Protein AF-A0A8C4RPH5-F1 (afdb_monomer_lite)

InterPro domains:
  IPR021827 Nucleoporin Nup186/Nup192/Nup205 [PF11894] (5-594)
  IPR021827 Nucleoporin Nup186/Nup192/Nup205 [PTHR31344] (10-594)

pLDDT: mean 87.14, std 14.86, range [33.31, 98.56]

Organism: Erpetoichthys calabaricus (NCBI:txid27687)

Sequence (596 aa):
MANHFTDDLMKQGLTQKILSLLSDISVAVEFEKLQKARGLGNEKHRKEVSDLIKECRLTLAECLFSWTCQSSLSMDDILSLFGYLENVTTEGDGSLDSVNLALVMALLYNFDVSFLEQGSDDMEDLIDTMPLLTNKQYVAEIHNRLQDANPWKLPGLQAVVRLTWAVTLRALSQHPQGAALVEFTEGDEAMADIAITQNAFLFILEAIVGSEGFGQEEFYTRRIHSLLTDFLALMPLKVKQLRNRADEDARLVYMSLQMGSEPPATLQRHLEQLMILIGEFYGKDHFNLELALEYWCPSEPIHHNSSITGSFLGVAHQRPPHKQVVLSKFVRQMGDLLPSTLYIPYLKMLKGLANGPQCAQYCSSLLKVNGTPHMENIQSVGSSPVSWEHFFHSLMLYHENLRRDLPSADTSQYRHLSLRGITQRELDGLIAFLQLTSTIVKWSENARLTLCEHPQWTPIIVMLGLLQCSIPPILKSELLNCLAAFGKSPEIASSLWQSLEYTQILQTVQVPGQRQATGIEVELNEIESRCEEYPLTRAFCHLISTLVESSFPTNLGAGLRPPGFEPYLQFLRDSVFLPFPNRAYRRAAEKVTLAF

Structure (mmCIF, N/CA/C/O backbone):
data_AF-A0A8C4RPH5-F1
#
_entry.id   AF-A0A8C4RPH5-F1
#
loop_
_atom_site.group_PDB
_atom_site.id
_atom_site.type_symbol
_atom_site.label_atom_id
_atom_site.label_alt_id
_atom_site.label_comp_id
_atom_site.label_asym_id
_atom_site.label_entity_id
_atom_site.label_seq_id
_atom_site.pdbx_PDB_ins_code
_atom_site.Cartn_x
_atom_site.Cartn_y
_atom_site.Cartn_z
_atom_site.occupancy
_atom_site.B_iso_or_equiv
_atom_site.auth_seq_id
_atom_site.auth_comp_id
_atom_site.auth_asym_id
_atom_site.auth_atom_id
_atom_site.pdbx_PDB_model_num
ATOM 1 N N . MET A 1 1 ? -38.408 6.273 6.928 1.00 34.78 1 MET A N 1
ATOM 2 C CA . MET A 1 1 ? -39.299 5.119 7.214 1.00 34.78 1 MET A CA 1
ATOM 3 C C . MET A 1 1 ? -38.515 3.823 7.473 1.00 34.78 1 MET A C 1
ATOM 5 O O . MET A 1 1 ? -39.045 2.980 8.177 1.00 34.78 1 MET A O 1
ATOM 9 N N . ALA A 1 2 ? -37.268 3.674 6.990 1.00 47.06 2 ALA A N 1
ATOM 10 C CA . ALA A 1 2 ? -36.403 2.526 7.308 1.00 47.06 2 ALA A CA 1
ATOM 11 C C . ALA A 1 2 ? -35.744 2.585 8.711 1.00 47.06 2 ALA A C 1
ATOM 13 O O . ALA A 1 2 ? -35.570 1.539 9.325 1.00 47.06 2 ALA A O 1
ATOM 14 N N . ASN A 1 3 ? -35.467 3.781 9.253 1.00 62.91 3 ASN A N 1
ATOM 15 C CA . ASN A 1 3 ? -34.671 3.923 10.486 1.00 62.91 3 ASN A CA 1
ATOM 16 C C . ASN A 1 3 ? -35.374 3.431 11.764 1.00 62.91 3 ASN A C 1
ATOM 18 O O . ASN A 1 3 ? -34.733 2.835 12.612 1.00 62.91 3 ASN A O 1
ATOM 22 N N . HIS A 1 4 ? -36.700 3.568 11.899 1.00 79.19 4 HIS A N 1
ATOM 23 C CA . HIS A 1 4 ? -37.377 3.176 13.150 1.00 79.19 4 HIS A CA 1
ATOM 24 C C . HIS A 1 4 ? -37.217 1.681 13.470 1.00 79.19 4 HIS A C 1
ATOM 26 O O . HIS A 1 4 ? -37.051 1.304 14.625 1.00 79.19 4 HIS A O 1
ATOM 32 N N . PHE A 1 5 ? -37.262 0.816 12.451 1.00 84.88 5 PHE A N 1
ATOM 33 C CA . PHE A 1 5 ? -37.097 -0.622 12.654 1.00 84.88 5 PHE A CA 1
ATOM 34 C C . PHE A 1 5 ? -35.668 -0.971 13.083 1.00 84.88 5 PHE A C 1
ATOM 36 O O . PHE A 1 5 ? -35.478 -1.766 14.000 1.00 84.88 5 PHE A O 1
ATOM 43 N N . THR A 1 6 ? -34.662 -0.365 12.449 1.00 85.31 6 THR A N 1
ATOM 44 C CA . THR A 1 6 ? -33.254 -0.583 12.803 1.00 85.31 6 THR A CA 1
ATOM 45 C C . THR A 1 6 ? -32.922 0.002 14.177 1.00 85.31 6 THR A C 1
ATOM 47 O O . THR A 1 6 ? -32.250 -0.659 14.965 1.00 85.31 6 THR A O 1
ATOM 50 N N . ASP A 1 7 ? -33.476 1.169 14.517 1.00 85.12 7 ASP A N 1
ATOM 51 C CA . ASP A 1 7 ? -33.336 1.792 15.837 1.00 85.12 7 ASP A CA 1
ATOM 52 C C . ASP A 1 7 ? -33.940 0.910 16.936 1.00 85.12 7 ASP A C 1
ATOM 54 O O . ASP A 1 7 ? -33.351 0.749 18.005 1.00 85.12 7 ASP A O 1
ATOM 58 N N . ASP A 1 8 ? -35.108 0.310 16.684 1.00 88.88 8 ASP A N 1
ATOM 59 C CA . ASP A 1 8 ? -35.749 -0.615 17.620 1.00 88.88 8 ASP A CA 1
ATOM 60 C C . ASP A 1 8 ? -34.926 -1.889 17.820 1.00 88.88 8 ASP A C 1
ATOM 62 O O . ASP A 1 8 ? -34.818 -2.371 18.949 1.00 88.88 8 ASP A O 1
ATOM 66 N N . LEU A 1 9 ? -34.317 -2.427 16.757 1.00 89.06 9 LEU A N 1
ATOM 67 C CA . LEU A 1 9 ? -33.418 -3.577 16.871 1.00 89.06 9 LEU A CA 1
ATOM 68 C C . LEU A 1 9 ? -32.199 -3.247 17.737 1.00 89.06 9 LEU A C 1
ATOM 70 O O . LEU A 1 9 ? -31.857 -4.027 18.627 1.00 89.06 9 LEU A O 1
ATOM 74 N N . MET A 1 10 ? -31.578 -2.086 17.527 1.00 90.06 10 MET A N 1
ATOM 75 C CA . MET A 1 10 ? -30.443 -1.647 18.342 1.00 90.06 10 MET A CA 1
ATOM 76 C C . MET A 1 10 ? -30.842 -1.456 19.806 1.00 90.06 10 MET A C 1
ATOM 78 O O . MET A 1 10 ? -30.182 -1.996 20.691 1.00 90.06 10 MET A O 1
ATOM 82 N N . LYS A 1 11 ? -31.989 -0.816 20.076 1.00 88.06 11 LYS A N 1
ATOM 83 C CA . LYS A 1 11 ? -32.547 -0.677 21.437 1.00 88.06 11 LYS A CA 1
ATOM 84 C C . LYS A 1 11 ? -32.858 -2.019 22.107 1.00 88.06 11 LYS A C 1
ATOM 86 O O . LYS A 1 11 ? -32.849 -2.101 23.331 1.00 88.06 11 LYS A O 1
ATOM 91 N N . GLN A 1 12 ? -33.138 -3.066 21.331 1.00 90.88 12 GLN A N 1
ATOM 92 C CA . GLN A 1 12 ? -33.358 -4.429 21.828 1.00 90.88 12 GLN A CA 1
ATOM 93 C C . GLN A 1 12 ? -32.054 -5.211 22.081 1.00 90.88 12 GLN A C 1
ATOM 95 O O . GLN A 1 12 ? -32.112 -6.407 22.374 1.00 90.88 12 GLN A O 1
ATOM 100 N N . GLY A 1 13 ? -30.887 -4.565 21.991 1.00 92.38 13 GLY A N 1
ATOM 101 C CA . GLY A 1 13 ? -29.590 -5.177 22.285 1.00 92.38 13 GLY A CA 1
ATOM 102 C C . GLY A 1 13 ? -29.017 -5.987 21.122 1.00 92.38 13 GLY A C 1
ATOM 103 O O . GLY A 1 13 ? -28.427 -7.055 21.325 1.00 92.38 13 GLY A O 1
ATOM 104 N N . LEU A 1 14 ? -29.216 -5.515 19.883 1.00 93.56 14 LEU A N 1
ATOM 105 C CA . LEU A 1 14 ? -28.672 -6.168 18.688 1.00 93.56 14 LEU A CA 1
ATOM 106 C C . LEU A 1 14 ? -27.146 -6.321 18.771 1.00 93.56 14 LEU A C 1
ATOM 108 O O . LEU A 1 14 ? -26.636 -7.386 18.425 1.00 93.56 14 LEU A O 1
ATOM 112 N N . THR A 1 15 ? -26.431 -5.319 19.289 1.00 94.56 15 THR A N 1
ATOM 113 C CA . THR A 1 15 ? -24.969 -5.358 19.437 1.00 94.56 15 THR A CA 1
ATOM 114 C C . THR A 1 15 ? -24.506 -6.523 20.294 1.00 94.56 15 THR A C 1
ATOM 116 O O . THR A 1 15 ? -23.712 -7.346 19.844 1.00 94.56 15 THR A O 1
ATOM 119 N N . GLN A 1 16 ? -25.036 -6.648 21.512 1.00 94.69 16 GLN A N 1
ATOM 120 C CA . GLN A 1 16 ? -24.651 -7.711 22.440 1.00 94.69 16 GLN A CA 1
ATOM 121 C C . GLN A 1 16 ? -24.991 -9.083 21.851 1.00 94.69 16 GLN A C 1
ATOM 123 O O . GLN A 1 16 ? -24.208 -10.026 21.973 1.00 94.69 16 GLN A O 1
ATOM 128 N N . LYS A 1 17 ? -26.132 -9.193 21.157 1.00 95.62 17 LYS A N 1
ATOM 129 C CA . LYS A 1 17 ? -26.531 -10.426 20.475 1.00 95.62 17 LYS A CA 1
ATOM 130 C C . LYS A 1 17 ? -25.569 -10.795 19.346 1.00 95.62 17 LYS A C 1
ATOM 132 O O . LYS A 1 17 ? -25.178 -11.956 19.264 1.00 95.62 17 LYS A O 1
ATOM 137 N N . ILE A 1 18 ? -25.171 -9.838 18.506 1.00 96.69 18 ILE A N 1
ATOM 138 C CA . ILE A 1 18 ? -24.187 -10.055 17.438 1.00 96.69 18 ILE A CA 1
ATOM 139 C C . ILE A 1 18 ? -22.858 -10.520 18.038 1.00 96.69 18 ILE A C 1
ATOM 141 O O . ILE A 1 18 ? -22.362 -11.576 17.655 1.00 96.69 18 ILE A O 1
ATOM 145 N N . LEU A 1 19 ? -22.313 -9.799 19.020 1.00 96.19 19 LEU A N 1
ATOM 146 C CA . LEU A 1 19 ? -21.016 -10.126 19.625 1.00 96.19 19 LEU A CA 1
ATOM 147 C C . LEU A 1 19 ? -21.021 -11.491 20.339 1.00 96.19 19 LEU A C 1
ATOM 149 O O . LEU A 1 19 ? -20.047 -12.243 20.244 1.00 96.19 19 LEU A O 1
ATOM 153 N N . SER A 1 20 ? -22.132 -11.854 20.992 1.00 95.25 20 SER A N 1
ATOM 154 C CA . SER A 1 20 ? -22.325 -13.198 21.558 1.00 95.25 20 SER A CA 1
ATOM 155 C C . SER A 1 20 ? -22.314 -14.262 20.461 1.00 95.25 20 SER A C 1
ATOM 157 O O . SER A 1 20 ? -21.558 -15.225 20.549 1.00 95.25 20 SER A O 1
ATOM 159 N N . LEU A 1 21 ? -23.093 -14.073 19.389 1.00 95.31 21 LEU A N 1
ATOM 160 C CA . LEU A 1 21 ? -23.151 -15.024 18.275 1.00 95.31 21 LEU A CA 1
ATOM 161 C C . LEU A 1 21 ? -21.795 -15.185 17.580 1.00 95.31 21 LEU A C 1
ATOM 163 O O . LEU A 1 21 ? -21.429 -16.300 17.226 1.00 95.31 21 LEU A O 1
ATOM 167 N N . LEU A 1 22 ? -21.027 -14.107 17.413 1.00 95.00 22 LEU A N 1
ATOM 168 C CA . LEU A 1 22 ? -19.691 -14.161 16.810 1.00 95.00 22 LEU A CA 1
ATOM 169 C C . LEU A 1 22 ? -18.676 -14.937 17.658 1.00 95.00 22 LEU A C 1
ATOM 171 O O . LEU A 1 22 ? -17.762 -15.546 17.093 1.00 95.00 22 LEU A O 1
ATOM 175 N N . SER A 1 23 ? -18.860 -14.924 18.982 1.00 91.75 23 SER A N 1
ATOM 176 C CA . SER A 1 23 ? -18.051 -15.680 19.943 1.00 91.75 23 SER A CA 1
ATOM 177 C C . SER A 1 23 ? -18.446 -17.161 19.988 1.00 91.75 23 SER A C 1
ATOM 179 O O . SER A 1 23 ? -17.581 -18.029 20.088 1.00 91.75 23 SER A O 1
ATOM 181 N N . ASP A 1 24 ? -19.745 -17.455 19.880 1.00 90.81 24 ASP A N 1
ATOM 182 C CA . ASP A 1 24 ? -20.288 -18.813 19.989 1.00 90.81 24 ASP A CA 1
ATOM 183 C C . ASP A 1 24 ? -20.190 -19.606 18.674 1.00 90.81 24 ASP A C 1
ATOM 185 O O . ASP A 1 24 ? -19.970 -20.823 18.678 1.00 90.81 24 ASP A O 1
ATOM 189 N N . ILE A 1 25 ? -20.367 -18.931 17.533 1.00 90.94 25 ILE A N 1
ATOM 190 C CA . ILE A 1 25 ? -20.370 -19.550 16.207 1.00 90.94 25 ILE A CA 1
ATOM 191 C C . ILE A 1 25 ? -18.937 -19.625 15.687 1.00 90.94 25 ILE A C 1
ATOM 193 O O . ILE A 1 25 ? -18.311 -18.621 15.356 1.00 90.94 25 ILE A O 1
ATOM 197 N N . SER A 1 26 ? -18.434 -20.845 15.519 1.00 90.75 26 SER A N 1
ATOM 198 C CA . SER A 1 26 ? -17.190 -21.107 14.799 1.00 90.75 26 SER A CA 1
ATOM 199 C C . SER A 1 26 ? -17.334 -22.338 13.917 1.00 90.75 26 SER A C 1
ATOM 201 O O . SER A 1 26 ? -18.113 -23.245 14.216 1.00 90.75 26 SER A O 1
ATOM 203 N N . VAL A 1 27 ? -16.543 -22.400 12.841 1.00 90.25 27 VAL A N 1
ATOM 204 C CA . VAL A 1 27 ? -16.530 -23.562 11.938 1.00 90.25 27 VAL A CA 1
ATOM 205 C C . VAL A 1 27 ? -16.257 -24.847 12.722 1.00 90.25 27 VAL A C 1
ATOM 207 O O . VAL A 1 27 ? -16.925 -25.848 12.493 1.00 90.25 27 VAL A O 1
ATOM 210 N N . ALA A 1 28 ? -15.336 -24.811 13.691 1.00 91.19 28 ALA A N 1
ATOM 211 C CA . ALA A 1 28 ? -14.996 -25.965 14.517 1.00 91.19 28 ALA A CA 1
ATOM 212 C C . ALA A 1 28 ? -16.184 -26.454 15.366 1.00 91.19 28 ALA A C 1
ATOM 214 O O . ALA A 1 28 ? -16.520 -27.638 15.324 1.00 91.19 28 ALA A O 1
ATOM 215 N N . VAL A 1 29 ? -16.846 -25.546 16.092 1.00 91.75 29 VAL A N 1
ATOM 216 C CA . VAL A 1 29 ? -17.983 -25.880 16.967 1.00 91.75 29 VAL A CA 1
ATOM 217 C C . VAL A 1 29 ? -19.174 -26.387 16.154 1.00 91.75 29 VAL A C 1
ATOM 219 O O . VAL A 1 29 ? -19.784 -27.399 16.505 1.00 91.75 29 VAL A O 1
ATOM 222 N N . GLU A 1 30 ? -19.496 -25.726 15.043 1.00 92.50 30 GLU A N 1
ATOM 223 C CA . GLU A 1 30 ? -20.616 -26.130 14.191 1.00 92.50 30 GLU A CA 1
ATOM 224 C C . GLU A 1 30 ? -20.332 -27.441 13.453 1.00 92.50 30 GLU A C 1
ATOM 226 O O . GLU A 1 30 ? -21.210 -28.302 13.356 1.00 92.50 30 GLU A O 1
ATOM 231 N N . PHE A 1 31 ? -19.091 -27.671 13.016 1.00 93.31 31 PHE A N 1
ATOM 232 C CA . PHE A 1 31 ? -18.701 -28.961 12.452 1.00 93.31 31 PHE A CA 1
ATOM 233 C C . PHE A 1 31 ? -18.809 -30.077 13.486 1.00 93.31 31 PHE A C 1
ATOM 235 O O . PHE A 1 31 ? -19.295 -31.151 13.145 1.00 93.31 31 PHE A O 1
ATOM 242 N N . GLU A 1 32 ? -18.426 -29.846 14.744 1.00 93.00 32 GLU A N 1
ATOM 243 C CA . GLU A 1 32 ? -18.571 -30.848 15.802 1.00 93.00 32 GLU A CA 1
ATOM 244 C C . GLU A 1 32 ? -20.050 -31.203 16.042 1.00 93.00 32 GLU A C 1
ATOM 246 O O . GLU A 1 32 ? -20.406 -32.384 16.125 1.00 93.00 32 GLU A O 1
ATOM 251 N N . LYS A 1 33 ? -20.937 -30.199 16.095 1.00 92.00 33 LYS A N 1
ATOM 252 C CA . LYS A 1 33 ? -22.392 -30.402 16.224 1.00 92.00 33 LYS A CA 1
ATOM 253 C C . LYS A 1 33 ? -22.957 -31.189 15.037 1.00 92.00 33 LYS A C 1
ATOM 255 O O . LYS A 1 33 ? -23.649 -32.192 15.234 1.00 92.00 33 LYS A O 1
ATOM 260 N N . LEU A 1 34 ? -22.626 -30.785 13.810 1.00 92.00 34 LEU A N 1
ATOM 261 C CA . LEU A 1 34 ? -23.081 -31.453 12.587 1.00 92.00 34 LEU A CA 1
ATOM 262 C C . LEU A 1 34 ? -22.501 -32.864 12.457 1.00 92.00 34 LEU A C 1
ATOM 264 O O . LEU A 1 34 ? -23.191 -33.774 11.997 1.00 92.00 34 LEU A O 1
ATOM 268 N N . GLN A 1 35 ? -21.266 -33.087 12.905 1.00 91.88 35 GLN A N 1
ATOM 269 C CA . GLN A 1 35 ? -20.649 -34.408 12.934 1.00 91.88 35 GLN A CA 1
ATOM 270 C C . GLN A 1 35 ? -21.384 -35.339 13.903 1.00 91.88 35 GLN A C 1
ATOM 272 O O . GLN A 1 35 ? -21.706 -36.468 13.525 1.00 91.88 35 GLN A O 1
ATOM 277 N N . LYS A 1 36 ? -21.720 -34.867 15.115 1.00 93.19 36 LYS A N 1
ATOM 278 C CA . LYS A 1 36 ? -22.535 -35.624 16.087 1.00 93.19 36 LYS A CA 1
ATOM 279 C C . LYS A 1 36 ? -23.916 -35.975 15.524 1.00 93.19 36 LYS A C 1
ATOM 281 O O . LYS A 1 36 ? -24.391 -37.090 15.726 1.00 93.19 36 LYS A O 1
ATOM 286 N N . ALA A 1 37 ? -24.525 -35.063 14.768 1.00 92.94 37 ALA A N 1
ATOM 287 C CA . ALA A 1 37 ? -25.823 -35.260 14.124 1.00 92.94 37 ALA A CA 1
ATOM 288 C C . ALA A 1 37 ? -25.768 -36.041 12.793 1.00 92.94 37 ALA A C 1
ATOM 290 O O . ALA A 1 37 ? -26.809 -36.258 12.178 1.00 92.94 37 ALA A O 1
ATOM 291 N N . ARG A 1 38 ? -24.581 -36.470 12.331 1.00 88.69 38 ARG A N 1
ATOM 292 C CA . ARG A 1 38 ? -24.364 -37.088 11.004 1.00 88.69 38 ARG A CA 1
ATOM 293 C C . ARG A 1 38 ? -24.847 -36.215 9.828 1.00 88.69 38 ARG A C 1
ATOM 295 O O . ARG A 1 38 ? -25.241 -36.739 8.792 1.00 88.69 38 ARG A O 1
ATOM 302 N N . GLY A 1 39 ? -24.795 -34.892 9.985 1.00 87.19 39 GLY A N 1
ATOM 303 C CA . GLY A 1 39 ? -25.206 -33.893 8.991 1.00 87.19 39 GLY A CA 1
ATOM 304 C C . GLY A 1 39 ? -24.091 -33.400 8.057 1.00 87.19 39 GLY A C 1
ATOM 305 O O . GLY A 1 39 ? -24.348 -32.570 7.188 1.00 87.19 39 GLY A O 1
ATOM 306 N N . LEU A 1 40 ? -22.851 -33.882 8.219 1.00 88.12 40 LEU A N 1
ATOM 307 C CA . LEU A 1 40 ? -21.734 -33.543 7.327 1.00 88.12 40 LEU A CA 1
ATOM 308 C C . LEU A 1 40 ? -21.615 -34.553 6.179 1.00 88.12 40 LEU A C 1
ATOM 310 O O . LEU A 1 40 ? -21.352 -35.733 6.408 1.00 88.12 40 LEU A O 1
ATOM 314 N N . GLY A 1 41 ? -21.759 -34.064 4.949 1.00 89.81 41 GLY A N 1
ATOM 315 C CA . GLY A 1 41 ? -21.540 -34.817 3.716 1.00 89.81 41 GLY A CA 1
ATOM 316 C C . GLY A 1 41 ? -20.068 -34.942 3.292 1.00 89.81 41 GLY A C 1
ATOM 317 O O . GLY A 1 41 ? -19.143 -34.998 4.113 1.00 89.81 41 GLY A O 1
ATOM 318 N N . ASN A 1 42 ? -19.869 -35.010 1.972 1.00 91.69 42 ASN A N 1
ATOM 319 C CA . ASN A 1 42 ? -18.559 -35.096 1.322 1.00 91.69 42 ASN A CA 1
ATOM 320 C C . ASN A 1 42 ? -17.740 -33.795 1.468 1.00 91.69 42 ASN A C 1
ATOM 322 O O . ASN A 1 42 ? -18.197 -32.813 2.047 1.00 91.69 42 ASN A O 1
ATOM 326 N N . GLU A 1 43 ? -16.516 -33.782 0.940 1.00 91.56 43 GLU A N 1
ATOM 327 C CA . GLU A 1 43 ? -15.610 -32.626 1.017 1.00 91.56 43 GLU A CA 1
ATOM 328 C C . GLU A 1 43 ? -16.216 -31.344 0.427 1.00 91.56 43 GLU A C 1
ATOM 330 O O . GLU A 1 43 ? -16.101 -30.279 1.029 1.00 91.56 43 GLU A O 1
ATOM 335 N N . LYS A 1 44 ? -16.953 -31.461 -0.685 1.00 94.31 44 LYS A N 1
ATOM 336 C CA . LYS A 1 44 ? -17.684 -30.338 -1.284 1.00 94.31 44 LYS A CA 1
ATOM 337 C C . LYS A 1 44 ? -18.724 -29.759 -0.318 1.00 94.31 44 LYS A C 1
ATOM 339 O O . LYS A 1 44 ? -18.698 -28.563 -0.062 1.00 94.31 44 LYS A O 1
ATOM 344 N N . HIS A 1 45 ? -19.575 -30.605 0.265 1.00 93.06 45 HIS A N 1
ATOM 345 C CA . HIS A 1 45 ? -20.576 -30.179 1.252 1.00 93.06 45 HIS A CA 1
ATOM 346 C C . HIS A 1 45 ? -19.927 -29.544 2.484 1.00 93.06 45 HIS A C 1
ATOM 348 O O . HIS A 1 45 ? -20.408 -28.543 3.000 1.00 93.06 45 HIS A O 1
ATOM 354 N N . ARG A 1 46 ? -18.805 -30.096 2.961 1.00 92.69 46 ARG A N 1
ATOM 355 C CA . ARG A 1 46 ? -18.052 -29.508 4.080 1.00 92.69 46 ARG A CA 1
ATOM 356 C C . ARG A 1 46 ? -17.547 -28.111 3.736 1.00 92.69 46 ARG A C 1
ATOM 358 O O . ARG A 1 46 ? -17.668 -27.224 4.572 1.00 92.69 46 ARG A O 1
ATOM 365 N N . LYS A 1 47 ? -17.024 -27.907 2.526 1.00 94.00 47 LYS A N 1
ATOM 366 C CA . LYS A 1 47 ? -16.609 -26.581 2.065 1.00 94.00 47 LYS A CA 1
ATOM 367 C C . LYS A 1 47 ? -17.795 -25.613 2.022 1.00 94.00 47 LYS A C 1
ATOM 369 O O . LYS A 1 47 ? -17.719 -24.574 2.656 1.00 94.00 47 LYS A O 1
ATOM 374 N N . GLU A 1 48 ? -18.906 -26.000 1.395 1.00 93.75 48 GLU A N 1
ATOM 375 C CA . GLU A 1 48 ? -20.120 -25.168 1.305 1.00 93.75 48 GLU A CA 1
ATOM 376 C C . GLU A 1 48 ? -20.662 -24.769 2.687 1.00 93.75 48 GLU A C 1
ATOM 378 O O . GLU A 1 48 ? -20.990 -23.610 2.917 1.00 93.75 48 GLU A O 1
ATOM 383 N N . VAL A 1 49 ? -20.700 -25.705 3.643 1.00 93.75 49 VAL A N 1
ATOM 384 C CA . VAL A 1 49 ? -21.109 -25.406 5.024 1.00 93.75 49 VAL A CA 1
ATOM 385 C C . VAL A 1 49 ? -20.095 -24.497 5.724 1.00 93.75 49 VAL A C 1
ATOM 387 O O . VAL A 1 49 ? -20.494 -23.602 6.464 1.00 93.75 49 VAL A O 1
ATOM 390 N N . SER A 1 50 ? -18.790 -24.703 5.511 1.00 94.19 50 SER A N 1
ATOM 391 C CA . SER A 1 50 ? -17.758 -23.828 6.079 1.00 94.19 50 SER A CA 1
ATOM 392 C C . SER A 1 50 ? -17.878 -22.403 5.552 1.00 94.19 50 SER A C 1
ATOM 394 O O . SER A 1 50 ? -17.801 -21.472 6.351 1.00 94.19 50 SER A O 1
ATOM 396 N N . ASP A 1 51 ? -18.071 -22.253 4.244 1.00 94.50 51 ASP A N 1
ATOM 397 C CA . ASP A 1 51 ? -18.201 -20.967 3.568 1.00 94.50 51 ASP A CA 1
ATOM 398 C C . ASP A 1 51 ? -19.467 -20.247 4.054 1.00 94.50 51 ASP A C 1
ATOM 400 O O . ASP A 1 51 ? -19.375 -19.098 4.470 1.00 94.50 51 ASP A O 1
ATOM 404 N N . LEU A 1 52 ? -20.603 -20.952 4.171 1.00 95.00 52 LEU A N 1
ATOM 405 C CA . LEU A 1 52 ? -21.841 -20.392 4.728 1.00 95.00 52 LEU A CA 1
ATOM 406 C C . LEU A 1 52 ? -21.672 -19.908 6.178 1.00 95.00 52 LEU A C 1
ATOM 408 O O . LEU A 1 52 ? -22.157 -18.840 6.538 1.00 95.00 52 LEU A O 1
ATOM 412 N N . ILE A 1 53 ? -20.977 -20.673 7.030 1.00 94.25 53 ILE A N 1
ATOM 413 C CA . ILE A 1 53 ? -20.710 -20.254 8.417 1.00 94.25 53 ILE A CA 1
ATOM 414 C C . ILE A 1 53 ? -19.836 -18.995 8.436 1.00 94.25 53 ILE A C 1
ATOM 416 O O . ILE A 1 53 ? -20.096 -18.087 9.226 1.00 94.25 53 ILE A O 1
ATOM 420 N N . LYS A 1 54 ? -18.797 -18.935 7.594 1.00 93.56 54 LYS A N 1
ATOM 421 C CA . LYS A 1 54 ? -17.923 -17.759 7.485 1.00 93.56 54 LYS A CA 1
ATOM 422 C C . LYS A 1 54 ? -18.696 -16.536 6.993 1.00 93.56 54 LYS A C 1
ATOM 424 O O . LYS A 1 54 ? -18.578 -15.484 7.609 1.00 93.56 54 LYS A O 1
ATOM 429 N N . GLU A 1 55 ? -19.524 -16.700 5.965 1.00 94.75 55 GLU A N 1
ATOM 430 C CA . GLU A 1 55 ? -20.389 -15.654 5.413 1.00 94.75 55 GLU A CA 1
ATOM 431 C C . GLU A 1 55 ? -21.368 -15.131 6.470 1.00 94.75 55 GLU A C 1
ATOM 433 O O . GLU A 1 55 ? -21.397 -13.935 6.730 1.00 94.75 55 GLU A O 1
ATOM 438 N N . CYS A 1 56 ? -22.082 -16.009 7.186 1.00 95.25 56 CYS A N 1
ATOM 439 C CA . CYS A 1 56 ? -22.980 -15.585 8.263 1.00 95.25 56 CYS A CA 1
ATOM 440 C C . CYS A 1 56 ? -22.258 -14.775 9.350 1.00 95.25 56 CYS A C 1
ATOM 442 O O . CYS A 1 56 ? -22.799 -13.783 9.837 1.00 95.25 56 CYS A O 1
ATOM 444 N N . ARG A 1 57 ? -21.047 -15.184 9.749 1.00 96.38 57 ARG A N 1
ATOM 445 C CA . ARG A 1 57 ? -20.252 -14.431 10.733 1.00 96.38 57 ARG A CA 1
ATOM 446 C C . ARG A 1 57 ? -19.830 -13.071 10.184 1.00 96.38 57 ARG A C 1
ATOM 448 O O . ARG A 1 57 ? -19.909 -12.085 10.910 1.00 96.38 57 ARG A O 1
ATOM 455 N N . LEU A 1 58 ? -19.420 -13.008 8.922 1.00 95.62 58 LEU A N 1
ATOM 456 C CA . LEU A 1 58 ? -19.054 -11.753 8.277 1.00 95.62 58 LEU A CA 1
ATOM 457 C C . LEU A 1 58 ? -20.256 -10.800 8.202 1.00 95.62 58 LEU A C 1
ATOM 459 O O . LEU A 1 58 ? -20.167 -9.694 8.721 1.00 95.62 58 LEU A O 1
ATOM 463 N N . THR A 1 59 ? -21.412 -11.259 7.716 1.00 96.12 59 THR A N 1
ATOM 464 C CA . THR A 1 59 ? -22.632 -10.439 7.626 1.00 96.12 59 THR A CA 1
ATOM 465 C C . THR A 1 59 ? -23.087 -9.911 8.989 1.00 96.12 59 THR A C 1
ATOM 467 O O . THR A 1 59 ? -23.556 -8.778 9.098 1.00 96.12 59 THR A O 1
ATOM 470 N N . LEU A 1 60 ? -22.935 -10.700 10.060 1.00 96.81 60 LEU A N 1
ATOM 471 C CA . LEU A 1 60 ? -23.222 -10.239 11.421 1.00 96.81 60 LEU A CA 1
ATOM 472 C C . LEU A 1 60 ? -22.309 -9.071 11.832 1.00 96.81 60 LEU A C 1
ATOM 474 O O . LEU A 1 60 ? -22.795 -8.093 12.396 1.00 96.81 60 LEU A O 1
ATOM 478 N N . ALA A 1 61 ? -21.009 -9.147 11.540 1.00 96.88 61 ALA A N 1
ATOM 479 C CA . ALA A 1 61 ? -20.079 -8.053 11.812 1.00 96.88 61 ALA A CA 1
ATOM 480 C C . ALA A 1 61 ? -20.339 -6.829 10.914 1.00 96.88 61 ALA A C 1
ATOM 482 O O . ALA A 1 61 ? -20.327 -5.695 11.396 1.00 96.88 61 ALA A O 1
ATOM 483 N N . GLU A 1 62 ? -20.661 -7.049 9.639 1.00 96.00 62 GLU A N 1
ATOM 484 C CA . GLU A 1 62 ? -21.020 -6.002 8.676 1.00 96.00 62 GLU A CA 1
ATOM 485 C C . GLU A 1 62 ? -22.280 -5.231 9.080 1.00 96.00 62 GLU A C 1
ATOM 487 O O . GLU A 1 62 ? -22.378 -4.040 8.792 1.00 96.00 62 GLU A O 1
ATOM 492 N N . CYS A 1 63 ? -23.227 -5.857 9.790 1.00 95.31 63 CYS A N 1
ATOM 493 C CA . CYS A 1 63 ? -24.386 -5.155 10.348 1.00 95.31 63 CYS A CA 1
ATOM 494 C C . CYS A 1 63 ? -23.959 -4.060 11.337 1.00 95.31 63 CYS A C 1
ATOM 496 O O . CYS A 1 63 ? -24.470 -2.941 11.274 1.00 95.31 63 CYS A O 1
ATOM 498 N N . LEU A 1 64 ? -23.010 -4.365 12.233 1.00 95.69 64 LEU A N 1
ATOM 499 C CA . LEU A 1 64 ? -22.479 -3.383 13.186 1.00 95.69 64 LEU A CA 1
ATOM 500 C C . LEU A 1 64 ? -21.657 -2.308 12.489 1.00 95.69 64 LEU A C 1
ATOM 502 O O . LEU A 1 64 ? -21.825 -1.128 12.781 1.00 95.69 64 LEU A O 1
ATOM 506 N N . PHE A 1 65 ? -20.821 -2.708 11.536 1.00 96.69 65 PHE A N 1
ATOM 507 C CA . PHE A 1 65 ? -20.079 -1.774 10.700 1.00 96.69 65 PHE A CA 1
ATOM 508 C C . PHE A 1 65 ? -21.011 -0.792 9.968 1.00 96.69 65 PHE A C 1
ATOM 510 O O . PHE A 1 65 ? -20.879 0.423 10.118 1.00 96.69 65 PHE A O 1
ATOM 517 N N . SER A 1 66 ? -22.023 -1.309 9.271 1.00 94.62 66 SER A N 1
ATOM 518 C CA . SER A 1 66 ? -23.000 -0.509 8.523 1.00 94.62 66 SER A CA 1
ATOM 519 C C . SER A 1 66 ? -23.776 0.457 9.418 1.00 94.62 66 SER A C 1
ATOM 521 O O . SER A 1 66 ? -24.102 1.563 8.984 1.00 94.62 66 SER A O 1
ATOM 523 N N . TRP A 1 67 ? -24.061 0.055 10.664 1.00 93.75 67 TRP A N 1
ATOM 524 C CA . TRP A 1 67 ? -24.658 0.930 11.670 1.00 93.75 67 TRP A CA 1
ATOM 525 C C . TRP A 1 67 ? -23.714 2.077 12.041 1.00 93.75 67 TRP A C 1
ATOM 527 O O . TRP A 1 67 ? -24.104 3.239 11.966 1.00 93.75 67 TRP A O 1
ATOM 537 N N . THR A 1 68 ? -22.458 1.770 12.379 1.00 93.44 68 THR A N 1
ATOM 538 C CA . THR A 1 68 ? -21.470 2.778 12.808 1.00 93.44 68 THR A CA 1
ATOM 539 C C . THR A 1 68 ? -21.106 3.801 11.740 1.00 93.44 68 THR A C 1
ATOM 541 O O . THR A 1 68 ? -20.718 4.913 12.080 1.00 93.44 68 THR A O 1
ATOM 544 N N . CYS A 1 69 ? -21.271 3.472 10.457 1.00 90.38 69 CYS A N 1
ATOM 545 C CA . CYS A 1 69 ? -21.120 4.443 9.373 1.00 90.38 69 CYS A CA 1
ATOM 546 C C . CYS A 1 69 ? -22.234 5.504 9.345 1.00 90.38 69 CYS A C 1
ATOM 548 O O . CYS A 1 69 ? -22.073 6.528 8.690 1.00 90.38 69 CYS A O 1
ATOM 550 N N . GLN A 1 70 ? -23.368 5.252 10.004 1.00 86.69 70 GLN A N 1
ATOM 551 C CA . GLN A 1 70 ? -24.555 6.115 9.981 1.00 86.69 70 GLN A CA 1
ATOM 552 C C . GLN A 1 70 ? -24.883 6.713 11.351 1.00 86.69 70 GLN A C 1
ATOM 554 O O . GLN A 1 70 ? -25.560 7.735 11.433 1.00 86.69 70 GLN A O 1
ATOM 559 N N . SER A 1 71 ? -24.494 6.054 12.442 1.00 88.06 71 SER A N 1
ATOM 560 C CA . SER A 1 71 ? -24.870 6.436 13.803 1.00 88.06 71 SER A CA 1
ATOM 561 C C . SER A 1 71 ? -23.869 5.911 14.823 1.00 88.06 71 SER A C 1
ATOM 563 O O . SER A 1 71 ? -23.323 4.820 14.679 1.00 88.06 71 SER A O 1
ATOM 565 N N . SER A 1 72 ? -23.657 6.659 15.904 1.00 89.94 72 SER A N 1
ATOM 566 C CA . SER A 1 72 ? -22.797 6.206 16.998 1.00 89.94 72 SER A CA 1
ATOM 567 C C . SER A 1 72 ? -23.446 5.081 17.811 1.00 89.94 72 SER A C 1
ATOM 569 O O . SER A 1 72 ? -24.667 5.008 17.968 1.00 89.94 72 SER A O 1
ATOM 571 N N . LEU A 1 73 ? -22.613 4.210 18.372 1.00 93.38 73 LEU A N 1
ATOM 572 C CA . LEU A 1 73 ? -23.018 3.200 19.342 1.00 93.38 73 LEU A CA 1
ATOM 573 C C . LEU A 1 73 ? -23.309 3.838 20.702 1.00 93.38 73 LEU A C 1
ATOM 575 O O . LEU A 1 73 ? -22.656 4.806 21.108 1.00 93.38 73 LEU A O 1
ATOM 579 N N . SER A 1 74 ? -24.251 3.247 21.441 1.00 92.81 74 SER A N 1
ATOM 580 C CA . SER A 1 74 ? -24.492 3.614 22.837 1.00 92.81 74 SER A CA 1
ATOM 581 C C . SER A 1 74 ? -23.281 3.280 23.725 1.00 92.81 74 SER A C 1
ATOM 583 O O . SER A 1 74 ? -22.363 2.565 23.316 1.00 92.81 74 SER A O 1
ATOM 585 N N . MET A 1 75 ? -23.264 3.797 24.958 1.00 92.75 75 MET A N 1
ATOM 586 C CA . MET A 1 75 ? -22.176 3.537 25.912 1.00 92.75 75 MET A CA 1
ATOM 587 C C . MET A 1 75 ? -22.016 2.034 26.206 1.00 92.75 75 MET A C 1
ATOM 589 O O . MET A 1 75 ? -20.902 1.520 26.195 1.00 92.75 75 MET A O 1
ATOM 593 N N . ASP A 1 76 ? -23.119 1.310 26.401 1.00 93.56 76 ASP A N 1
ATOM 594 C CA . ASP A 1 76 ? -23.079 -0.129 26.691 1.00 93.56 76 ASP A CA 1
ATOM 595 C C . ASP A 1 76 ? -22.625 -0.945 25.469 1.00 93.56 76 ASP A C 1
ATOM 597 O O . ASP A 1 76 ? -21.899 -1.936 25.598 1.00 93.56 76 ASP A O 1
ATOM 601 N N . ASP A 1 77 ? -23.020 -0.513 24.270 1.00 95.31 77 ASP A N 1
ATOM 602 C CA . ASP A 1 77 ? -22.659 -1.159 23.007 1.00 95.31 77 ASP A CA 1
ATOM 603 C C . ASP A 1 77 ? -21.166 -1.018 22.703 1.00 95.31 77 ASP A C 1
ATOM 605 O O . ASP A 1 77 ? -20.510 -2.012 22.380 1.00 95.31 77 ASP A O 1
ATOM 609 N N . ILE A 1 78 ? -20.602 0.188 22.848 1.00 95.00 78 ILE A N 1
ATOM 610 C CA . ILE A 1 78 ? -19.174 0.403 22.593 1.00 95.00 78 ILE A CA 1
ATOM 611 C C . ILE A 1 78 ? -18.304 -0.321 23.626 1.00 95.00 78 ILE A C 1
ATOM 613 O O . ILE A 1 78 ? -17.289 -0.918 23.268 1.00 95.00 78 ILE A O 1
ATOM 617 N N . LEU A 1 79 ? -18.721 -0.353 24.896 1.00 94.56 79 LEU A N 1
ATOM 618 C CA . LEU A 1 79 ? -18.033 -1.122 25.936 1.00 94.56 79 LEU A CA 1
ATOM 619 C C . LEU A 1 79 ? -18.079 -2.629 25.665 1.00 94.56 79 LEU A C 1
ATOM 621 O O . LEU A 1 79 ? -17.084 -3.327 25.878 1.00 94.56 79 LEU A O 1
ATOM 625 N N . SER A 1 80 ? -19.202 -3.129 25.145 1.00 95.94 80 SER A N 1
ATOM 626 C CA . SER A 1 80 ? -19.325 -4.527 24.718 1.00 95.94 80 SER A CA 1
ATOM 627 C C . SER A 1 80 ? -18.391 -4.834 23.543 1.00 95.94 80 SER A C 1
ATOM 629 O O . SER A 1 80 ? -17.710 -5.862 23.550 1.00 95.94 80 SER A O 1
ATOM 631 N N . LEU A 1 81 ? -18.305 -3.926 22.564 1.00 96.62 81 LEU A N 1
ATOM 632 C CA . LEU A 1 81 ? -17.390 -4.048 21.429 1.00 96.62 81 LEU A CA 1
ATOM 633 C C . LEU A 1 81 ? -15.922 -4.047 21.883 1.00 96.62 81 LEU A C 1
ATOM 635 O O . LEU A 1 81 ? -15.147 -4.885 21.422 1.00 96.62 81 LEU A O 1
ATOM 639 N N . PHE A 1 82 ? -15.550 -3.189 22.839 1.00 95.56 82 PHE A N 1
ATOM 640 C CA . PHE A 1 82 ? -14.225 -3.221 23.464 1.00 95.56 82 PHE A CA 1
ATOM 641 C C . PHE A 1 82 ? -13.926 -4.569 24.123 1.00 95.56 82 PHE A C 1
ATOM 643 O O . PHE A 1 82 ? -12.879 -5.157 23.861 1.00 95.56 82 PHE A O 1
ATOM 650 N N . GLY A 1 83 ? -14.858 -5.092 24.927 1.00 94.94 83 GLY A N 1
ATOM 651 C CA . GLY A 1 83 ? -14.694 -6.392 25.582 1.00 94.94 83 GLY A CA 1
ATOM 652 C C . GLY A 1 83 ? -14.505 -7.550 24.595 1.00 94.94 83 GLY A C 1
ATOM 653 O O . GLY A 1 83 ? -13.749 -8.485 24.873 1.00 94.94 83 GLY A O 1
ATOM 654 N N . TYR A 1 84 ? -15.139 -7.482 23.421 1.00 96.44 84 TYR A N 1
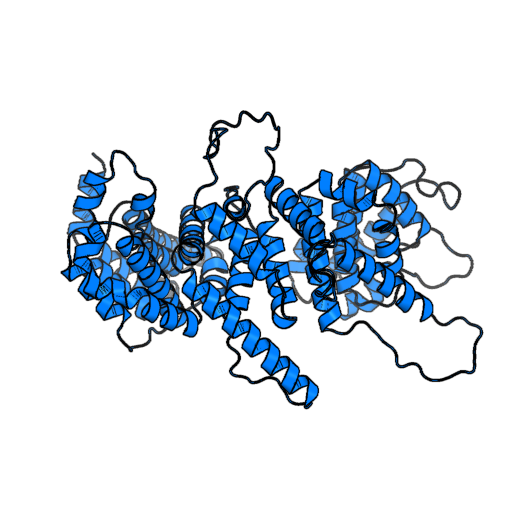ATOM 655 C CA . TYR A 1 84 ? -14.912 -8.445 22.345 1.00 96.44 84 TYR A CA 1
ATOM 656 C C . TYR A 1 84 ? -13.516 -8.274 21.717 1.00 96.44 84 TYR A C 1
ATOM 658 O O . TYR A 1 84 ? -12.740 -9.231 21.679 1.00 96.44 84 TYR A O 1
ATOM 666 N N . LEU A 1 85 ? -13.163 -7.058 21.276 1.00 95.81 85 LEU A N 1
ATOM 667 C CA . LEU A 1 85 ? -11.901 -6.771 20.576 1.00 95.81 85 LEU A CA 1
ATOM 668 C C . LEU A 1 85 ? -10.652 -7.010 21.440 1.00 95.81 85 LEU A C 1
ATOM 670 O O . LEU A 1 85 ? -9.607 -7.399 20.922 1.00 95.81 85 LEU A O 1
ATOM 674 N N . GLU A 1 86 ? -10.771 -6.879 22.761 1.00 95.19 86 GLU A N 1
ATOM 675 C CA . GLU A 1 86 ? -9.723 -7.229 23.729 1.00 95.19 86 GLU A CA 1
ATOM 676 C C . GLU A 1 86 ? -9.240 -8.677 23.627 1.00 95.19 86 GLU A C 1
ATOM 678 O O . GLU A 1 86 ? -8.092 -8.986 23.966 1.00 95.19 86 GLU A O 1
ATOM 683 N N . ASN A 1 87 ? -10.114 -9.566 23.155 1.00 94.50 87 ASN A N 1
ATOM 684 C CA . ASN A 1 87 ? -9.915 -11.007 23.163 1.00 94.50 87 ASN A CA 1
ATOM 685 C C . ASN A 1 87 ? -9.600 -11.610 21.790 1.00 94.50 87 ASN A C 1
ATOM 687 O O . ASN A 1 87 ? -9.397 -12.829 21.720 1.00 94.50 87 ASN A O 1
ATOM 691 N N . VAL A 1 88 ? -9.540 -10.777 20.750 1.00 93.69 88 VAL A N 1
ATOM 692 C CA . VAL A 1 88 ? -9.276 -11.156 19.356 1.00 93.69 88 VAL A CA 1
ATOM 693 C C . VAL A 1 88 ? -7.821 -11.597 19.153 1.00 93.69 88 VAL A C 1
ATOM 695 O O . VAL A 1 88 ? -6.929 -11.236 19.919 1.00 93.69 88 VAL A O 1
ATOM 698 N N . THR A 1 89 ? -7.586 -12.407 18.120 1.00 92.94 89 THR A N 1
ATOM 699 C CA . THR A 1 89 ? -6.269 -12.878 17.664 1.00 92.94 89 THR A CA 1
ATOM 700 C C . THR A 1 89 ? -6.154 -12.730 16.147 1.00 92.94 89 THR A C 1
ATOM 702 O O . THR A 1 89 ? -7.173 -12.691 15.465 1.00 92.94 89 THR A O 1
ATOM 705 N N . THR A 1 90 ? -4.932 -12.674 15.619 1.00 92.12 90 THR A N 1
ATOM 706 C CA . THR A 1 90 ? -4.668 -12.649 14.170 1.00 92.12 90 THR A CA 1
ATOM 707 C C . THR A 1 90 ? -4.727 -14.048 13.557 1.00 92.12 90 THR A C 1
ATOM 709 O O . THR A 1 90 ? -4.641 -15.057 14.266 1.00 92.12 90 THR A O 1
ATOM 712 N N . GLU A 1 91 ? -4.821 -14.111 12.232 1.00 90.88 91 GLU A N 1
ATOM 713 C CA . GLU A 1 91 ? -4.585 -15.325 11.457 1.00 90.88 91 GLU A CA 1
ATOM 714 C C . GLU A 1 91 ? -3.095 -15.726 11.479 1.00 90.88 91 GLU A C 1
ATOM 716 O O . GLU A 1 91 ? -2.238 -15.045 12.055 1.00 90.88 91 GLU A O 1
ATOM 721 N N . GLY A 1 92 ? -2.773 -16.883 10.887 1.00 85.69 92 GLY A N 1
ATOM 722 C CA . GLY A 1 92 ? -1.418 -17.451 10.911 1.00 85.69 92 GLY A CA 1
ATOM 723 C C . GLY A 1 92 ? -0.363 -16.619 10.174 1.00 85.69 92 GLY A C 1
ATOM 724 O O . GLY A 1 92 ? 0.828 -16.809 10.408 1.00 85.69 92 GLY A O 1
ATOM 725 N N . ASP A 1 93 ? -0.791 -15.705 9.307 1.00 87.06 93 ASP A N 1
ATOM 726 C CA . ASP A 1 93 ? 0.050 -14.757 8.576 1.00 87.06 93 ASP A CA 1
ATOM 727 C C . ASP A 1 93 ? 0.190 -13.393 9.280 1.00 87.06 93 ASP A C 1
ATOM 729 O O . ASP A 1 93 ? 0.927 -12.536 8.800 1.00 87.06 93 ASP A O 1
ATOM 733 N N . GLY A 1 94 ? -0.473 -13.201 10.428 1.00 89.69 94 GLY A N 1
ATOM 734 C CA . GLY A 1 94 ? -0.490 -11.940 11.173 1.00 89.69 94 GLY A CA 1
ATOM 735 C C . GLY A 1 94 ? -1.608 -10.972 10.769 1.00 89.69 94 GLY A C 1
ATOM 736 O O . GLY A 1 94 ? -1.739 -9.925 11.405 1.00 89.69 94 GLY A O 1
ATOM 737 N N . SER A 1 95 ? -2.437 -11.315 9.776 1.00 94.81 95 SER A N 1
ATOM 738 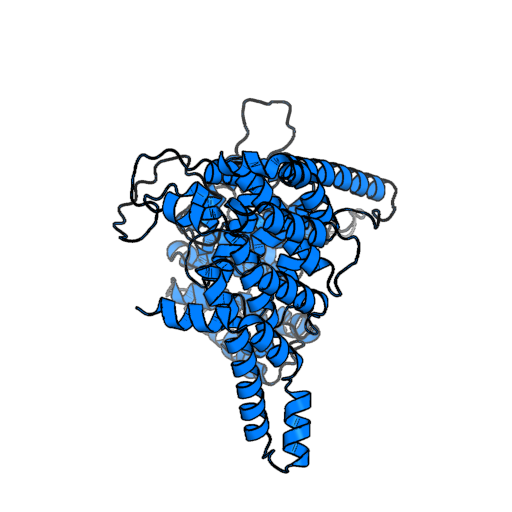C CA . SER A 1 95 ? -3.573 -10.495 9.345 1.00 94.81 95 SER A CA 1
ATOM 739 C C . SER A 1 95 ? -4.792 -10.621 10.272 1.00 94.81 95 SER A C 1
ATOM 741 O O . SER A 1 95 ? -4.898 -11.560 11.068 1.00 94.81 95 SER A O 1
ATOM 743 N N . LEU A 1 96 ? -5.718 -9.659 10.222 1.00 95.75 96 LEU A N 1
ATOM 744 C CA . LEU A 1 96 ? -7.056 -9.831 10.793 1.00 95.75 96 LEU A CA 1
ATOM 745 C C . LEU A 1 96 ? -7.934 -10.615 9.816 1.00 95.75 96 LEU A C 1
ATOM 747 O O . LEU A 1 96 ? -7.961 -10.315 8.621 1.00 95.75 96 LEU A O 1
ATOM 751 N N . ASP A 1 97 ? -8.721 -11.554 10.333 1.00 94.19 97 ASP A N 1
ATOM 752 C CA . ASP A 1 97 ? -9.807 -12.163 9.572 1.00 94.19 97 ASP A CA 1
ATOM 753 C C . ASP A 1 97 ? -10.903 -11.127 9.275 1.00 94.19 97 ASP A C 1
ATOM 755 O O . ASP A 1 97 ? -11.087 -10.148 10.006 1.00 94.19 97 ASP A O 1
ATOM 759 N N . SER A 1 98 ? -11.677 -11.360 8.214 1.00 94.94 98 SER A N 1
ATOM 760 C CA . SER A 1 98 ? -12.677 -10.405 7.715 1.00 94.94 98 SER A CA 1
ATOM 761 C C . SER A 1 98 ? -13.710 -9.984 8.770 1.00 94.94 98 SER A C 1
ATOM 763 O O . SER A 1 98 ? -14.160 -8.841 8.764 1.00 94.94 98 SER A O 1
ATOM 765 N N . VAL A 1 99 ? -14.059 -10.873 9.709 1.00 95.88 99 VAL A N 1
ATOM 766 C CA . VAL A 1 99 ? -15.012 -10.578 10.794 1.00 95.88 99 VAL A CA 1
ATOM 767 C C . VAL A 1 99 ? -14.431 -9.541 11.752 1.00 95.88 99 VAL A C 1
ATOM 769 O O . VAL A 1 99 ? -15.072 -8.532 12.046 1.00 95.88 99 VAL A O 1
ATOM 772 N N . ASN A 1 100 ? -13.210 -9.771 12.241 1.00 96.00 100 ASN A N 1
ATOM 773 C CA . ASN A 1 100 ? -12.574 -8.846 13.170 1.00 96.00 100 ASN A CA 1
ATOM 774 C C . ASN A 1 100 ? -12.168 -7.549 12.468 1.00 96.00 100 ASN A C 1
ATOM 776 O O . ASN A 1 100 ? -12.291 -6.489 13.073 1.00 96.00 100 ASN A O 1
ATOM 780 N N . LEU A 1 101 ? -11.781 -7.604 11.189 1.00 97.44 101 LEU A N 1
ATOM 781 C CA . LEU A 1 101 ? -11.586 -6.409 10.372 1.00 97.44 101 LEU A CA 1
ATOM 782 C C . LEU A 1 101 ? -12.854 -5.539 10.361 1.00 97.44 101 LEU A C 1
ATOM 784 O O . LEU A 1 101 ? -12.775 -4.372 10.734 1.00 97.44 101 LEU A O 1
ATOM 788 N N . ALA A 1 102 ? -14.023 -6.102 10.036 1.00 97.69 102 ALA A N 1
ATOM 789 C CA . ALA A 1 102 ? -15.285 -5.359 10.010 1.00 97.69 102 ALA A CA 1
ATOM 790 C C . ALA A 1 102 ? -15.629 -4.712 11.364 1.00 97.69 102 ALA A C 1
ATOM 792 O O . ALA A 1 102 ? -16.024 -3.548 11.414 1.00 97.69 102 ALA A O 1
ATOM 793 N N . LEU A 1 103 ? -15.420 -5.425 12.476 1.00 97.81 103 LEU A N 1
ATOM 794 C CA . LEU A 1 103 ? -15.661 -4.894 13.825 1.00 97.81 103 LEU A CA 1
ATOM 795 C C . LEU A 1 103 ? -14.677 -3.790 14.228 1.00 97.81 103 LEU A C 1
ATOM 797 O O . LEU A 1 103 ? -15.069 -2.821 14.880 1.00 97.81 103 LEU A O 1
ATOM 801 N N . VAL A 1 104 ? -13.404 -3.911 13.843 1.00 97.75 104 VAL A N 1
ATOM 802 C CA . VAL A 1 104 ? -12.413 -2.850 14.060 1.00 97.75 104 VAL A CA 1
ATOM 803 C C . VAL A 1 104 ? -12.797 -1.622 13.251 1.00 97.75 104 VAL A C 1
ATOM 805 O O . VAL A 1 104 ? -12.832 -0.527 13.805 1.00 97.75 104 VAL A O 1
ATOM 808 N N . MET A 1 105 ? -13.167 -1.794 11.982 1.00 97.94 105 MET A N 1
ATOM 809 C CA . MET A 1 105 ? -13.647 -0.699 11.143 1.00 97.94 105 MET A CA 1
ATOM 810 C C . MET A 1 105 ? -14.904 -0.049 11.726 1.00 97.94 105 MET A C 1
ATOM 812 O O . MET A 1 105 ? -14.989 1.177 11.724 1.00 97.94 105 MET A O 1
ATOM 816 N N . ALA A 1 106 ? -15.816 -0.832 12.309 1.00 97.62 106 ALA A N 1
ATOM 817 C CA . ALA A 1 106 ? -16.982 -0.303 13.010 1.00 97.62 106 ALA A CA 1
ATOM 818 C C . ALA A 1 106 ? -16.580 0.622 14.172 1.00 97.62 106 ALA A C 1
ATOM 820 O O . ALA A 1 106 ? -17.066 1.747 14.295 1.00 97.62 106 ALA A O 1
ATOM 821 N N . LEU A 1 107 ? -15.616 0.189 14.992 1.00 97.75 107 LEU A N 1
ATOM 822 C CA . LEU A 1 107 ? -15.078 1.012 16.076 1.00 97.75 107 LEU A CA 1
ATOM 823 C C . LEU A 1 107 ? -14.381 2.277 15.551 1.00 97.75 107 LEU A C 1
ATOM 825 O O . LEU A 1 107 ? -14.569 3.355 16.113 1.00 97.75 107 LEU A O 1
ATOM 829 N N . LEU A 1 108 ? -13.597 2.175 14.471 1.00 97.56 108 LEU A N 1
ATOM 830 C CA . LEU A 1 108 ? -12.910 3.335 13.896 1.00 97.56 108 LEU A CA 1
ATOM 831 C C . LEU A 1 108 ? -13.901 4.363 13.342 1.00 97.56 108 LEU A C 1
ATOM 833 O O . LEU A 1 108 ? -13.650 5.562 13.477 1.00 97.56 108 LEU A O 1
ATOM 837 N N . TYR A 1 109 ? -14.995 3.919 12.716 1.00 96.06 109 TYR A N 1
ATOM 838 C CA . TYR A 1 109 ? -16.073 4.791 12.239 1.00 96.06 109 TYR A CA 1
ATOM 839 C C . TYR A 1 109 ? -16.883 5.405 13.376 1.00 96.06 109 TYR A C 1
ATOM 841 O O . TYR A 1 109 ? -17.263 6.565 13.288 1.00 96.06 109 TYR A O 1
ATOM 849 N N . ASN A 1 110 ? -17.055 4.694 14.492 1.00 95.12 110 ASN A N 1
ATOM 850 C CA . ASN A 1 110 ? -17.674 5.270 15.683 1.00 95.12 110 ASN A CA 1
ATOM 851 C C . ASN A 1 110 ? -16.886 6.474 16.247 1.00 95.12 110 ASN A C 1
ATOM 853 O O . ASN A 1 110 ? -17.459 7.307 16.944 1.00 95.12 110 ASN A O 1
ATOM 857 N N . PHE A 1 111 ? -15.585 6.574 15.952 1.00 95.19 111 PHE A N 1
ATOM 858 C CA . PHE A 1 111 ? -14.734 7.723 16.292 1.00 95.19 111 PHE A CA 1
ATOM 859 C C . PHE A 1 111 ? -14.587 8.746 15.161 1.00 95.19 111 PHE A C 1
ATOM 861 O O . PHE A 1 111 ? -13.799 9.679 15.281 1.00 95.19 111 PHE A O 1
ATOM 868 N N . ASP A 1 112 ? -15.280 8.575 14.038 1.00 91.50 112 ASP A N 1
ATOM 869 C CA . ASP A 1 112 ? -15.154 9.498 12.920 1.00 91.50 112 ASP A CA 1
ATOM 870 C C . ASP A 1 112 ? -15.847 10.833 13.224 1.00 91.50 112 ASP A C 1
ATOM 872 O O . ASP A 1 112 ? -17.040 10.894 13.510 1.00 91.50 112 ASP A O 1
ATOM 876 N N . VAL A 1 113 ? -15.069 11.911 13.159 1.00 89.44 113 VAL A N 1
ATOM 877 C CA . VAL A 1 113 ? -15.530 13.295 13.330 1.00 89.44 113 VAL A CA 1
ATOM 878 C C . VAL A 1 113 ? -15.189 14.156 12.112 1.00 89.44 113 VAL A C 1
ATOM 880 O O . VAL A 1 113 ? -15.256 15.380 12.175 1.00 89.44 113 VAL A O 1
ATOM 883 N N . SER A 1 114 ? -14.835 13.528 10.985 1.00 83.19 114 SER A N 1
ATOM 884 C CA . SER A 1 114 ? -14.417 14.212 9.753 1.00 83.19 114 SER A CA 1
ATOM 885 C C . SER A 1 114 ? -15.494 15.124 9.154 1.00 83.19 114 SER A C 1
ATOM 887 O O . SER A 1 114 ? -15.167 16.094 8.471 1.00 83.19 114 SER A O 1
ATOM 889 N N . PHE A 1 115 ? -16.775 14.888 9.456 1.00 82.25 115 PHE A N 1
ATOM 890 C CA . PHE A 1 115 ? -17.876 15.771 9.052 1.00 82.25 115 PHE A CA 1
ATOM 891 C C . PHE A 1 115 ? -17.738 17.199 9.616 1.00 82.25 115 PHE A C 1
ATOM 893 O O . PHE A 1 115 ? -18.218 18.144 8.993 1.00 82.25 115 PHE A O 1
ATOM 900 N N . LEU A 1 116 ? -17.033 17.382 10.745 1.00 80.12 116 LEU A N 1
ATOM 901 C CA . LEU A 1 116 ? -16.770 18.703 11.330 1.00 80.12 116 LEU A CA 1
ATOM 902 C C . LEU A 1 116 ? -15.892 19.584 10.427 1.00 80.12 116 LEU A C 1
ATOM 904 O O . LEU A 1 116 ? -15.996 20.810 10.480 1.00 80.12 116 LEU A O 1
ATOM 908 N N . GLU A 1 117 ? -15.060 18.983 9.572 1.00 73.62 117 GLU A N 1
ATOM 909 C CA . GLU A 1 117 ? -14.241 19.716 8.601 1.00 73.62 117 GLU A CA 1
ATOM 910 C C . GLU A 1 117 ? -15.035 20.124 7.350 1.00 73.62 117 GLU A C 1
ATOM 912 O O . GLU A 1 117 ? -14.670 21.085 6.673 1.00 73.62 117 GLU A O 1
ATOM 917 N N . GLN A 1 118 ? -16.118 19.405 7.030 1.00 68.94 118 GLN A N 1
ATOM 918 C CA . GLN A 1 118 ? -16.838 19.541 5.758 1.00 68.94 118 GLN A CA 1
ATOM 919 C C . GLN A 1 118 ? -17.867 20.682 5.749 1.00 68.94 118 GLN A C 1
ATOM 921 O O . GLN A 1 118 ? -18.316 21.068 4.671 1.00 68.94 118 GLN A O 1
ATOM 926 N N . GLY A 1 119 ? -18.196 21.267 6.909 1.00 60.75 119 GLY A N 1
ATOM 927 C CA . GLY A 1 119 ? -19.012 22.485 7.011 1.00 60.75 119 GLY A CA 1
ATOM 928 C C . GLY A 1 119 ? -20.361 22.404 6.288 1.00 60.75 119 GLY A C 1
ATOM 929 O O . GLY A 1 119 ? -20.774 23.387 5.675 1.00 60.75 119 GLY A O 1
ATOM 930 N N . SER A 1 120 ? -21.005 21.233 6.291 1.00 62.25 120 SER A N 1
ATOM 931 C CA . SER A 1 120 ? -22.284 21.010 5.612 1.00 62.25 120 SER A CA 1
ATOM 932 C C . SER A 1 120 ? -23.449 21.699 6.326 1.00 62.25 120 SER A C 1
ATOM 934 O O . SER A 1 120 ? -23.433 21.829 7.549 1.00 62.25 120 SER A O 1
ATOM 936 N N . ASP A 1 121 ? -24.500 22.043 5.579 1.00 58.97 121 ASP A N 1
ATOM 937 C CA . ASP A 1 121 ? -25.728 22.654 6.117 1.00 58.97 121 ASP A CA 1
ATOM 938 C C . ASP A 1 121 ? -26.407 21.785 7.207 1.00 58.97 121 ASP A C 1
ATOM 940 O O . ASP A 1 121 ? -27.009 22.329 8.127 1.00 58.97 121 ASP A O 1
ATOM 944 N N . ASP A 1 122 ? -26.226 20.455 7.175 1.00 63.62 122 ASP A N 1
ATOM 945 C CA . ASP A 1 122 ? -26.779 19.498 8.157 1.00 63.62 122 ASP A CA 1
ATOM 946 C C . ASP A 1 122 ? -25.901 19.307 9.422 1.00 63.62 122 ASP A C 1
ATOM 948 O O . ASP A 1 122 ? -26.140 18.415 10.238 1.00 63.62 122 ASP A O 1
ATOM 952 N N . MET A 1 123 ? -24.842 20.109 9.595 1.00 70.94 123 MET A N 1
ATOM 953 C CA . MET A 1 123 ? -23.866 19.941 10.684 1.00 70.94 123 MET A CA 1
ATOM 954 C C . MET A 1 123 ? -24.497 20.068 12.081 1.00 70.94 123 MET A C 1
ATOM 956 O O . MET A 1 123 ? -24.105 19.329 12.982 1.00 70.94 123 MET A O 1
ATOM 960 N N . GLU A 1 124 ? -25.451 20.984 12.279 1.00 72.69 124 GLU A N 1
ATOM 961 C CA . GLU A 1 124 ? -26.096 21.191 13.588 1.00 72.69 124 GLU A CA 1
ATOM 962 C C . GLU A 1 124 ? -26.906 19.962 14.030 1.00 72.69 124 GLU A C 1
ATOM 964 O O . GLU A 1 124 ? -26.747 19.506 15.163 1.00 72.69 124 GLU A O 1
ATOM 969 N N . ASP A 1 125 ? -27.672 19.355 13.117 1.00 74.50 125 ASP A N 1
ATOM 970 C CA . ASP A 1 125 ? -28.455 18.144 13.396 1.00 74.50 125 ASP A CA 1
ATOM 971 C C . ASP A 1 125 ? -27.546 16.943 13.728 1.00 74.50 125 ASP A C 1
ATOM 973 O O . ASP A 1 125 ? -27.840 16.140 14.618 1.00 74.50 125 ASP A O 1
ATOM 977 N N . LEU A 1 126 ? -26.399 16.828 13.049 1.00 76.75 126 LEU A N 1
ATOM 978 C CA . LEU A 1 126 ? -25.394 15.795 13.324 1.00 76.75 126 LEU A CA 1
ATOM 979 C C . LEU A 1 126 ? -24.734 15.978 14.697 1.00 76.75 126 LEU A C 1
ATOM 981 O O . LEU A 1 126 ? -24.531 14.997 15.413 1.00 76.75 126 LEU A O 1
ATOM 985 N N . ILE A 1 127 ? -24.438 17.216 15.105 1.00 80.25 127 ILE A N 1
ATOM 986 C CA . ILE A 1 127 ? -23.809 17.494 16.404 1.00 80.25 127 ILE A CA 1
ATOM 987 C C . ILE A 1 127 ? -24.676 16.994 17.558 1.00 80.25 127 ILE A C 1
ATOM 989 O O . ILE A 1 127 ? -24.160 16.322 18.454 1.00 80.25 127 ILE A O 1
ATOM 993 N N . ASP A 1 128 ? -25.978 17.276 17.519 1.00 78.94 128 ASP A N 1
ATOM 994 C CA . ASP A 1 128 ? -26.905 16.925 18.599 1.00 78.94 128 ASP A CA 1
ATOM 995 C C . ASP A 1 128 ? -27.112 15.408 18.741 1.00 78.94 128 ASP A C 1
ATOM 997 O O . ASP A 1 128 ? -27.462 14.915 19.817 1.00 78.94 128 ASP A O 1
ATOM 1001 N N . THR A 1 129 ? -26.861 14.641 17.678 1.00 80.50 129 THR A N 1
ATOM 1002 C CA . THR A 1 129 ? -27.033 13.180 17.683 1.00 80.50 129 THR A CA 1
ATOM 1003 C C . THR A 1 129 ? -25.788 12.413 18.121 1.00 80.50 129 THR A C 1
ATOM 1005 O O . THR A 1 129 ? -25.903 11.247 18.504 1.00 80.50 129 THR A O 1
ATOM 1008 N N . MET A 1 130 ? -24.606 13.039 18.128 1.00 84.81 130 MET A N 1
ATOM 1009 C CA . MET A 1 130 ? -23.348 12.347 18.410 1.00 84.81 130 MET A CA 1
ATOM 1010 C C . MET A 1 130 ? -22.962 12.381 19.896 1.00 84.81 130 MET A C 1
ATOM 1012 O O . MET A 1 130 ? -22.618 13.443 20.425 1.00 84.81 130 MET A O 1
ATOM 1016 N N . PRO A 1 131 ? -22.890 11.219 20.582 1.00 88.81 131 PRO A N 1
ATOM 1017 C CA . PRO A 1 131 ? -22.499 11.145 21.991 1.00 88.81 131 PRO A CA 1
ATOM 1018 C C . PRO A 1 131 ? -21.103 11.709 22.273 1.00 88.81 131 PRO A C 1
ATOM 1020 O O . PRO A 1 131 ? -20.859 12.205 23.370 1.00 88.81 131 PRO A O 1
ATOM 1023 N N . LEU A 1 132 ? -20.200 11.672 21.284 1.00 88.94 132 LEU A N 1
ATOM 1024 C CA . LEU A 1 132 ? -18.857 12.251 21.384 1.00 88.94 132 LEU A CA 1
ATOM 1025 C C . LEU A 1 132 ? -18.863 13.768 21.605 1.00 88.94 132 LEU A C 1
ATOM 1027 O O . LEU A 1 132 ? -17.907 14.290 22.168 1.00 88.94 132 LEU A O 1
ATOM 1031 N N . LEU A 1 133 ? -19.917 14.465 21.176 1.00 86.88 133 LEU A N 1
ATOM 1032 C CA . LEU A 1 133 ? -20.043 15.920 21.285 1.00 86.88 133 LEU A CA 1
ATOM 1033 C C . LEU A 1 133 ? -21.014 16.339 22.392 1.00 86.88 133 LEU A C 1
ATOM 1035 O O . LEU A 1 133 ? -20.853 17.404 22.984 1.00 86.88 133 LEU A O 1
ATOM 1039 N N . THR A 1 134 ? -22.004 15.498 22.696 1.00 87.12 134 THR A N 1
ATOM 1040 C CA . THR A 1 134 ? -23.093 15.836 23.623 1.00 87.12 134 THR A CA 1
ATOM 1041 C C . THR A 1 134 ? -22.940 15.227 25.014 1.00 87.12 134 THR A C 1
ATOM 1043 O O . THR A 1 134 ? -23.493 15.760 25.978 1.00 87.12 134 THR A O 1
ATOM 1046 N N . ASN A 1 135 ? -22.186 14.132 25.166 1.00 90.56 135 ASN A N 1
ATOM 1047 C CA . ASN A 1 135 ? -22.105 13.382 26.417 1.00 90.56 135 ASN A CA 1
ATOM 1048 C C . ASN A 1 135 ? -20.664 13.245 26.933 1.00 90.56 135 ASN A C 1
ATOM 1050 O O . ASN A 1 135 ? -19.914 12.342 26.562 1.00 90.56 135 ASN A O 1
ATOM 1054 N N . LYS A 1 136 ? -20.309 14.090 27.905 1.00 92.06 136 LYS A N 1
ATOM 1055 C CA . LYS A 1 136 ? -18.994 14.063 28.561 1.00 92.06 136 LYS A CA 1
ATOM 1056 C C . LYS A 1 136 ? -18.672 12.717 29.230 1.00 92.06 136 LYS A C 1
ATOM 1058 O O . LYS A 1 136 ? -17.523 12.289 29.194 1.00 92.06 136 LYS A O 1
ATOM 1063 N N . GLN A 1 137 ? -19.663 12.035 29.811 1.00 93.88 137 GLN A N 1
ATOM 1064 C CA . GLN A 1 137 ? -19.456 10.733 30.459 1.00 93.88 137 GLN A CA 1
ATOM 1065 C C . GLN A 1 137 ? -19.098 9.645 29.439 1.00 93.88 137 GLN A C 1
ATOM 1067 O O . GLN A 1 137 ? -18.263 8.793 29.728 1.00 93.88 137 GLN A O 1
ATOM 1072 N N . TYR A 1 138 ? -19.689 9.697 28.241 1.00 94.56 138 TYR A N 1
ATOM 1073 C CA . TYR A 1 138 ? -19.368 8.777 27.147 1.00 94.56 138 TYR A CA 1
ATOM 1074 C C . TYR A 1 138 ? -17.893 8.902 26.739 1.00 94.56 138 TYR A C 1
ATOM 1076 O O . TYR A 1 138 ? -17.177 7.905 26.668 1.00 94.56 138 TYR A O 1
ATOM 1084 N N . VAL A 1 139 ? -17.416 10.138 26.558 1.00 94.69 139 VAL A N 1
ATOM 1085 C CA . VAL A 1 139 ? -16.007 10.429 26.246 1.00 94.69 139 VAL A CA 1
ATOM 1086 C C . VAL A 1 139 ? -15.086 9.989 27.387 1.00 94.69 139 VAL A C 1
ATOM 1088 O O . VAL A 1 139 ? -14.060 9.361 27.127 1.00 94.69 139 VAL A O 1
ATOM 1091 N N . ALA A 1 140 ? -15.463 10.267 28.639 1.00 94.81 140 ALA A N 1
ATOM 1092 C CA . ALA A 1 140 ? -14.685 9.892 29.818 1.00 94.81 140 ALA A CA 1
ATOM 1093 C C . ALA A 1 140 ? -14.467 8.377 29.911 1.00 94.81 140 ALA A C 1
ATOM 1095 O O . ALA A 1 140 ? -13.348 7.927 30.145 1.00 94.81 140 ALA A O 1
ATOM 1096 N N . GLU A 1 141 ? -15.519 7.588 29.695 1.00 95.38 141 GLU A N 1
ATOM 1097 C CA . GLU A 1 141 ? -15.453 6.133 29.798 1.00 95.38 141 GLU A CA 1
ATOM 1098 C C . GLU A 1 141 ? -14.554 5.525 28.711 1.00 95.38 141 GLU A C 1
ATOM 1100 O O . GLU A 1 141 ? -13.679 4.711 29.008 1.00 95.38 141 GLU A O 1
ATOM 1105 N N . ILE A 1 142 ? -14.687 5.991 27.463 1.00 95.56 142 ILE A N 1
ATOM 1106 C CA . ILE A 1 142 ? -13.817 5.579 26.350 1.00 95.56 142 ILE A CA 1
ATOM 1107 C C . ILE A 1 142 ? -12.365 5.961 26.637 1.00 95.56 142 ILE A C 1
ATOM 1109 O O . ILE A 1 142 ? -11.457 5.142 26.482 1.00 95.56 142 ILE A O 1
ATOM 1113 N N . HIS A 1 143 ? -12.140 7.199 27.077 1.00 95.56 143 HIS A N 1
ATOM 1114 C CA . HIS A 1 143 ? -10.807 7.706 27.364 1.00 95.56 143 HIS A CA 1
ATOM 1115 C C . HIS A 1 143 ? -10.131 6.900 28.478 1.00 95.56 143 HIS A C 1
ATOM 1117 O O . HIS A 1 143 ? -9.002 6.447 28.299 1.00 95.56 143 HIS A O 1
ATOM 1123 N N . ASN A 1 144 ? -10.834 6.642 29.584 1.00 93.75 144 ASN A N 1
ATOM 1124 C CA . ASN A 1 144 ? -10.331 5.832 30.692 1.00 93.75 144 ASN A CA 1
ATOM 1125 C C . ASN A 1 144 ? -10.032 4.395 30.252 1.00 93.75 144 ASN A C 1
ATOM 1127 O O . ASN A 1 144 ? -8.984 3.848 30.597 1.00 93.75 144 ASN A O 1
ATOM 1131 N N . ARG A 1 145 ? -10.910 3.794 29.438 1.00 93.19 145 ARG A N 1
ATOM 1132 C CA . ARG A 1 145 ? -10.714 2.435 28.922 1.00 93.19 145 ARG A CA 1
ATOM 1133 C C . ARG A 1 145 ? -9.477 2.320 28.035 1.00 93.19 145 ARG A C 1
ATOM 1135 O O . ARG A 1 145 ? -8.772 1.317 28.098 1.00 93.19 145 ARG A O 1
ATOM 1142 N N . LEU A 1 146 ? -9.188 3.345 27.234 1.00 93.81 146 LEU A N 1
ATOM 1143 C CA . LEU A 1 146 ? -8.006 3.388 26.370 1.00 93.81 146 LEU A CA 1
ATOM 1144 C C . LEU A 1 146 ? -6.728 3.794 27.115 1.00 93.81 146 LEU A C 1
ATOM 1146 O O . LEU A 1 146 ? -5.638 3.380 26.708 1.00 93.81 146 LEU A O 1
ATOM 1150 N N . GLN A 1 147 ? -6.838 4.554 28.206 1.00 92.19 147 GLN A N 1
ATOM 1151 C CA . GLN A 1 147 ? -5.718 4.846 29.105 1.00 92.19 147 GLN A CA 1
ATOM 1152 C C . GLN A 1 147 ? -5.309 3.648 29.969 1.00 92.19 147 GLN A C 1
ATOM 1154 O O . GLN A 1 147 ? -4.164 3.605 30.420 1.00 92.19 147 GLN A O 1
ATOM 1159 N N . ASP A 1 148 ? -6.209 2.685 30.190 1.00 89.00 148 ASP A N 1
ATOM 1160 C CA . ASP A 1 148 ? -5.924 1.498 30.994 1.00 89.00 148 ASP A CA 1
ATOM 1161 C C . ASP A 1 148 ? -4.643 0.792 30.513 1.00 89.00 148 ASP A C 1
ATOM 1163 O O . ASP A 1 148 ? -4.442 0.519 29.324 1.00 89.00 148 ASP A O 1
ATOM 1167 N N . ALA A 1 149 ? -3.754 0.499 31.461 1.00 79.31 149 ALA A N 1
ATOM 1168 C CA . ALA A 1 149 ? -2.480 -0.158 31.205 1.00 79.31 149 ALA A CA 1
ATOM 1169 C C . ALA A 1 149 ? -2.646 -1.641 30.838 1.00 79.31 149 ALA A C 1
ATOM 1171 O O . ALA A 1 149 ? -1.689 -2.256 30.366 1.00 79.31 149 ALA A O 1
ATOM 1172 N N . ASN A 1 150 ? -3.836 -2.216 31.045 1.00 86.38 150 ASN A N 1
ATOM 1173 C CA . ASN A 1 150 ? -4.120 -3.598 30.686 1.00 86.38 150 ASN A CA 1
ATOM 1174 C C . ASN A 1 150 ? -3.972 -3.808 29.165 1.00 86.38 150 ASN A C 1
ATOM 1176 O O . ASN A 1 150 ? -4.700 -3.196 28.372 1.00 86.38 150 ASN A O 1
ATOM 1180 N N . PRO A 1 151 ? -3.026 -4.661 28.730 1.00 88.81 151 PRO A N 1
ATOM 1181 C CA . PRO A 1 151 ? -2.820 -4.909 27.316 1.00 88.81 151 PRO A CA 1
ATOM 1182 C C . PRO A 1 151 ? -3.944 -5.788 26.770 1.00 88.81 151 PRO A C 1
ATOM 1184 O O . PRO A 1 151 ? -4.315 -6.797 27.374 1.00 88.81 151 PRO A O 1
ATOM 1187 N N . TRP A 1 152 ? -4.452 -5.435 25.591 1.00 94.81 152 TRP A N 1
ATOM 1188 C CA . TRP A 1 152 ? -5.298 -6.345 24.814 1.00 94.81 152 TRP A CA 1
ATOM 1189 C C . TRP A 1 152 ? -4.470 -7.556 24.368 1.00 94.81 152 TRP A C 1
ATOM 1191 O O . TRP A 1 152 ? -3.241 -7.468 24.276 1.00 94.81 152 TRP A O 1
ATOM 1201 N N . LYS A 1 153 ? -5.117 -8.678 24.016 1.00 94.75 153 LYS A N 1
ATOM 1202 C CA . LYS A 1 153 ? -4.397 -9.836 23.446 1.00 94.75 153 LYS A CA 1
ATOM 1203 C C . LYS A 1 153 ? -3.586 -9.470 22.204 1.00 94.75 153 LYS A C 1
ATOM 1205 O O . LYS A 1 153 ? -2.530 -10.053 21.974 1.00 94.75 153 LYS A O 1
ATOM 1210 N N . LEU A 1 154 ? -4.073 -8.492 21.440 1.00 95.38 154 LEU A N 1
ATOM 1211 C CA . LEU A 1 154 ? -3.355 -7.847 20.348 1.00 95.38 154 LEU A CA 1
ATOM 1212 C C . LEU A 1 154 ? -2.993 -6.408 20.747 1.00 95.38 154 LEU A C 1
ATOM 1214 O O . LEU A 1 154 ? -3.794 -5.495 20.532 1.00 95.38 154 LEU A O 1
ATOM 1218 N N . PRO A 1 155 ? -1.781 -6.166 21.282 1.00 94.62 155 PRO A N 1
ATOM 1219 C CA . PRO A 1 155 ? -1.333 -4.818 21.631 1.00 94.62 155 PRO A CA 1
ATOM 1220 C C . PRO A 1 155 ? -1.330 -3.865 20.433 1.00 94.62 155 PRO A C 1
ATOM 1222 O O . PRO A 1 155 ? -1.662 -2.694 20.581 1.00 94.62 155 PRO A O 1
ATOM 1225 N N . GLY A 1 156 ? -1.012 -4.371 19.235 1.00 95.12 156 GLY A N 1
ATOM 1226 C CA . GLY A 1 156 ? -1.053 -3.578 18.006 1.00 95.12 156 GLY A CA 1
ATOM 1227 C C . GLY A 1 156 ? -2.465 -3.094 17.664 1.00 95.12 156 GLY A C 1
ATOM 1228 O O . GLY A 1 156 ? -2.629 -1.944 17.269 1.00 95.12 156 GLY A O 1
ATOM 1229 N N . LEU A 1 157 ? -3.498 -3.909 17.909 1.00 97.06 157 LEU A N 1
ATOM 1230 C CA . LEU A 1 157 ? -4.884 -3.484 17.714 1.00 97.06 157 LEU A CA 1
ATOM 1231 C C . LEU A 1 157 ? -5.258 -2.365 18.693 1.00 97.06 157 LEU A C 1
ATOM 1233 O O . LEU A 1 157 ? -5.778 -1.330 18.278 1.00 97.06 157 LEU A O 1
ATOM 1237 N N . GLN A 1 158 ? -4.926 -2.538 19.975 1.00 97.00 158 GLN A N 1
ATOM 1238 C CA . GLN A 1 158 ? -5.118 -1.498 20.990 1.00 97.00 158 GLN A CA 1
ATOM 1239 C C . GLN A 1 158 ? -4.402 -0.197 20.595 1.00 97.00 158 GLN A C 1
ATOM 1241 O O . GLN A 1 158 ? -4.950 0.890 20.767 1.00 97.00 158 GLN A O 1
ATOM 1246 N N . ALA A 1 159 ? -3.201 -0.302 20.020 1.00 97.19 159 ALA A N 1
ATOM 1247 C CA . ALA A 1 159 ? -2.428 0.833 19.535 1.00 97.19 159 ALA A CA 1
ATOM 1248 C C . ALA A 1 159 ? -3.134 1.581 18.392 1.00 97.19 159 ALA A C 1
ATOM 1250 O O . ALA A 1 159 ? -3.194 2.807 18.421 1.00 97.19 159 ALA A O 1
ATOM 1251 N N . VAL A 1 160 ? -3.724 0.882 17.414 1.00 98.19 160 VAL A N 1
ATOM 1252 C CA . VAL A 1 160 ? -4.489 1.525 16.323 1.00 98.19 160 VAL A CA 1
ATOM 1253 C C . VAL A 1 160 ? -5.717 2.260 16.850 1.00 98.19 160 VAL A C 1
ATOM 1255 O O . VAL A 1 160 ? -6.001 3.386 16.434 1.00 98.19 160 VAL A O 1
ATOM 1258 N N . VAL A 1 161 ? -6.425 1.657 17.804 1.00 98.00 161 VAL A N 1
ATOM 1259 C CA . VAL A 1 161 ? -7.593 2.280 18.431 1.00 98.00 161 VAL A CA 1
ATOM 1260 C C . VAL A 1 161 ? -7.183 3.519 19.236 1.00 98.00 161 VAL A C 1
ATOM 1262 O O . VAL A 1 161 ? -7.812 4.567 19.099 1.00 98.00 161 VAL A O 1
ATOM 1265 N N . ARG A 1 162 ? -6.083 3.445 20.000 1.00 97.75 162 ARG A N 1
ATOM 1266 C CA . ARG A 1 162 ? -5.488 4.597 20.702 1.00 97.75 162 ARG A CA 1
ATOM 1267 C C . ARG A 1 162 ? -5.065 5.708 19.743 1.00 97.75 162 ARG A C 1
ATOM 1269 O O . ARG A 1 162 ? -5.340 6.869 20.023 1.00 97.75 162 ARG A O 1
ATOM 1276 N N . LEU A 1 163 ? -4.438 5.372 18.612 1.00 98.44 163 LEU A N 1
ATOM 1277 C CA . LEU A 1 163 ? -4.056 6.353 17.590 1.00 98.44 163 LEU A CA 1
ATOM 1278 C C . LEU A 1 163 ? -5.291 7.057 17.024 1.00 98.44 163 LEU A C 1
ATOM 1280 O O . LEU A 1 163 ? -5.316 8.279 16.928 1.00 98.44 163 LEU A O 1
ATOM 1284 N N . THR A 1 164 ? -6.327 6.287 16.692 1.00 98.25 164 THR A N 1
ATOM 1285 C CA . THR A 1 164 ? -7.584 6.824 16.158 1.00 98.25 164 THR A CA 1
ATOM 1286 C C . THR A 1 164 ? -8.255 7.747 17.166 1.00 98.25 164 THR A C 1
ATOM 1288 O O . THR A 1 164 ? -8.670 8.848 16.809 1.00 98.25 164 THR A O 1
ATOM 1291 N N . TRP A 1 165 ? -8.304 7.347 18.438 1.00 97.69 165 TRP A N 1
ATOM 1292 C CA . TRP A 1 165 ? -8.845 8.184 19.505 1.00 97.69 165 TRP A CA 1
ATOM 1293 C C . TRP A 1 165 ? -8.031 9.463 19.711 1.00 97.69 165 TRP A C 1
ATOM 1295 O O . TRP A 1 165 ? -8.608 10.540 19.802 1.00 97.69 165 TRP A O 1
ATOM 1305 N N . ALA A 1 166 ? -6.699 9.378 19.699 1.00 97.88 166 ALA A N 1
ATOM 1306 C CA . ALA A 1 166 ? -5.823 10.541 19.805 1.00 97.88 166 ALA A CA 1
ATOM 1307 C C . ALA A 1 166 ? -6.069 11.553 18.670 1.00 97.88 166 ALA A C 1
ATOM 1309 O O . ALA A 1 166 ? -6.219 12.748 18.924 1.00 97.88 166 ALA A O 1
ATOM 1310 N N . VAL A 1 167 ? -6.166 11.080 17.423 1.00 97.12 167 VAL A N 1
ATOM 1311 C CA . VAL A 1 167 ? -6.487 11.921 16.256 1.00 97.12 167 VAL A CA 1
ATOM 1312 C C . VAL A 1 167 ? -7.888 12.526 16.374 1.00 97.12 167 VAL A C 1
ATOM 1314 O O . VAL A 1 167 ? -8.064 13.707 16.089 1.00 97.12 167 VAL A O 1
ATOM 1317 N N . THR A 1 168 ? -8.859 11.760 16.874 1.00 95.94 168 THR A N 1
ATOM 1318 C CA . THR A 1 168 ? -10.234 12.228 17.117 1.00 95.94 168 THR A CA 1
ATOM 1319 C C . THR A 1 168 ? -10.266 13.345 18.158 1.00 95.94 168 THR A C 1
ATOM 1321 O O . THR A 1 168 ? -10.827 14.406 17.905 1.00 95.94 168 THR A O 1
ATOM 1324 N N . LEU A 1 169 ? -9.609 13.159 19.307 1.00 95.38 169 LEU A N 1
ATOM 1325 C CA . LEU A 1 169 ? -9.485 14.184 20.348 1.00 95.38 169 LEU A CA 1
ATOM 1326 C C . LEU A 1 169 ? -8.822 15.455 19.813 1.00 95.38 169 LEU A C 1
ATOM 1328 O O . LEU A 1 169 ? -9.277 16.566 20.096 1.00 95.38 169 LEU A O 1
ATOM 1332 N N . ARG A 1 170 ? -7.777 15.296 18.995 1.00 95.19 170 ARG A N 1
ATOM 1333 C CA . ARG A 1 170 ? -7.115 16.424 18.350 1.00 95.19 170 ARG A CA 1
ATOM 1334 C C . ARG A 1 170 ? -8.043 17.146 17.378 1.00 95.19 170 ARG A C 1
ATOM 1336 O O . ARG A 1 170 ? -8.092 18.372 17.434 1.00 95.19 170 ARG A O 1
ATOM 1343 N N . ALA A 1 171 ? -8.791 16.437 16.538 1.00 93.19 171 ALA A N 1
ATOM 1344 C CA . ALA A 1 171 ? -9.785 17.048 15.658 1.00 93.19 171 ALA A CA 1
ATOM 1345 C C . ALA A 1 171 ? -10.834 17.829 16.468 1.00 93.19 171 ALA A C 1
ATOM 1347 O O . ALA A 1 171 ? -11.048 19.013 16.219 1.00 93.19 171 ALA A O 1
ATOM 1348 N N . LEU A 1 172 ? -11.390 17.222 17.521 1.00 92.12 172 LEU A N 1
ATOM 1349 C CA . LEU A 1 172 ? -12.358 17.866 18.415 1.00 92.12 172 LEU A CA 1
ATOM 1350 C C . LEU A 1 172 ? -11.817 19.159 19.038 1.00 92.12 172 LEU A C 1
ATOM 1352 O O . LEU A 1 172 ? -12.533 20.155 19.084 1.00 92.12 172 LEU A O 1
ATOM 1356 N N . SER A 1 173 ? -10.547 19.180 19.457 1.00 92.06 173 SER A N 1
ATOM 1357 C CA . SER A 1 173 ? -9.907 20.376 20.030 1.00 92.06 173 SER A CA 1
ATOM 1358 C C . SER A 1 173 ? -9.819 21.573 19.073 1.00 92.06 173 SER A C 1
ATOM 1360 O O . SER A 1 173 ? -9.656 22.702 19.532 1.00 92.06 173 SER A O 1
ATOM 1362 N N . GLN A 1 174 ? -9.910 21.348 17.754 1.00 89.69 174 GLN A N 1
ATOM 1363 C CA . GLN A 1 174 ? -9.893 22.427 16.759 1.00 89.69 174 GLN A CA 1
ATOM 1364 C C . GLN A 1 174 ? -11.253 23.126 16.628 1.00 89.69 174 GLN A C 1
ATOM 1366 O O . GLN A 1 174 ? -11.336 24.193 16.018 1.00 89.69 174 GLN A O 1
ATOM 1371 N N . HIS A 1 175 ? -12.312 22.555 17.209 1.00 86.12 175 HIS A N 1
ATOM 1372 C CA . HIS A 1 175 ? -13.679 23.038 17.076 1.00 86.12 175 HIS A CA 1
ATOM 1373 C C . HIS A 1 175 ? -14.258 23.521 18.419 1.00 86.12 175 HIS A C 1
ATOM 1375 O O . HIS A 1 175 ? -13.877 23.019 19.479 1.00 86.12 175 HIS A O 1
ATOM 1381 N N . PRO A 1 176 ? -15.218 24.471 18.414 1.00 84.75 176 PRO A N 1
ATOM 1382 C CA . PRO A 1 176 ? -15.849 24.975 19.639 1.00 84.75 176 PRO A CA 1
ATOM 1383 C C . PRO A 1 176 ? -16.454 23.880 20.528 1.00 84.75 176 PRO A C 1
ATOM 1385 O O . PRO A 1 176 ? -16.430 23.992 21.752 1.00 84.75 176 PRO A O 1
ATOM 1388 N N . GLN A 1 177 ? -16.956 22.804 19.920 1.00 79.06 177 GLN A N 1
ATOM 1389 C CA . GLN A 1 177 ? -17.543 21.652 20.601 1.00 79.06 177 GLN A CA 1
ATOM 1390 C C . GLN A 1 177 ? -16.518 20.921 21.488 1.00 79.06 177 GLN A C 1
ATOM 1392 O O . GLN A 1 177 ? -16.875 20.394 22.539 1.00 79.06 177 GLN A O 1
ATOM 1397 N N . GLY A 1 178 ? -15.228 20.955 21.131 1.00 81.94 178 GLY A N 1
ATOM 1398 C CA . GLY A 1 178 ? -14.154 20.382 21.941 1.00 81.94 178 GLY A CA 1
ATOM 1399 C C . GLY A 1 178 ? -13.856 21.153 23.229 1.00 81.94 178 GLY A C 1
ATOM 1400 O O . GLY A 1 178 ? -13.229 20.600 24.130 1.00 81.94 178 GLY A O 1
ATOM 1401 N N . ALA A 1 179 ? -14.335 22.395 23.381 1.00 85.19 179 ALA A N 1
ATOM 1402 C CA . ALA A 1 179 ? -14.063 23.209 24.570 1.00 85.19 179 ALA A CA 1
ATOM 1403 C C . ALA A 1 179 ? -14.621 22.591 25.868 1.00 85.19 179 ALA A C 1
ATOM 1405 O O . ALA A 1 179 ? -14.069 22.802 26.947 1.00 85.19 179 ALA A O 1
ATOM 1406 N N . ALA A 1 180 ? -15.691 21.794 25.781 1.00 86.06 180 ALA A N 1
ATOM 1407 C CA . ALA A 1 180 ? -16.243 21.066 26.926 1.00 86.06 180 ALA A CA 1
ATOM 1408 C C . ALA A 1 180 ? -15.423 19.815 27.311 1.00 86.06 180 ALA A C 1
ATOM 1410 O O . ALA A 1 180 ? -15.629 19.247 28.387 1.00 86.06 180 ALA A O 1
ATOM 1411 N N . LEU A 1 181 ? -14.496 19.393 26.446 1.00 89.75 181 LEU A N 1
ATOM 1412 C CA . LEU A 1 181 ? -13.723 18.152 26.542 1.00 89.75 181 LEU A CA 1
ATOM 1413 C C . LEU A 1 181 ? -12.226 18.396 26.784 1.00 89.75 181 LEU A C 1
ATOM 1415 O O . LEU A 1 181 ? -11.436 17.464 26.652 1.00 89.75 181 LEU A O 1
ATOM 1419 N N . VAL A 1 182 ? -11.839 19.620 27.168 1.00 91.19 182 VAL A N 1
ATOM 1420 C CA . VAL A 1 182 ? -10.432 20.037 27.330 1.00 91.19 182 VAL A CA 1
ATOM 1421 C C . VAL A 1 182 ? -9.621 19.060 28.187 1.00 91.19 182 VAL A C 1
ATOM 1423 O O . VAL A 1 182 ? -8.517 18.689 27.802 1.00 91.19 182 VAL A O 1
ATOM 1426 N N . GLU A 1 183 ? -10.200 18.559 29.284 1.00 90.44 183 GLU A N 1
ATOM 1427 C CA . GLU A 1 183 ? -9.543 17.593 30.182 1.00 90.44 183 GLU A CA 1
ATOM 1428 C C . GLU A 1 183 ? -9.135 16.271 29.504 1.00 90.44 183 GLU A C 1
ATOM 1430 O O . GLU A 1 183 ? -8.220 15.602 29.975 1.00 90.44 183 GLU A O 1
ATOM 1435 N N . PHE A 1 184 ? -9.789 15.900 28.399 1.00 91.69 184 PHE A N 1
ATOM 1436 C CA . PHE A 1 184 ? -9.449 14.721 27.600 1.00 91.69 184 PHE A CA 1
ATOM 1437 C C . PHE A 1 184 ? -8.584 15.089 26.400 1.00 91.69 184 PHE A C 1
ATOM 1439 O O . PHE A 1 184 ? -7.646 14.362 26.075 1.00 91.69 184 PHE A O 1
ATOM 1446 N N . THR A 1 185 ? -8.891 16.205 25.730 1.00 91.56 185 THR A N 1
ATOM 1447 C CA . THR A 1 185 ? -8.185 16.608 24.509 1.00 91.56 185 THR A CA 1
ATOM 1448 C C . THR A 1 185 ? -6.739 17.010 24.769 1.00 91.56 185 THR A C 1
ATOM 1450 O O . THR A 1 185 ? -5.918 16.840 23.882 1.00 91.56 185 THR A O 1
ATOM 1453 N N . GLU A 1 186 ? -6.393 17.472 25.977 1.00 90.62 186 GLU A N 1
ATOM 1454 C CA . GLU A 1 186 ? -4.994 17.717 26.375 1.00 90.62 186 GLU A CA 1
ATOM 1455 C C . GLU A 1 186 ? -4.137 16.435 26.410 1.00 90.62 186 GLU A C 1
ATOM 1457 O O . GLU A 1 186 ? -2.910 16.501 26.346 1.00 90.62 186 GLU A O 1
ATOM 1462 N N . GLY A 1 187 ? -4.770 15.260 26.505 1.00 90.25 187 GLY A N 1
ATOM 1463 C CA . GLY A 1 187 ? -4.104 13.957 26.481 1.00 90.25 187 GLY A CA 1
ATOM 1464 C C . GLY A 1 187 ? -3.867 13.383 25.079 1.00 90.25 187 GLY A C 1
ATOM 1465 O O . GLY A 1 187 ? -3.354 12.266 24.975 1.00 90.25 187 GLY A O 1
ATOM 1466 N N . ASP A 1 188 ? -4.238 14.101 24.013 1.00 93.69 188 ASP A N 1
ATOM 1467 C CA . ASP A 1 188 ? -4.136 13.643 22.621 1.00 93.69 188 ASP A CA 1
ATOM 1468 C C . ASP A 1 188 ? -2.699 13.236 22.242 1.00 93.69 188 ASP A C 1
ATOM 1470 O O . ASP A 1 188 ? -2.465 12.126 21.759 1.00 93.69 188 ASP A O 1
ATOM 1474 N N . GLU A 1 189 ? -1.714 14.085 22.533 1.00 94.50 189 GLU A N 1
ATOM 1475 C CA . GLU A 1 189 ? -0.310 13.847 22.202 1.00 94.50 189 GLU A CA 1
ATOM 1476 C C . GLU A 1 189 ? 0.284 12.663 22.969 1.00 94.50 189 GLU A C 1
ATOM 1478 O O . GLU A 1 189 ? 1.005 11.854 22.383 1.00 94.50 189 GLU A O 1
ATOM 1483 N N . ALA A 1 190 ? -0.032 12.540 24.261 1.00 94.94 190 ALA A N 1
ATOM 1484 C CA . ALA A 1 190 ? 0.450 11.438 25.088 1.00 94.94 190 ALA A CA 1
ATOM 1485 C C . ALA A 1 190 ? -0.129 10.098 24.616 1.00 94.94 190 ALA A C 1
ATOM 1487 O O . ALA A 1 190 ? 0.577 9.089 24.566 1.00 94.94 190 ALA A O 1
ATOM 1488 N N . MET A 1 191 ? -1.404 10.081 24.220 1.00 96.00 191 MET A N 1
ATOM 1489 C CA . MET A 1 191 ? -2.024 8.870 23.701 1.00 96.00 191 MET A CA 1
ATOM 1490 C C . MET A 1 191 ? -1.491 8.485 22.318 1.00 96.00 191 MET A C 1
ATOM 1492 O O . MET A 1 191 ? -1.262 7.299 22.067 1.00 96.00 191 MET A O 1
ATOM 1496 N N . ALA A 1 192 ? -1.224 9.467 21.452 1.00 97.38 192 ALA A N 1
ATOM 1497 C CA . ALA A 1 192 ? -0.545 9.230 20.182 1.00 97.38 192 ALA A CA 1
ATOM 1498 C C . ALA A 1 192 ? 0.854 8.623 20.398 1.00 97.38 192 ALA A C 1
ATOM 1500 O O . ALA A 1 192 ? 1.211 7.666 19.713 1.00 97.38 192 ALA A O 1
ATOM 1501 N N . ASP A 1 193 ? 1.621 9.104 21.382 1.00 96.31 193 ASP A N 1
ATOM 1502 C CA . ASP A 1 193 ? 2.942 8.544 21.707 1.00 96.31 193 ASP A CA 1
ATOM 1503 C C . ASP A 1 193 ? 2.856 7.079 22.165 1.00 96.31 193 ASP A C 1
ATOM 1505 O O . ASP A 1 193 ? 3.634 6.236 21.705 1.00 96.31 193 ASP A O 1
ATOM 1509 N N . ILE A 1 194 ? 1.885 6.739 23.022 1.00 95.19 194 ILE A N 1
ATOM 1510 C CA . ILE A 1 194 ? 1.641 5.348 23.444 1.00 95.19 194 ILE A CA 1
ATOM 1511 C C . ILE A 1 194 ? 1.303 4.476 22.229 1.00 95.19 194 ILE A C 1
ATOM 1513 O O . ILE A 1 194 ? 1.868 3.397 22.060 1.00 95.19 194 ILE A O 1
ATOM 1517 N N . ALA A 1 195 ? 0.419 4.945 21.352 1.00 97.19 195 ALA A N 1
ATOM 1518 C CA . ALA A 1 195 ? 0.029 4.204 20.159 1.00 97.19 195 ALA A CA 1
ATOM 1519 C C . ALA A 1 195 ? 1.207 3.961 19.199 1.00 97.19 195 ALA A C 1
ATOM 1521 O O . ALA A 1 195 ? 1.416 2.848 18.712 1.00 97.19 195 ALA A O 1
ATOM 1522 N N . ILE A 1 196 ? 2.011 4.994 18.945 1.00 97.12 196 ILE A N 1
ATOM 1523 C CA . ILE A 1 196 ? 3.174 4.911 18.058 1.00 97.12 196 ILE A CA 1
ATOM 1524 C C . ILE A 1 196 ? 4.206 3.932 18.627 1.00 97.12 196 ILE A C 1
ATOM 1526 O O . ILE A 1 196 ? 4.657 3.036 17.912 1.00 97.12 196 ILE A O 1
ATOM 1530 N N . THR A 1 197 ? 4.529 4.045 19.919 1.00 94.50 197 THR A N 1
ATOM 1531 C CA . THR A 1 197 ? 5.489 3.148 20.591 1.00 94.50 197 THR A CA 1
ATOM 1532 C C . THR A 1 197 ? 5.011 1.695 20.644 1.00 94.50 197 THR A C 1
ATOM 1534 O O . THR A 1 197 ? 5.833 0.779 20.624 1.00 94.50 197 THR A O 1
ATOM 1537 N N . GLN A 1 198 ? 3.696 1.465 20.622 1.00 94.38 198 GLN A N 1
ATOM 1538 C CA . GLN A 1 198 ? 3.073 0.142 20.499 1.00 94.38 198 GLN A CA 1
ATOM 1539 C C . GLN A 1 198 ? 2.898 -0.331 19.041 1.00 94.38 198 GLN A C 1
ATOM 1541 O O . GLN A 1 198 ? 2.191 -1.304 18.787 1.00 94.38 198 GLN A O 1
ATOM 1546 N N . ASN A 1 199 ? 3.590 0.301 18.085 1.00 94.94 199 ASN A N 1
ATOM 1547 C CA . ASN A 1 199 ? 3.635 -0.067 16.667 1.00 94.94 199 ASN A CA 1
ATOM 1548 C C . ASN A 1 199 ? 2.283 0.024 15.932 1.00 94.94 199 ASN A C 1
ATOM 1550 O O . ASN A 1 199 ? 2.004 -0.799 15.058 1.00 94.94 199 ASN A O 1
ATOM 1554 N N . ALA A 1 200 ? 1.471 1.051 16.217 1.00 97.75 200 ALA A N 1
ATOM 1555 C CA . ALA A 1 200 ? 0.203 1.274 15.511 1.00 97.75 200 ALA A CA 1
ATOM 1556 C C . ALA A 1 200 ? 0.356 1.257 13.975 1.00 97.75 200 ALA A C 1
ATOM 1558 O O . ALA A 1 200 ? -0.404 0.573 13.298 1.00 97.75 200 ALA A O 1
ATOM 1559 N N . PHE A 1 201 ? 1.366 1.933 13.408 1.00 98.31 201 PHE A N 1
ATOM 1560 C CA . PHE A 1 201 ? 1.577 1.957 11.950 1.00 98.31 201 PHE A CA 1
ATOM 1561 C C . PHE A 1 201 ? 1.880 0.576 11.362 1.00 98.31 201 PHE A C 1
ATOM 1563 O O . PHE A 1 201 ? 1.367 0.235 10.299 1.00 98.31 201 PHE A O 1
ATOM 1570 N N . LEU A 1 202 ? 2.686 -0.230 12.059 1.00 96.56 202 LEU A N 1
ATOM 1571 C CA . LEU A 1 202 ? 2.996 -1.588 11.617 1.00 96.56 202 LEU A CA 1
ATOM 1572 C C . LEU A 1 202 ? 1.746 -2.469 11.647 1.00 96.56 202 LEU A C 1
ATOM 1574 O O . LEU A 1 202 ? 1.502 -3.207 10.702 1.00 96.56 202 LEU A O 1
ATOM 1578 N N . PHE A 1 203 ? 0.925 -2.347 12.693 1.00 97.62 203 PHE A N 1
ATOM 1579 C CA . PHE A 1 203 ? -0.308 -3.121 12.797 1.00 97.62 203 PHE A CA 1
ATOM 1580 C C . PHE A 1 203 ? -1.339 -2.712 11.735 1.00 97.62 203 PHE A C 1
ATOM 1582 O O . PHE A 1 203 ? -1.991 -3.581 11.164 1.00 97.62 203 PHE A O 1
ATOM 1589 N N . ILE A 1 204 ? -1.456 -1.418 11.397 1.00 98.38 204 ILE A N 1
ATOM 1590 C CA . ILE A 1 204 ? -2.290 -0.989 10.259 1.00 98.38 204 ILE A CA 1
ATOM 1591 C C . ILE A 1 204 ? -1.787 -1.642 8.968 1.00 98.38 204 ILE A C 1
ATOM 1593 O O . ILE A 1 204 ? -2.589 -2.155 8.195 1.00 98.38 204 ILE A O 1
ATOM 1597 N N . LEU A 1 205 ? -0.473 -1.653 8.739 1.00 97.19 205 LEU A N 1
ATOM 1598 C CA . LEU A 1 205 ? 0.112 -2.229 7.531 1.00 97.19 205 LEU A CA 1
ATOM 1599 C C . LEU A 1 205 ? -0.114 -3.745 7.433 1.00 97.19 205 LEU A C 1
ATOM 1601 O O . LEU A 1 205 ? -0.639 -4.224 6.433 1.00 97.19 205 LEU A O 1
ATOM 1605 N N . GLU A 1 206 ? 0.303 -4.496 8.450 1.00 95.94 206 GLU A N 1
ATOM 1606 C CA . GLU A 1 206 ? 0.340 -5.961 8.400 1.00 95.94 206 GLU A CA 1
ATOM 1607 C C . GLU A 1 206 ? -1.029 -6.577 8.694 1.00 95.94 206 GLU A C 1
ATOM 1609 O O . GLU A 1 206 ? -1.463 -7.482 7.984 1.00 95.94 206 GLU A O 1
ATOM 1614 N N . ALA A 1 207 ? -1.733 -6.066 9.708 1.00 97.12 207 ALA A N 1
ATOM 1615 C CA . ALA A 1 207 ? -2.949 -6.696 10.204 1.00 97.12 207 ALA A CA 1
ATOM 1616 C C . ALA A 1 207 ? -4.228 -6.200 9.512 1.00 97.12 207 ALA A C 1
ATOM 1618 O O . ALA A 1 207 ? -5.159 -6.979 9.317 1.00 97.12 207 ALA A O 1
ATOM 1619 N N . ILE A 1 208 ? -4.282 -4.914 9.139 1.00 97.25 208 ILE A N 1
ATOM 1620 C CA . ILE A 1 208 ? -5.471 -4.292 8.531 1.00 97.25 208 ILE A CA 1
ATOM 1621 C C . ILE A 1 208 ? -5.347 -4.267 7.005 1.00 97.25 208 ILE A C 1
ATOM 1623 O O . ILE A 1 208 ? -6.124 -4.925 6.323 1.00 97.25 208 ILE A O 1
ATOM 1627 N N . VAL A 1 209 ? -4.355 -3.554 6.460 1.00 95.81 209 VAL A N 1
ATOM 1628 C CA . VAL A 1 209 ? -4.151 -3.417 5.004 1.00 95.81 209 VAL A CA 1
ATOM 1629 C C . VAL A 1 209 ? -3.746 -4.751 4.365 1.00 95.81 209 VAL A C 1
ATOM 1631 O O . VAL A 1 209 ? -4.102 -5.015 3.218 1.00 95.81 209 VAL A O 1
ATOM 1634 N N . GLY A 1 210 ? -3.034 -5.605 5.107 1.00 93.56 210 GLY A N 1
ATOM 1635 C CA . GLY A 1 210 ? -2.659 -6.954 4.679 1.00 93.56 210 GLY A CA 1
ATOM 1636 C C . GLY A 1 210 ? -3.804 -7.974 4.652 1.00 93.56 210 GLY A C 1
ATOM 1637 O O . GLY A 1 210 ? -3.622 -9.045 4.080 1.00 93.56 210 GLY A O 1
ATOM 1638 N N . SER A 1 211 ? -4.971 -7.662 5.228 1.00 94.25 211 SER A N 1
ATOM 1639 C CA . SER A 1 211 ? -6.120 -8.576 5.263 1.00 94.25 211 SER A CA 1
ATOM 1640 C C . SER A 1 211 ? -6.765 -8.745 3.882 1.00 94.25 211 SER A C 1
ATOM 1642 O O . SER A 1 211 ? -6.979 -7.773 3.155 1.00 94.25 211 SER A O 1
ATOM 1644 N N . GLU A 1 212 ? -7.153 -9.977 3.536 1.00 88.31 212 GLU A N 1
ATOM 1645 C CA . GLU A 1 212 ? -7.812 -10.307 2.260 1.00 88.31 212 GLU A CA 1
ATOM 1646 C C . GLU A 1 212 ? -9.130 -9.531 2.054 1.00 88.31 212 GLU A C 1
ATOM 1648 O O . GLU A 1 212 ? -9.478 -9.173 0.926 1.00 88.31 212 GLU A O 1
ATOM 1653 N N . GLY A 1 213 ? -9.841 -9.220 3.145 1.00 87.56 213 GLY A N 1
ATOM 1654 C CA . GLY A 1 213 ? -11.099 -8.468 3.110 1.00 87.56 213 GLY A CA 1
ATOM 1655 C C . GLY A 1 213 ? -10.934 -6.958 2.908 1.00 87.56 213 GLY A C 1
ATOM 1656 O O . GLY A 1 213 ? -11.896 -6.289 2.546 1.00 87.56 213 GLY A O 1
ATOM 1657 N N . PHE A 1 214 ? -9.735 -6.396 3.104 1.00 94.06 214 PHE A N 1
ATOM 1658 C CA . PHE A 1 214 ? -9.549 -4.940 3.101 1.00 94.06 214 PHE A CA 1
ATOM 1659 C C . PHE A 1 214 ? -9.830 -4.301 1.736 1.00 94.06 214 PHE A C 1
ATOM 1661 O O . PHE A 1 214 ? -10.485 -3.266 1.649 1.00 94.06 214 PHE A O 1
ATOM 1668 N N . GLY A 1 215 ? -9.365 -4.939 0.658 1.00 89.62 215 GLY A N 1
ATOM 1669 C CA . GLY A 1 215 ? -9.540 -4.446 -0.712 1.00 89.62 215 GLY A CA 1
ATOM 1670 C C . GLY A 1 215 ? -10.950 -4.624 -1.287 1.00 89.62 215 GLY A C 1
ATOM 1671 O O . GLY A 1 215 ? -11.153 -4.282 -2.449 1.00 89.62 215 GLY A O 1
ATOM 1672 N N . GLN A 1 216 ? -11.892 -5.180 -0.517 1.00 90.25 216 GLN A N 1
ATOM 1673 C CA . GLN A 1 216 ? -13.260 -5.474 -0.965 1.00 90.25 216 GLN A CA 1
ATOM 1674 C C . GLN A 1 216 ? -14.260 -4.375 -0.584 1.00 90.25 216 GLN A C 1
ATOM 1676 O O . GLN A 1 216 ? -15.274 -4.234 -1.261 1.00 90.25 216 GLN A O 1
ATOM 1681 N N . GLU A 1 217 ? -13.933 -3.536 0.406 1.00 92.81 217 GLU A N 1
ATOM 1682 C CA . GLU A 1 217 ? -14.823 -2.493 0.928 1.00 92.81 217 GLU A CA 1
ATOM 1683 C C . GLU A 1 217 ? -14.239 -1.075 0.785 1.00 92.81 217 GLU A C 1
ATOM 1685 O O . GLU A 1 217 ? -13.191 -0.731 1.342 1.00 92.81 217 GLU A O 1
ATOM 1690 N N . GLU A 1 218 ? -14.953 -0.203 0.063 1.00 95.19 218 GLU A N 1
ATOM 1691 C CA . GLU A 1 218 ? -14.520 1.176 -0.224 1.00 95.19 218 GLU A CA 1
ATOM 1692 C C . GLU A 1 218 ? -14.383 2.012 1.057 1.00 95.19 218 GLU A C 1
ATOM 1694 O O . GLU A 1 218 ? -13.408 2.746 1.249 1.00 95.19 218 GLU A O 1
ATOM 1699 N N . PHE A 1 219 ? -15.346 1.870 1.969 1.00 95.38 219 PHE A N 1
ATOM 1700 C CA . PHE A 1 219 ? -15.360 2.573 3.250 1.00 95.38 219 PHE A CA 1
ATOM 1701 C C . PHE A 1 219 ? -14.126 2.228 4.097 1.00 95.38 219 PHE A C 1
ATOM 1703 O O . PHE A 1 219 ? -13.566 3.099 4.761 1.00 95.38 219 PHE A O 1
ATOM 1710 N N . TYR A 1 220 ? -13.608 0.997 4.019 1.00 96.75 220 TYR A N 1
ATOM 1711 C CA . TYR A 1 220 ? -12.391 0.648 4.756 1.00 96.75 220 TYR A CA 1
ATOM 1712 C C . TYR A 1 220 ? -11.193 1.454 4.265 1.00 96.75 220 TYR A C 1
ATOM 1714 O O . TYR A 1 220 ? -10.454 2.040 5.062 1.00 96.75 220 TYR A O 1
ATOM 1722 N N . THR A 1 221 ? -11.071 1.564 2.942 1.00 96.31 221 THR A N 1
ATOM 1723 C CA . THR A 1 221 ? -10.043 2.380 2.294 1.00 96.31 221 THR A CA 1
ATOM 1724 C C . THR A 1 221 ? -10.179 3.845 2.711 1.00 96.31 221 THR A C 1
ATOM 1726 O O . THR A 1 221 ? -9.207 4.447 3.166 1.00 96.31 221 THR A O 1
ATOM 1729 N N . ARG A 1 222 ? -11.387 4.418 2.644 1.00 95.81 222 ARG A N 1
ATOM 1730 C CA . ARG A 1 222 ? -11.625 5.819 3.031 1.00 95.81 222 ARG A CA 1
ATOM 1731 C C . ARG A 1 222 ? -11.283 6.093 4.490 1.00 95.81 222 ARG A C 1
ATOM 1733 O O . ARG A 1 222 ? -10.634 7.094 4.775 1.00 95.81 222 ARG A O 1
ATOM 1740 N N . ARG A 1 223 ? -11.662 5.210 5.416 1.00 96.69 223 ARG A N 1
ATOM 1741 C CA . ARG A 1 223 ? -11.417 5.443 6.844 1.00 96.69 223 ARG A CA 1
ATOM 1742 C C . ARG A 1 223 ? -9.938 5.400 7.203 1.00 96.69 223 ARG A C 1
ATOM 1744 O O . ARG A 1 223 ? -9.486 6.258 7.960 1.00 96.69 223 ARG A O 1
ATOM 1751 N N . ILE A 1 224 ? -9.185 4.442 6.657 1.00 97.75 224 ILE A N 1
ATOM 1752 C CA . ILE A 1 224 ? -7.732 4.377 6.871 1.00 97.75 224 ILE A CA 1
ATOM 1753 C C . ILE A 1 224 ? -7.036 5.570 6.212 1.00 97.75 224 ILE A C 1
ATOM 1755 O O . ILE A 1 224 ? -6.164 6.176 6.831 1.00 97.75 224 ILE A O 1
ATOM 1759 N N . HIS A 1 225 ? -7.462 5.973 5.013 1.00 97.06 225 HIS A N 1
ATOM 1760 C CA . HIS A 1 225 ? -6.981 7.199 4.379 1.00 97.06 225 HIS A CA 1
ATOM 1761 C C . HIS A 1 225 ? -7.204 8.436 5.263 1.00 97.06 225 HIS A C 1
ATOM 1763 O O . HIS A 1 225 ? -6.248 9.178 5.504 1.00 97.06 225 HIS A O 1
ATOM 1769 N N . SER A 1 226 ? -8.416 8.635 5.799 1.00 96.00 226 SER A N 1
ATOM 1770 C CA . SER A 1 226 ? -8.704 9.740 6.721 1.00 96.00 226 SER A CA 1
ATOM 1771 C C . SER A 1 226 ? -7.808 9.672 7.953 1.00 96.00 226 SER A C 1
ATOM 1773 O O . SER A 1 226 ? -7.118 10.638 8.240 1.00 96.00 226 SER A O 1
ATOM 1775 N N . LEU A 1 227 ? -7.686 8.512 8.610 1.00 98.00 227 LEU A N 1
ATOM 1776 C CA . LEU A 1 227 ? -6.813 8.356 9.780 1.00 98.00 227 LEU A CA 1
ATOM 1777 C C . LEU A 1 227 ? -5.354 8.763 9.495 1.00 98.00 227 LEU A C 1
ATOM 1779 O O . LEU A 1 227 ? -4.740 9.470 10.296 1.00 98.00 227 LEU A O 1
ATOM 1783 N N . LEU A 1 228 ? -4.793 8.329 8.362 1.00 98.12 228 LEU A N 1
ATOM 1784 C CA . LEU A 1 228 ? -3.415 8.654 7.981 1.00 98.12 228 LEU A CA 1
ATOM 1785 C C . LEU A 1 228 ? -3.240 10.140 7.675 1.00 98.12 228 LEU A C 1
ATOM 1787 O O . LEU A 1 228 ? -2.273 10.761 8.117 1.00 98.12 228 LEU A O 1
ATOM 1791 N N . THR A 1 229 ? -4.159 10.709 6.903 1.00 97.25 229 THR A N 1
ATOM 1792 C CA . THR A 1 229 ? -4.070 12.104 6.477 1.00 97.25 229 THR A CA 1
ATOM 1793 C C . THR A 1 229 ? -4.381 13.071 7.622 1.00 97.25 229 THR A C 1
ATOM 1795 O O . THR A 1 229 ? -3.690 14.080 7.756 1.00 97.25 229 THR A O 1
ATOM 1798 N N . ASP A 1 230 ? -5.323 12.731 8.503 1.00 96.12 230 ASP A N 1
ATOM 1799 C CA . ASP A 1 230 ? -5.656 13.475 9.722 1.00 96.12 230 ASP A CA 1
ATOM 1800 C C . ASP A 1 230 ? -4.488 13.453 10.711 1.00 96.12 230 ASP A C 1
ATOM 1802 O O . ASP A 1 230 ? -4.116 14.498 11.240 1.00 96.12 230 ASP A O 1
ATOM 1806 N N . PHE A 1 231 ? -3.829 12.304 10.912 1.00 97.81 231 PHE A N 1
ATOM 1807 C CA . PHE A 1 231 ? -2.615 12.238 11.732 1.00 97.81 231 PHE A CA 1
ATOM 1808 C C . PHE A 1 231 ? -1.535 13.207 11.221 1.00 97.81 231 PHE A C 1
ATOM 1810 O O . PHE A 1 231 ? -0.968 13.983 11.995 1.00 97.81 231 PHE A O 1
ATOM 1817 N N . LEU A 1 232 ? -1.272 13.204 9.910 1.00 97.56 232 LEU A N 1
ATOM 1818 C CA . LEU A 1 232 ? -0.265 14.077 9.302 1.00 97.56 232 LEU A CA 1
ATOM 1819 C C . LEU A 1 232 ? -0.644 15.563 9.379 1.00 97.56 232 LEU A C 1
ATOM 1821 O O . LEU A 1 232 ? 0.231 16.407 9.592 1.00 97.56 232 LEU A O 1
ATOM 1825 N N . ALA A 1 233 ? -1.926 15.886 9.203 1.00 95.31 233 ALA A N 1
ATOM 1826 C CA . ALA A 1 233 ? -2.415 17.259 9.161 1.00 95.31 233 ALA A CA 1
ATOM 1827 C C . ALA A 1 233 ? -2.598 17.879 10.552 1.00 95.31 233 ALA A C 1
ATOM 1829 O O . ALA A 1 233 ? -2.227 19.035 10.767 1.00 95.31 233 ALA A O 1
ATOM 1830 N N . LEU A 1 234 ? -3.140 17.112 11.497 1.00 95.25 234 LEU A N 1
ATOM 1831 C CA . LEU A 1 234 ? -3.547 17.595 12.814 1.00 95.25 234 LEU A CA 1
ATOM 1832 C C . LEU A 1 234 ? -2.453 17.442 13.884 1.00 95.25 234 LEU A C 1
ATOM 1834 O O . LEU A 1 234 ? -2.454 18.174 14.881 1.00 95.25 234 LEU A O 1
ATOM 1838 N N . MET A 1 235 ? -1.482 16.539 13.682 1.00 96.69 235 MET A N 1
ATOM 1839 C CA . MET A 1 235 ? -0.376 16.286 14.621 1.00 96.69 235 MET A CA 1
ATOM 1840 C C . MET A 1 235 ? 1.026 16.558 14.028 1.00 96.69 235 MET A C 1
ATOM 1842 O O . MET A 1 235 ? 1.931 15.723 14.140 1.00 96.69 235 MET A O 1
ATOM 1846 N N . PRO A 1 236 ? 1.299 17.754 13.462 1.00 95.38 236 PRO A N 1
ATOM 1847 C CA . PRO A 1 236 ? 2.583 18.051 12.818 1.00 95.38 236 PRO A CA 1
ATOM 1848 C C . PRO A 1 236 ? 3.783 18.005 13.782 1.00 95.38 236 PRO A C 1
ATOM 1850 O O . PRO A 1 236 ? 4.909 17.732 13.362 1.00 95.38 236 PRO A O 1
ATOM 1853 N N . LEU A 1 237 ? 3.567 18.244 15.083 1.00 94.88 237 LEU A N 1
ATOM 1854 C CA . LEU A 1 237 ? 4.618 18.121 16.100 1.00 94.88 237 LEU A CA 1
ATOM 1855 C C . LEU A 1 237 ? 5.068 16.667 16.286 1.00 94.88 237 LEU A C 1
ATOM 1857 O O . LEU A 1 237 ? 6.272 16.429 16.395 1.00 94.88 237 LEU A O 1
ATOM 1861 N N . LYS A 1 238 ? 4.143 15.699 16.233 1.00 96.56 238 LYS A N 1
ATOM 1862 C CA . LYS A 1 238 ? 4.465 14.266 16.303 1.00 96.56 238 LYS A CA 1
ATOM 1863 C C . LYS A 1 238 ? 5.240 13.820 15.072 1.00 96.56 238 LYS A C 1
ATOM 1865 O O . LYS A 1 238 ? 6.277 13.179 15.201 1.00 96.56 238 LYS A O 1
ATOM 1870 N N . VAL A 1 239 ? 4.830 14.264 13.884 1.00 96.81 239 VAL A N 1
ATOM 1871 C CA . VAL A 1 239 ? 5.573 14.017 12.635 1.00 96.81 239 VAL A CA 1
ATOM 1872 C C . VAL A 1 239 ? 7.000 14.577 12.709 1.00 96.81 239 VAL A C 1
ATOM 1874 O O . VAL A 1 239 ? 7.960 13.906 12.327 1.00 96.81 239 VAL A O 1
ATOM 1877 N N . LYS A 1 240 ? 7.172 15.785 13.260 1.00 96.12 240 LYS A N 1
ATOM 1878 C CA . LYS A 1 240 ? 8.499 16.376 13.482 1.00 96.12 240 LYS A CA 1
ATOM 1879 C C . LYS A 1 240 ? 9.333 15.576 14.489 1.00 96.12 240 LYS A C 1
ATOM 1881 O O . LYS A 1 240 ? 10.525 15.387 14.262 1.00 96.12 240 LYS A O 1
ATOM 1886 N N . GLN A 1 241 ? 8.734 15.102 15.582 1.00 95.94 241 GLN A N 1
ATOM 1887 C CA . GLN A 1 241 ? 9.408 14.248 16.569 1.00 95.94 241 GLN A CA 1
ATOM 1888 C C . GLN A 1 241 ? 9.857 12.919 15.948 1.00 95.94 241 GLN A C 1
ATOM 1890 O O . GLN A 1 241 ? 11.012 12.538 16.124 1.00 95.94 241 GLN A O 1
ATOM 1895 N N . LEU A 1 242 ? 8.995 12.276 15.152 1.00 96.06 242 LEU A N 1
ATOM 1896 C CA . LEU A 1 242 ? 9.325 11.070 14.387 1.00 96.06 242 LEU A CA 1
ATOM 1897 C C . LEU A 1 242 ? 10.528 11.296 13.465 1.00 96.06 242 LEU A C 1
ATOM 1899 O O . LEU A 1 242 ? 11.432 10.462 13.417 1.00 96.06 242 LEU A O 1
ATOM 1903 N N . ARG A 1 243 ? 10.576 12.442 12.771 1.00 95.44 243 ARG A N 1
ATOM 1904 C CA . ARG A 1 243 ? 11.717 12.790 11.916 1.00 95.44 243 ARG A CA 1
ATOM 1905 C C . ARG A 1 243 ? 12.999 13.008 12.705 1.00 95.44 243 ARG A C 1
ATOM 1907 O O . ARG A 1 243 ? 14.009 12.394 12.378 1.00 95.44 243 ARG A O 1
ATOM 1914 N N . ASN A 1 244 ? 12.953 13.826 13.753 1.00 94.81 244 ASN A N 1
ATOM 1915 C CA . ASN A 1 244 ? 14.120 14.073 14.599 1.00 94.81 244 ASN A CA 1
ATOM 1916 C C . ASN A 1 244 ? 14.674 12.764 15.173 1.00 94.81 244 ASN A C 1
ATOM 1918 O O . ASN A 1 244 ? 15.885 12.555 15.180 1.00 94.81 244 ASN A O 1
ATOM 1922 N N . ARG A 1 245 ? 13.785 11.860 15.605 1.00 93.69 245 ARG A N 1
ATOM 1923 C CA . ARG A 1 245 ? 14.183 10.565 16.146 1.00 93.69 245 ARG A CA 1
ATOM 1924 C C . ARG A 1 245 ? 14.831 9.670 15.094 1.00 93.69 245 ARG A C 1
ATOM 1926 O O . ARG A 1 245 ? 15.855 9.059 15.375 1.00 93.69 245 ARG A O 1
ATOM 1933 N N . ALA A 1 246 ? 14.285 9.630 13.881 1.00 93.38 246 ALA A N 1
ATOM 1934 C CA . ALA A 1 246 ? 14.883 8.879 12.782 1.00 93.38 246 ALA A CA 1
ATOM 1935 C C . ALA A 1 246 ? 16.273 9.419 12.390 1.00 93.38 246 ALA A C 1
ATOM 1937 O O . ALA A 1 246 ? 17.173 8.635 12.090 1.00 93.38 246 ALA A O 1
ATOM 1938 N N . ASP A 1 247 ? 16.476 10.740 12.444 1.00 93.06 247 ASP A N 1
ATOM 1939 C CA . ASP A 1 247 ? 17.785 11.362 12.204 1.00 93.06 247 ASP A CA 1
ATOM 1940 C C . ASP A 1 247 ? 18.800 11.004 13.312 1.00 93.06 247 ASP A C 1
ATOM 1942 O O . ASP A 1 247 ? 19.973 10.747 13.024 1.00 93.06 247 ASP A O 1
ATOM 1946 N N . GLU A 1 248 ? 18.371 10.954 14.579 1.00 92.19 248 GLU A N 1
ATOM 1947 C CA . GLU A 1 248 ? 19.186 10.463 15.702 1.00 92.19 248 GLU A CA 1
ATOM 1948 C C . GLU A 1 248 ? 19.563 8.987 15.526 1.00 92.19 248 GLU A C 1
ATOM 1950 O O . GLU A 1 248 ? 20.742 8.632 15.607 1.00 92.19 248 GLU A O 1
ATOM 1955 N N . ASP A 1 249 ? 18.581 8.139 15.227 1.00 91.19 249 ASP A N 1
ATOM 1956 C CA . ASP A 1 249 ? 18.757 6.703 15.023 1.00 91.19 249 ASP A CA 1
ATOM 1957 C C . ASP A 1 249 ? 19.704 6.423 13.841 1.00 91.19 249 ASP A C 1
ATOM 1959 O O . ASP A 1 249 ? 20.605 5.587 13.944 1.00 91.19 249 ASP A O 1
ATOM 1963 N N . ALA A 1 250 ? 19.605 7.189 12.751 1.00 90.88 250 ALA A N 1
ATOM 1964 C CA . ALA A 1 250 ? 20.531 7.093 11.624 1.00 90.88 250 ALA A CA 1
ATOM 1965 C C . ALA A 1 250 ? 21.978 7.457 12.006 1.00 90.88 250 ALA A C 1
ATOM 1967 O O . ALA A 1 250 ? 22.922 6.800 11.556 1.00 90.88 250 ALA A O 1
ATOM 1968 N N . ARG A 1 251 ? 22.177 8.471 12.864 1.00 90.44 251 ARG A N 1
ATOM 1969 C CA . ARG A 1 251 ? 23.510 8.826 13.387 1.00 90.44 251 ARG A CA 1
ATOM 1970 C C . ARG A 1 251 ? 24.081 7.719 14.267 1.00 90.44 251 ARG A C 1
ATOM 1972 O O . ARG A 1 251 ? 25.269 7.421 14.153 1.00 90.44 251 ARG A O 1
ATOM 1979 N N . LEU A 1 252 ? 23.250 7.093 15.103 1.00 89.19 252 LEU A N 1
ATOM 1980 C CA . LEU A 1 252 ? 23.657 5.948 15.920 1.00 89.19 252 LEU A CA 1
ATOM 1981 C C . LEU A 1 252 ? 24.080 4.766 15.043 1.00 89.19 252 LEU A C 1
ATOM 1983 O O . LEU A 1 252 ? 25.157 4.214 15.249 1.00 89.19 252 LEU A O 1
ATOM 1987 N N . VAL A 1 253 ? 23.290 4.428 14.018 1.00 88.81 253 VAL A N 1
ATOM 1988 C CA . VAL A 1 253 ? 23.633 3.376 13.047 1.00 88.81 253 VAL A CA 1
ATOM 1989 C C . VAL A 1 253 ? 24.960 3.681 12.353 1.00 88.81 253 VAL A C 1
ATOM 1991 O O . VAL A 1 253 ? 25.814 2.802 12.241 1.00 88.81 253 VAL A O 1
ATOM 1994 N N . TYR A 1 254 ? 25.162 4.923 11.908 1.00 87.81 254 TYR A N 1
ATOM 1995 C CA . TYR A 1 254 ? 26.410 5.339 11.272 1.00 87.81 254 TYR A CA 1
ATOM 1996 C C . TYR A 1 254 ? 27.616 5.188 12.212 1.00 87.81 254 TYR A C 1
ATOM 1998 O O . TYR A 1 254 ? 28.643 4.640 11.809 1.00 87.81 254 TYR A O 1
ATOM 2006 N N . MET A 1 255 ? 27.481 5.607 13.473 1.00 88.31 255 MET A N 1
ATOM 2007 C CA . MET A 1 255 ? 28.532 5.472 14.483 1.00 88.31 255 MET A CA 1
ATOM 2008 C C . MET A 1 255 ? 28.853 4.001 14.790 1.00 88.31 255 MET A C 1
ATOM 2010 O O . MET A 1 255 ? 30.028 3.640 14.824 1.00 88.31 255 MET A O 1
ATOM 2014 N N . SER A 1 256 ? 27.842 3.138 14.949 1.00 87.75 256 SER A N 1
ATOM 2015 C CA . SER A 1 256 ? 28.044 1.693 15.148 1.00 87.75 256 SER A CA 1
ATOM 2016 C C . SER A 1 256 ? 28.812 1.061 13.985 1.00 87.75 256 SER A C 1
ATOM 2018 O O . SER A 1 256 ? 29.784 0.340 14.198 1.00 87.75 256 SER A O 1
ATOM 2020 N N . LEU A 1 257 ? 28.448 1.407 12.744 1.00 85.94 257 LEU A N 1
ATOM 2021 C CA . LEU A 1 257 ? 29.131 0.901 11.551 1.00 85.94 257 LEU A CA 1
ATOM 2022 C C . LEU A 1 257 ? 30.600 1.334 11.487 1.00 85.94 257 LEU A C 1
ATOM 2024 O O . LEU A 1 257 ? 31.447 0.531 11.101 1.00 85.94 257 LEU A O 1
ATOM 2028 N N . GLN A 1 258 ? 30.925 2.568 11.889 1.00 87.00 258 GLN A N 1
ATOM 2029 C CA . GLN A 1 258 ? 32.318 3.027 11.968 1.00 87.00 258 GLN A CA 1
ATOM 2030 C C . GLN A 1 258 ? 33.124 2.290 13.043 1.00 87.00 258 GLN A C 1
ATOM 2032 O O . GLN A 1 258 ? 34.315 2.048 12.861 1.00 87.00 258 GLN A O 1
ATOM 2037 N N . MET A 1 259 ? 32.475 1.917 14.144 1.00 87.81 259 MET A N 1
ATOM 2038 C CA . MET A 1 259 ? 33.082 1.166 15.245 1.00 87.81 259 MET A CA 1
ATOM 2039 C C . MET A 1 259 ? 33.125 -0.351 14.989 1.00 87.81 259 MET A C 1
ATOM 2041 O O . MET A 1 259 ? 33.643 -1.090 15.824 1.00 87.81 259 MET A O 1
ATOM 2045 N N . GLY A 1 260 ? 32.589 -0.828 13.858 1.00 82.88 260 GLY A N 1
ATOM 2046 C CA . GLY A 1 260 ? 32.493 -2.253 13.533 1.00 82.88 260 GLY A CA 1
ATOM 2047 C C . GLY A 1 260 ? 31.517 -3.033 14.422 1.00 82.88 260 GLY A C 1
ATOM 2048 O O . GLY A 1 260 ? 31.619 -4.256 14.495 1.00 82.88 260 GLY A O 1
ATOM 2049 N N . SER A 1 261 ? 30.600 -2.348 15.111 1.00 84.62 261 SER A N 1
ATOM 2050 C CA . SER A 1 261 ? 29.574 -2.954 15.962 1.00 84.62 261 SER A CA 1
ATOM 2051 C C . SER A 1 261 ? 28.219 -3.032 15.255 1.00 84.62 261 SER A C 1
ATOM 2053 O O . SER A 1 261 ? 27.927 -2.280 14.322 1.00 84.62 261 SER A O 1
ATOM 2055 N N . GLU A 1 262 ? 27.367 -3.957 15.703 1.00 81.56 262 GLU A N 1
ATOM 2056 C CA . GLU A 1 262 ? 25.989 -4.030 15.221 1.00 81.56 262 GLU A CA 1
ATOM 2057 C C . GLU A 1 262 ? 25.175 -2.810 15.689 1.00 81.56 262 GLU A C 1
ATOM 2059 O O . GLU A 1 262 ? 25.422 -2.259 16.772 1.00 81.56 262 GLU A O 1
ATOM 2064 N N . PRO A 1 263 ? 24.213 -2.343 14.872 1.00 80.62 263 PRO A N 1
ATOM 2065 C CA . PRO A 1 263 ? 23.326 -1.267 15.279 1.00 80.62 263 PRO A CA 1
ATOM 2066 C C . PRO A 1 263 ? 22.488 -1.689 16.501 1.00 80.62 263 PRO A C 1
ATOM 2068 O O . PRO A 1 263 ? 22.176 -2.873 16.649 1.00 80.62 263 PRO A O 1
ATOM 2071 N N . PRO A 1 264 ? 22.087 -0.747 17.375 1.00 83.56 264 PRO A N 1
ATOM 2072 C CA . PRO A 1 264 ? 21.288 -1.075 18.551 1.00 83.56 264 PRO A CA 1
ATOM 2073 C C . PRO A 1 264 ? 19.982 -1.795 18.186 1.00 83.56 264 PRO A C 1
ATOM 2075 O O . PRO A 1 264 ? 19.267 -1.380 17.276 1.00 83.56 264 PRO A O 1
ATOM 2078 N N . ALA A 1 265 ? 19.612 -2.830 18.944 1.00 74.44 265 ALA A N 1
ATOM 2079 C CA . ALA A 1 265 ? 18.322 -3.510 18.771 1.00 74.44 265 ALA A CA 1
ATOM 2080 C C . ALA A 1 265 ? 17.115 -2.626 19.162 1.00 74.44 265 ALA A C 1
ATOM 2082 O O . ALA A 1 265 ? 15.979 -2.949 18.838 1.00 74.44 265 ALA A O 1
ATOM 2083 N N . THR A 1 266 ? 17.356 -1.505 19.848 1.00 75.50 266 THR A N 1
ATOM 2084 C CA . THR A 1 266 ? 16.340 -0.575 20.368 1.00 75.50 266 THR A CA 1
ATOM 2085 C C . THR A 1 266 ? 15.962 0.548 19.394 1.00 75.50 266 THR A C 1
ATOM 2087 O O . THR A 1 266 ? 15.358 1.531 19.820 1.00 75.50 266 THR A O 1
ATOM 2090 N N . LEU A 1 267 ? 16.370 0.472 18.122 1.00 81.25 267 LEU A N 1
ATOM 2091 C CA . LEU A 1 267 ? 16.063 1.510 17.130 1.00 81.25 267 LEU A CA 1
ATOM 2092 C C . LEU A 1 267 ? 14.556 1.590 16.878 1.00 81.25 267 LEU A C 1
ATOM 2094 O O . LEU A 1 267 ? 13.900 0.578 16.622 1.00 81.25 267 LEU A O 1
ATOM 2098 N N . GLN A 1 268 ? 14.018 2.805 16.924 1.00 81.12 268 GLN A N 1
ATOM 2099 C CA . GLN A 1 268 ? 12.591 3.058 16.791 1.00 81.12 268 GLN A CA 1
ATOM 2100 C C . GLN A 1 268 ? 12.272 3.380 15.332 1.00 81.12 268 GLN A C 1
ATOM 2102 O O . GLN A 1 268 ? 12.440 4.498 14.856 1.00 81.12 268 GLN A O 1
ATOM 2107 N N . ARG A 1 269 ? 11.771 2.383 14.599 1.00 90.25 269 ARG A N 1
ATOM 2108 C CA . ARG A 1 269 ? 11.518 2.475 13.149 1.00 90.25 269 ARG A CA 1
ATOM 2109 C C . ARG A 1 269 ? 10.145 3.053 12.799 1.00 90.25 269 ARG A C 1
ATOM 2111 O O . ARG A 1 269 ? 9.595 2.756 11.746 1.00 90.25 269 ARG A O 1
ATOM 2118 N N . HIS A 1 270 ? 9.570 3.881 13.666 1.00 95.38 270 HIS A N 1
ATOM 2119 C CA . HIS A 1 270 ? 8.191 4.355 13.520 1.00 95.38 270 HIS A CA 1
ATOM 2120 C C . HIS A 1 270 ? 7.974 5.213 12.265 1.00 95.38 270 HIS A C 1
ATOM 2122 O O . HIS A 1 270 ? 6.969 5.049 11.577 1.00 95.38 270 HIS A O 1
ATOM 2128 N N . LEU A 1 271 ? 8.928 6.089 11.919 1.00 96.94 271 LEU A N 1
ATOM 2129 C CA . LEU A 1 271 ? 8.839 6.868 10.680 1.00 96.94 271 LEU A CA 1
ATOM 2130 C C . LEU A 1 271 ? 8.996 5.983 9.435 1.00 96.94 271 LEU A C 1
ATOM 2132 O O . LEU A 1 271 ? 8.296 6.189 8.448 1.00 96.94 271 LEU A O 1
ATOM 2136 N N . GLU A 1 272 ? 9.880 4.981 9.489 1.00 96.25 272 GLU A N 1
ATOM 2137 C CA . GLU A 1 272 ? 10.030 3.994 8.414 1.00 96.25 272 GLU A CA 1
ATOM 2138 C C . GLU A 1 272 ? 8.714 3.238 8.205 1.00 96.25 272 GLU A C 1
ATOM 2140 O O . GLU A 1 272 ? 8.224 3.168 7.082 1.00 96.25 272 GLU A O 1
ATOM 2145 N N . GLN A 1 273 ? 8.102 2.746 9.288 1.00 97.25 273 GLN A N 1
ATOM 2146 C CA . GLN A 1 273 ? 6.805 2.064 9.264 1.00 97.25 273 GLN A CA 1
ATOM 2147 C C . GLN A 1 273 ? 5.713 2.947 8.647 1.00 97.25 273 GLN A C 1
ATOM 2149 O O . GLN A 1 273 ? 4.966 2.466 7.803 1.00 97.25 273 GLN A O 1
ATOM 2154 N N . LEU A 1 274 ? 5.650 4.237 9.001 1.00 98.50 274 LEU A N 1
ATOM 2155 C CA . LEU A 1 274 ? 4.692 5.180 8.415 1.00 98.50 274 LEU A CA 1
ATOM 2156 C C . LEU A 1 274 ? 4.912 5.373 6.904 1.00 98.50 274 LEU A C 1
ATOM 2158 O O . LEU A 1 274 ? 3.951 5.361 6.139 1.00 98.50 274 LEU A O 1
ATOM 2162 N N . MET A 1 275 ? 6.162 5.523 6.455 1.00 98.25 275 MET A N 1
ATOM 2163 C CA . MET A 1 275 ? 6.485 5.664 5.028 1.00 98.25 275 MET A CA 1
ATOM 2164 C C . MET A 1 275 ? 6.129 4.407 4.227 1.00 98.25 275 MET A C 1
ATOM 2166 O O . MET A 1 275 ? 5.561 4.511 3.139 1.00 98.25 275 MET A O 1
ATOM 2170 N N . ILE A 1 276 ? 6.435 3.223 4.768 1.00 98.31 276 ILE A N 1
ATOM 2171 C CA . ILE A 1 276 ? 6.063 1.946 4.149 1.00 98.31 276 ILE A CA 1
ATOM 2172 C C . ILE A 1 276 ? 4.544 1.786 4.124 1.00 98.31 276 ILE A C 1
ATOM 2174 O O . ILE A 1 276 ? 4.009 1.415 3.085 1.00 98.31 276 ILE A O 1
ATOM 2178 N N . LEU A 1 277 ? 3.849 2.124 5.214 1.00 98.56 277 LEU A N 1
ATOM 2179 C CA . LEU A 1 277 ? 2.391 2.088 5.283 1.00 98.56 277 LEU A CA 1
ATOM 2180 C C . LEU A 1 277 ? 1.756 2.956 4.194 1.00 98.56 277 LEU A C 1
ATOM 2182 O O . LEU A 1 277 ? 0.915 2.466 3.451 1.00 98.56 277 LEU A O 1
ATOM 2186 N N . ILE A 1 278 ? 2.198 4.208 4.041 1.00 98.50 278 ILE A N 1
ATOM 2187 C CA . ILE A 1 278 ? 1.734 5.093 2.961 1.00 98.50 278 ILE A CA 1
ATOM 2188 C C . ILE A 1 278 ? 2.043 4.469 1.588 1.00 98.50 278 ILE A C 1
ATOM 2190 O O . ILE A 1 278 ? 1.181 4.442 0.713 1.00 98.50 278 ILE A O 1
ATOM 2194 N N . GLY A 1 279 ? 3.252 3.935 1.392 1.00 98.00 279 GLY A N 1
ATOM 2195 C CA . GLY A 1 279 ? 3.659 3.312 0.130 1.00 98.00 279 GLY A CA 1
ATOM 2196 C C . GLY A 1 279 ? 2.805 2.107 -0.277 1.00 98.00 279 GLY A C 1
ATOM 2197 O O . GLY A 1 279 ? 2.372 2.019 -1.425 1.00 98.00 279 GLY A O 1
ATOM 2198 N N . GLU A 1 280 ? 2.544 1.191 0.653 1.00 97.12 280 GLU A N 1
ATOM 2199 C CA . GLU A 1 280 ? 1.741 -0.010 0.398 1.00 97.12 280 GLU A CA 1
ATOM 2200 C C . GLU A 1 280 ? 0.248 0.324 0.276 1.00 97.12 280 GLU A C 1
ATOM 2202 O O . GLU A 1 280 ? -0.416 -0.183 -0.628 1.00 97.12 280 GLU A O 1
ATOM 2207 N N . PHE A 1 281 ? -0.266 1.231 1.114 1.00 97.38 281 PHE A N 1
ATOM 2208 C CA . PHE A 1 281 ? -1.674 1.634 1.105 1.00 97.38 281 PHE A CA 1
ATOM 2209 C C . PHE A 1 281 ? -2.082 2.311 -0.213 1.00 97.38 281 PHE A C 1
ATOM 2211 O O . PHE A 1 281 ? -3.072 1.913 -0.819 1.00 97.38 281 PHE A O 1
ATOM 2218 N N . TYR A 1 282 ? -1.303 3.280 -0.711 1.00 97.25 282 TYR A N 1
ATOM 2219 C CA . TYR A 1 282 ? -1.609 3.961 -1.983 1.00 97.25 282 TYR A CA 1
ATOM 2220 C C . TYR A 1 282 ? -1.105 3.204 -3.227 1.00 97.25 282 TYR A C 1
ATOM 2222 O O . TYR A 1 282 ? -1.465 3.538 -4.359 1.00 97.25 282 TYR A O 1
ATOM 2230 N N . GLY A 1 283 ? -0.297 2.153 -3.045 1.00 94.19 283 GLY A N 1
ATOM 2231 C CA . GLY A 1 283 ? 0.256 1.350 -4.139 1.00 94.19 283 GLY A CA 1
ATOM 2232 C C . GLY A 1 283 ? -0.784 0.559 -4.940 1.00 94.19 283 GLY A C 1
ATOM 2233 O O . GLY A 1 283 ? -0.499 0.152 -6.069 1.00 94.19 283 GLY A O 1
ATOM 2234 N N . LYS A 1 284 ? -1.988 0.361 -4.391 1.00 88.94 284 LYS A N 1
ATOM 2235 C CA . LYS A 1 284 ? -3.132 -0.265 -5.065 1.00 88.94 284 LYS A CA 1
ATOM 2236 C C . LYS A 1 284 ? -4.366 0.617 -4.892 1.00 88.94 284 LYS A C 1
ATOM 2238 O O . LYS A 1 284 ? -4.742 0.922 -3.770 1.00 88.94 284 LYS A O 1
ATOM 2243 N N . ASP A 1 285 ? -5.013 0.976 -5.996 1.00 88.25 285 ASP A N 1
ATOM 2244 C CA . ASP A 1 285 ? -6.262 1.746 -5.980 1.00 88.25 285 ASP A CA 1
ATOM 2245 C C . ASP A 1 285 ? -7.401 0.876 -6.527 1.00 88.25 285 ASP A C 1
ATOM 2247 O O . ASP A 1 285 ? -7.738 0.933 -7.707 1.00 88.25 285 ASP A O 1
ATOM 2251 N N . HIS A 1 286 ? -7.933 -0.016 -5.682 1.00 88.44 286 HIS A N 1
ATOM 2252 C CA . HIS A 1 286 ? -8.951 -1.001 -6.084 1.00 88.44 286 HIS A CA 1
ATOM 2253 C C . HIS A 1 286 ? -10.248 -0.343 -6.579 1.00 88.44 286 HIS A C 1
ATOM 2255 O O . HIS A 1 286 ? -10.923 -0.886 -7.452 1.00 88.44 286 HIS A O 1
ATOM 2261 N N . PHE A 1 287 ? -10.568 0.836 -6.042 1.00 90.25 287 PHE A N 1
ATOM 2262 C CA . PHE A 1 287 ? -11.816 1.557 -6.288 1.00 90.25 287 PHE A CA 1
ATOM 2263 C C . PHE A 1 287 ? -11.637 2.784 -7.197 1.00 90.25 287 PHE A C 1
ATOM 2265 O O . PHE A 1 287 ? -12.614 3.475 -7.471 1.00 90.25 287 PHE A O 1
ATOM 2272 N N . ASN A 1 288 ? -10.420 3.044 -7.696 1.00 90.81 288 ASN A N 1
ATOM 2273 C CA . ASN A 1 288 ? -10.070 4.236 -8.482 1.00 90.81 288 ASN A CA 1
ATOM 2274 C C . ASN A 1 288 ? -10.499 5.547 -7.793 1.00 90.81 288 ASN A C 1
ATOM 2276 O O . ASN A 1 288 ? -11.081 6.430 -8.421 1.00 90.81 288 ASN A O 1
ATOM 2280 N N . LEU A 1 289 ? -10.256 5.647 -6.483 1.00 91.56 289 LEU A N 1
ATOM 2281 C CA . LEU A 1 289 ? -10.623 6.818 -5.680 1.00 91.56 289 LEU A CA 1
ATOM 2282 C C . LEU A 1 289 ? -9.629 7.972 -5.828 1.00 91.56 289 LEU A C 1
ATOM 2284 O O . LEU A 1 289 ? -9.924 9.082 -5.394 1.00 91.56 289 LEU A O 1
ATOM 2288 N N . GLU A 1 290 ? -8.439 7.702 -6.373 1.00 92.31 290 GLU A N 1
ATOM 2289 C CA . GLU A 1 290 ? -7.368 8.678 -6.586 1.00 92.31 290 GLU A CA 1
ATOM 2290 C C . GLU A 1 290 ? -6.928 9.415 -5.301 1.00 92.31 290 GLU A C 1
ATOM 2292 O O . GLU A 1 290 ? -6.411 10.531 -5.347 1.00 92.31 290 GLU A O 1
ATOM 2297 N N . LEU A 1 291 ? -7.070 8.776 -4.130 1.00 94.38 291 LEU A N 1
ATOM 2298 C CA . LEU A 1 291 ? -6.788 9.378 -2.813 1.00 94.38 291 LEU A CA 1
ATOM 2299 C C . LEU A 1 291 ? -5.338 9.867 -2.655 1.00 94.38 291 LEU A C 1
ATOM 2301 O O . LEU A 1 291 ? -5.062 10.797 -1.898 1.00 94.38 291 LEU A O 1
ATOM 2305 N N . ALA A 1 292 ? -4.396 9.278 -3.397 1.00 95.50 292 ALA A N 1
ATOM 2306 C CA . ALA A 1 292 ? -2.999 9.709 -3.409 1.00 95.50 292 ALA A CA 1
ATOM 2307 C C . ALA A 1 292 ? -2.815 11.151 -3.928 1.00 95.50 292 ALA A C 1
ATOM 2309 O O . ALA A 1 292 ? -1.807 11.784 -3.607 1.00 95.50 292 ALA A O 1
ATOM 2310 N N . LEU A 1 293 ? -3.778 11.704 -4.681 1.00 93.88 293 LEU A N 1
ATOM 2311 C CA . LEU A 1 293 ? -3.734 13.087 -5.171 1.00 93.88 293 LEU A CA 1
ATOM 2312 C C . LEU A 1 293 ? -3.705 14.121 -4.043 1.00 93.88 293 LEU A C 1
ATOM 2314 O O . LEU A 1 293 ? -3.159 15.209 -4.228 1.00 93.88 293 LEU A O 1
ATOM 2318 N N . GLU A 1 294 ? -4.213 13.786 -2.856 1.00 94.06 294 GLU A N 1
ATOM 2319 C CA . GLU A 1 294 ? -4.182 14.692 -1.706 1.00 94.06 294 GLU A CA 1
ATOM 2320 C C . GLU A 1 294 ? -2.749 14.974 -1.205 1.00 94.06 294 GLU A C 1
ATOM 2322 O O . GLU A 1 294 ? -2.490 15.985 -0.557 1.00 94.06 294 GLU A O 1
ATOM 2327 N N . TYR A 1 295 ? -1.772 14.130 -1.558 1.00 96.12 295 TYR A N 1
ATOM 2328 C CA . TYR A 1 295 ? -0.358 14.352 -1.230 1.00 96.12 295 TYR A CA 1
ATOM 2329 C C . TYR A 1 295 ? 0.349 15.301 -2.203 1.00 96.12 295 TYR A C 1
ATOM 2331 O O . TYR A 1 295 ? 1.503 15.682 -1.982 1.00 96.12 295 TYR A O 1
ATOM 2339 N N . TRP A 1 296 ? -0.315 15.704 -3.283 1.00 94.06 296 TRP A N 1
ATOM 2340 C CA . TRP A 1 296 ? 0.277 16.519 -4.332 1.00 94.06 296 TRP A CA 1
ATOM 2341 C C . TRP A 1 296 ? -0.427 17.871 -4.427 1.00 94.06 296 TRP A C 1
ATOM 2343 O O . TRP A 1 296 ? -1.642 17.944 -4.560 1.00 94.06 296 TRP A O 1
ATOM 2353 N N . CYS A 1 297 ? 0.342 18.962 -4.406 1.00 85.75 297 CYS A N 1
ATOM 2354 C CA . CYS A 1 297 ? -0.155 20.289 -4.765 1.00 85.75 297 CYS A CA 1
ATOM 2355 C C . CYS A 1 297 ? 0.394 20.677 -6.147 1.00 85.75 297 CYS A C 1
ATOM 2357 O O . CYS A 1 297 ? 1.621 20.741 -6.296 1.00 85.75 297 CYS A O 1
ATOM 2359 N N . PRO A 1 298 ? -0.462 20.962 -7.146 1.00 69.88 298 PRO A N 1
ATOM 2360 C CA . PRO A 1 298 ? 0.001 21.469 -8.429 1.00 69.88 298 PRO A CA 1
ATOM 2361 C C . PRO A 1 298 ? 0.657 22.841 -8.252 1.00 69.88 298 PRO A C 1
ATOM 2363 O O . PRO A 1 298 ? 0.039 23.779 -7.752 1.00 69.88 298 PRO A O 1
ATOM 2366 N N . SER A 1 299 ? 1.917 22.962 -8.671 1.00 57.81 299 SER A N 1
ATOM 2367 C CA . SER A 1 299 ? 2.638 24.243 -8.710 1.00 57.81 299 SER A CA 1
ATOM 2368 C C . SER A 1 299 ? 2.211 25.116 -9.898 1.00 57.81 299 SER A C 1
ATOM 2370 O O . SER A 1 299 ? 2.403 26.328 -9.868 1.00 57.81 299 SER A O 1
ATOM 2372 N N . GLU A 1 300 ? 1.643 24.500 -10.940 1.00 50.31 300 GLU A N 1
ATOM 2373 C CA . GLU A 1 300 ? 1.222 25.136 -12.189 1.00 50.31 300 GLU A CA 1
ATOM 2374 C C . GLU A 1 300 ? -0.199 24.670 -12.552 1.00 50.31 300 GLU A C 1
ATOM 2376 O O . GLU A 1 300 ? -0.508 23.484 -12.389 1.00 50.31 300 GLU A O 1
ATOM 2381 N N . PRO A 1 301 ? -1.084 25.566 -13.031 1.00 43.97 301 PRO A N 1
ATOM 2382 C CA . PRO A 1 301 ? -2.397 25.171 -13.518 1.00 43.97 301 PRO A CA 1
ATOM 2383 C C . PRO A 1 301 ? -2.216 24.311 -14.770 1.00 43.97 301 PRO A C 1
ATOM 2385 O O . PRO A 1 301 ? -1.829 24.793 -15.833 1.00 43.97 301 PRO A O 1
ATOM 2388 N N . ILE A 1 302 ? -2.488 23.016 -14.643 1.00 44.62 302 ILE A N 1
ATOM 2389 C CA . ILE A 1 302 ? -2.459 22.104 -15.780 1.00 44.62 302 ILE A CA 1
ATOM 2390 C C . ILE A 1 302 ? -3.694 22.406 -16.634 1.00 44.62 302 ILE A C 1
ATOM 2392 O O . ILE A 1 302 ? -4.829 22.170 -16.223 1.00 44.62 302 ILE A O 1
ATOM 2396 N N . HIS A 1 303 ? -3.482 22.951 -17.831 1.00 39.62 303 HIS A N 1
ATOM 2397 C CA . HIS A 1 303 ? -4.530 23.123 -18.833 1.00 39.62 303 HIS A CA 1
ATOM 2398 C C . HIS A 1 303 ? -4.966 21.756 -19.379 1.00 39.62 303 HIS A C 1
ATOM 2400 O O . HIS A 1 303 ? -4.498 21.330 -20.434 1.00 39.62 303 HIS A O 1
ATOM 2406 N N . HIS A 1 304 ? -5.887 21.072 -18.698 1.00 41.78 304 HIS A N 1
ATOM 2407 C CA . HIS A 1 304 ? -6.585 19.925 -19.275 1.00 41.78 304 HIS A CA 1
ATOM 2408 C C . HIS A 1 304 ? -8.103 20.110 -19.237 1.00 41.78 304 HIS A C 1
ATOM 2410 O O . HIS A 1 304 ? -8.745 20.134 -18.190 1.00 41.78 304 HIS A O 1
ATOM 2416 N N . ASN A 1 305 ? -8.661 20.213 -20.447 1.00 36.84 305 ASN A N 1
ATOM 2417 C CA . ASN A 1 305 ? -10.064 19.999 -20.763 1.00 36.84 305 ASN A CA 1
ATOM 2418 C C . ASN A 1 305 ? -10.442 18.560 -20.383 1.00 36.84 305 ASN A C 1
ATOM 2420 O O . ASN A 1 305 ? -10.268 17.646 -21.185 1.00 36.84 305 ASN A O 1
ATOM 2424 N N . SER A 1 306 ? -10.971 18.341 -19.184 1.00 38.34 306 SER A N 1
ATOM 2425 C CA . SER A 1 306 ? -11.739 17.129 -18.908 1.00 38.34 306 SER A CA 1
ATOM 2426 C C . SER A 1 306 ? -12.976 17.492 -18.101 1.00 38.34 306 SER A C 1
ATOM 2428 O O . SER A 1 306 ? -12.929 17.789 -16.912 1.00 38.34 306 SER A O 1
ATOM 2430 N N . SER A 1 307 ? -14.105 17.527 -18.802 1.00 38.56 307 SER A N 1
ATOM 2431 C CA . SER A 1 307 ? -15.440 17.516 -18.223 1.00 38.56 307 SER A CA 1
ATOM 2432 C C . SER A 1 307 ? -15.708 16.115 -17.670 1.00 38.56 307 SER A C 1
ATOM 2434 O O . SER A 1 307 ? -16.358 15.303 -18.327 1.00 38.56 307 SER A O 1
ATOM 2436 N N . ILE A 1 308 ? -15.166 15.808 -16.492 1.00 38.59 308 ILE A N 1
ATOM 2437 C CA . ILE A 1 308 ? -15.580 14.639 -15.713 1.00 38.59 308 ILE A CA 1
ATOM 2438 C C . ILE A 1 308 ? -16.457 15.156 -14.577 1.00 38.59 308 ILE A C 1
ATOM 2440 O O . ILE A 1 308 ? -15.999 15.569 -13.514 1.00 38.59 308 ILE A O 1
ATOM 2444 N N . THR A 1 309 ? -17.756 15.177 -14.860 1.00 38.28 309 THR A N 1
ATOM 2445 C CA . THR A 1 309 ? -18.830 15.215 -13.867 1.00 38.28 309 THR A CA 1
ATOM 2446 C C . THR A 1 309 ? -18.589 14.122 -12.826 1.00 38.28 309 THR A C 1
ATOM 2448 O O . THR A 1 309 ? -18.667 12.944 -13.166 1.00 38.28 309 THR A O 1
ATOM 2451 N N . GLY A 1 310 ? -18.289 14.516 -11.583 1.00 35.84 310 GLY A N 1
ATOM 2452 C CA . GLY A 1 310 ? -18.221 13.617 -10.422 1.00 35.84 310 GLY A CA 1
ATOM 2453 C C . GLY A 1 310 ? -16.921 13.636 -9.607 1.00 35.84 310 GLY A C 1
ATOM 2454 O O . GLY A 1 310 ? -16.906 13.059 -8.527 1.00 35.84 310 GLY A O 1
ATOM 2455 N N . SER A 1 311 ? -15.853 14.303 -10.060 1.00 39.19 311 SER A N 1
ATOM 2456 C CA . SER A 1 311 ? -14.644 14.493 -9.239 1.00 39.19 311 SER A CA 1
ATOM 2457 C C . SER A 1 311 ? -14.822 15.682 -8.287 1.00 39.19 311 SER A C 1
ATOM 2459 O O . SER A 1 311 ? -15.290 16.745 -8.700 1.00 39.19 311 SER A O 1
ATOM 2461 N N . PHE A 1 312 ? -14.420 15.528 -7.021 1.00 41.91 312 PHE A N 1
ATOM 2462 C CA . PHE A 1 312 ? -14.533 16.535 -5.947 1.00 41.91 312 PHE A CA 1
ATOM 2463 C C . PHE A 1 312 ? -13.754 17.846 -6.225 1.00 41.91 312 PHE A C 1
ATOM 2465 O O . PHE A 1 312 ? -13.773 18.769 -5.418 1.00 41.91 312 PHE A O 1
ATOM 2472 N N . LEU A 1 313 ? -13.075 17.950 -7.375 1.00 47.72 313 LEU A N 1
ATOM 2473 C CA . LEU A 1 313 ? -12.219 19.073 -7.777 1.00 47.72 313 LEU A CA 1
ATOM 2474 C C . LEU A 1 313 ? -12.678 19.771 -9.072 1.00 47.72 313 LEU A C 1
ATOM 2476 O O . LEU A 1 313 ? -11.882 20.359 -9.801 1.00 47.72 313 LEU A O 1
ATOM 2480 N N . GLY A 1 314 ? -13.982 19.768 -9.351 1.00 36.97 314 GLY A N 1
ATOM 2481 C CA . GLY A 1 314 ? -14.591 20.469 -10.487 1.00 36.97 314 GLY A CA 1
ATOM 2482 C C . GLY A 1 314 ? -14.743 21.994 -10.353 1.00 36.97 314 GLY A C 1
ATOM 2483 O O . GLY A 1 314 ? -15.649 22.547 -10.973 1.00 36.97 314 GLY A O 1
ATOM 2484 N N . VAL A 1 315 ? -13.915 22.697 -9.567 1.00 38.41 315 VAL A N 1
ATOM 2485 C CA . VAL A 1 315 ? -13.953 24.171 -9.474 1.00 38.41 315 VAL A CA 1
ATOM 2486 C C . VAL A 1 315 ? -12.544 24.752 -9.581 1.00 38.41 315 VAL A C 1
ATOM 2488 O O . VAL A 1 315 ? -11.783 24.826 -8.618 1.00 38.41 315 VAL A O 1
ATOM 2491 N N . ALA A 1 316 ? -12.195 25.201 -10.785 1.00 43.62 316 ALA A N 1
ATOM 2492 C CA . ALA A 1 316 ? -10.997 25.992 -11.025 1.00 43.62 316 ALA A CA 1
ATOM 2493 C C . ALA A 1 316 ? -11.046 27.300 -10.203 1.00 43.62 316 ALA A C 1
ATOM 2495 O O . ALA A 1 316 ? -12.025 28.035 -10.315 1.00 43.62 316 ALA A O 1
ATOM 2496 N N . HIS A 1 317 ? -9.952 27.607 -9.484 1.00 42.88 317 HIS A N 1
ATOM 2497 C CA . HIS A 1 317 ? -9.622 28.822 -8.691 1.00 42.88 317 HIS A CA 1
ATOM 2498 C C . HIS A 1 317 ? -9.637 28.722 -7.154 1.00 42.88 317 HIS A C 1
ATOM 2500 O O . HIS A 1 317 ? -9.434 29.739 -6.489 1.00 42.88 317 HIS A O 1
ATOM 2506 N N . GLN A 1 318 ? -9.770 27.542 -6.547 1.00 53.69 318 GLN A N 1
ATOM 2507 C CA . GLN A 1 318 ? -9.596 27.431 -5.093 1.00 53.69 318 GLN A CA 1
ATOM 2508 C C . GLN A 1 318 ? -8.132 27.165 -4.716 1.00 53.69 318 GLN A C 1
ATOM 2510 O O . GLN A 1 318 ? -7.471 26.292 -5.278 1.00 53.69 318 GLN A O 1
ATOM 2515 N N . ARG A 1 319 ? -7.612 27.953 -3.761 1.00 64.94 319 ARG A N 1
ATOM 2516 C CA . ARG A 1 319 ? -6.354 27.657 -3.057 1.00 64.94 319 ARG A CA 1
ATOM 2517 C C . ARG A 1 319 ? -6.438 26.208 -2.551 1.00 64.94 319 ARG A C 1
ATOM 2519 O O . ARG A 1 319 ? -7.487 25.866 -2.007 1.00 64.94 319 ARG A O 1
ATOM 2526 N N . PRO A 1 320 ? -5.385 25.383 -2.706 1.00 77.06 320 PRO A N 1
ATOM 2527 C CA . PRO A 1 320 ? -5.434 23.995 -2.260 1.00 77.06 320 PRO A CA 1
ATOM 2528 C C . PRO A 1 320 ? -5.849 23.925 -0.780 1.00 77.06 320 PRO A C 1
ATOM 2530 O O . PRO A 1 320 ? -5.388 24.773 0.003 1.00 77.06 320 PRO A O 1
ATOM 2533 N N . PRO A 1 321 ? -6.709 22.961 -0.389 1.00 85.12 321 PRO A N 1
ATOM 2534 C CA . PRO A 1 321 ? -7.107 22.763 0.999 1.00 85.12 321 PRO A CA 1
ATOM 2535 C C . PRO A 1 321 ? -5.894 22.697 1.929 1.00 85.12 321 PRO A C 1
ATOM 2537 O O . PRO A 1 321 ? -4.837 22.182 1.555 1.00 85.12 321 PRO A O 1
ATOM 2540 N N . HIS A 1 322 ? -6.036 23.200 3.159 1.00 86.81 322 HIS A N 1
ATOM 2541 C CA . HIS A 1 322 ? -4.938 23.225 4.134 1.00 86.81 322 HIS A CA 1
ATOM 2542 C C . HIS A 1 322 ? -4.306 21.837 4.318 1.00 86.81 322 HIS A C 1
ATOM 2544 O O . HIS A 1 322 ? -3.082 21.710 4.296 1.00 86.81 322 HIS A O 1
ATOM 2550 N N . LYS A 1 323 ? -5.145 20.802 4.417 1.00 90.69 323 LYS A N 1
ATOM 2551 C CA . LYS A 1 323 ? -4.737 19.402 4.533 1.00 90.69 323 LYS A CA 1
ATOM 2552 C C . LYS A 1 323 ? -3.827 18.968 3.378 1.00 90.69 323 LYS A C 1
ATOM 2554 O O . LYS A 1 323 ? -2.697 18.552 3.625 1.00 90.69 323 LYS A O 1
ATOM 2559 N N . GLN A 1 324 ? -4.231 19.227 2.132 1.00 91.88 324 GLN A N 1
ATOM 2560 C CA . GLN A 1 324 ? -3.428 18.956 0.932 1.00 91.88 324 GLN A CA 1
ATOM 2561 C C . GLN 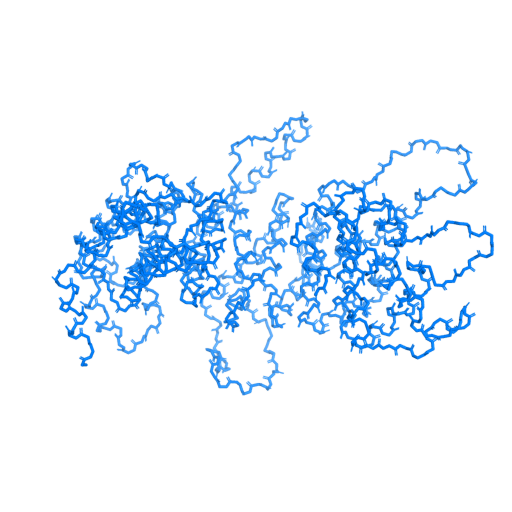A 1 324 ? -2.058 19.660 0.969 1.00 91.88 324 GLN A C 1
ATOM 2563 O O . GLN A 1 324 ? -1.027 19.068 0.643 1.00 91.88 324 GLN A O 1
ATOM 2568 N N . VAL A 1 325 ? -2.015 20.918 1.426 1.00 92.81 325 VAL A N 1
ATOM 2569 C CA . VAL A 1 325 ? -0.757 21.673 1.572 1.00 92.81 325 VAL A CA 1
ATOM 2570 C C . VAL A 1 325 ? 0.169 21.024 2.603 1.00 92.81 325 VAL A C 1
ATOM 2572 O O . VAL A 1 325 ? 1.375 20.920 2.360 1.00 92.81 325 VAL A O 1
ATOM 2575 N N . VAL A 1 326 ? -0.367 20.577 3.742 1.00 94.56 326 VAL A N 1
ATOM 2576 C CA . VAL A 1 326 ? 0.419 19.897 4.783 1.00 94.56 326 VAL A CA 1
ATOM 2577 C C . VAL A 1 326 ? 0.955 18.558 4.280 1.00 94.56 326 VAL A C 1
ATOM 2579 O O . VAL A 1 326 ? 2.142 18.284 4.459 1.00 94.56 326 VAL A O 1
ATOM 2582 N N . LEU A 1 327 ? 0.134 17.764 3.590 1.00 96.75 327 LEU A N 1
ATOM 2583 C CA . LEU A 1 327 ? 0.545 16.480 3.018 1.00 96.75 327 LEU A CA 1
ATOM 2584 C C . LEU A 1 327 ? 1.627 16.656 1.945 1.00 96.75 327 LEU A C 1
ATOM 2586 O O . LEU A 1 327 ? 2.655 15.978 1.983 1.00 96.75 327 LEU A O 1
ATOM 2590 N N . SER A 1 328 ? 1.472 17.627 1.042 1.00 95.00 328 SER A N 1
ATOM 2591 C CA . SER A 1 328 ? 2.500 17.913 0.035 1.00 95.00 328 SER A CA 1
ATOM 2592 C C . SER A 1 328 ? 3.805 18.410 0.655 1.00 95.00 328 SER A C 1
ATOM 2594 O O . SER A 1 328 ? 4.899 18.025 0.228 1.00 95.00 328 SER A O 1
ATOM 2596 N N . LYS A 1 329 ? 3.714 19.220 1.716 1.00 94.56 329 LYS A N 1
ATOM 2597 C CA . LYS A 1 329 ? 4.881 19.641 2.493 1.00 94.56 329 LYS A CA 1
ATOM 2598 C C . LYS A 1 329 ? 5.552 18.452 3.181 1.00 94.56 329 LYS A C 1
ATOM 2600 O O . LYS A 1 329 ? 6.776 18.380 3.146 1.00 94.56 329 LYS A O 1
ATOM 2605 N N . PHE A 1 330 ? 4.785 17.519 3.745 1.00 96.81 330 PHE A N 1
ATOM 2606 C CA . PHE A 1 330 ? 5.310 16.290 4.342 1.00 96.81 330 PHE A CA 1
ATOM 2607 C C . PHE A 1 330 ? 6.140 15.490 3.332 1.00 96.81 330 PHE A C 1
ATOM 2609 O O . PHE A 1 330 ? 7.292 15.178 3.625 1.00 96.81 330 PHE A O 1
ATOM 2616 N N . VAL A 1 331 ? 5.617 15.239 2.124 1.00 96.44 331 VAL A N 1
ATOM 2617 C CA . VAL A 1 331 ? 6.354 14.503 1.078 1.00 96.44 331 VAL A CA 1
ATOM 2618 C C . VAL A 1 331 ? 7.700 15.167 0.781 1.00 96.44 331 VAL A C 1
ATOM 2620 O O . VAL A 1 331 ? 8.728 14.494 0.781 1.00 96.44 331 VAL A O 1
ATOM 2623 N N . ARG A 1 332 ? 7.721 16.493 0.592 1.00 93.25 332 ARG A N 1
ATOM 2624 C CA . ARG A 1 332 ? 8.955 17.242 0.294 1.00 93.25 332 ARG A CA 1
ATOM 2625 C C . ARG A 1 332 ? 9.941 17.225 1.462 1.00 93.25 332 ARG A C 1
ATOM 2627 O O . ARG A 1 332 ? 11.094 16.855 1.279 1.00 93.25 332 ARG A O 1
ATOM 2634 N N . GLN A 1 333 ? 9.472 17.552 2.666 1.00 92.06 333 GLN A N 1
ATOM 2635 C CA . GLN A 1 333 ? 10.313 17.635 3.863 1.00 92.06 333 GLN A CA 1
ATOM 2636 C C . GLN A 1 333 ? 10.925 16.292 4.255 1.00 92.06 333 GLN A C 1
ATOM 2638 O O . GLN A 1 333 ? 12.028 16.257 4.793 1.00 92.06 333 GLN A O 1
ATOM 2643 N N . MET A 1 334 ? 10.234 15.182 3.989 1.00 93.25 334 MET A N 1
ATOM 2644 C CA . MET A 1 334 ? 10.792 13.858 4.245 1.00 93.25 334 MET A CA 1
ATOM 2645 C C . MET A 1 334 ? 11.964 13.532 3.312 1.00 93.25 334 MET A C 1
ATOM 2647 O O . MET A 1 334 ? 12.877 12.829 3.741 1.00 93.25 334 MET A O 1
ATOM 2651 N N . GLY A 1 335 ? 11.979 14.078 2.091 1.00 89.81 335 GLY A N 1
ATOM 2652 C CA . GLY A 1 335 ? 13.083 13.941 1.138 1.00 89.81 335 GLY A CA 1
ATOM 2653 C C . GLY A 1 335 ? 14.269 14.883 1.378 1.00 89.81 335 GLY A C 1
ATOM 2654 O O . GLY A 1 335 ? 15.362 14.617 0.874 1.00 89.81 335 GLY A O 1
ATOM 2655 N N . ASP A 1 336 ? 14.088 15.954 2.154 1.00 88.31 336 ASP A N 1
ATOM 2656 C CA . ASP A 1 336 ? 15.158 16.900 2.481 1.00 88.31 336 ASP A CA 1
ATOM 2657 C C . ASP A 1 336 ? 16.178 16.264 3.438 1.00 88.31 336 ASP A C 1
ATOM 2659 O O . ASP A 1 336 ? 15.811 15.662 4.449 1.00 88.31 336 ASP A O 1
ATOM 2663 N N . LEU A 1 337 ? 17.476 16.401 3.126 1.00 87.75 337 LEU A N 1
ATOM 2664 C CA . LEU A 1 337 ? 18.595 15.863 3.923 1.00 87.75 337 LEU A CA 1
ATOM 2665 C C . LEU A 1 337 ? 18.367 14.408 4.382 1.00 87.75 337 LEU A C 1
ATOM 2667 O O . LEU A 1 337 ? 18.590 14.066 5.543 1.00 87.75 337 LEU A O 1
ATOM 2671 N N . LEU A 1 338 ? 17.867 13.571 3.469 1.00 90.75 338 LEU A N 1
ATOM 2672 C CA . LEU A 1 338 ? 17.407 12.213 3.749 1.00 90.75 338 LEU A CA 1
ATOM 2673 C C . LEU A 1 338 ? 18.540 11.305 4.282 1.00 90.75 338 LEU A C 1
ATOM 2675 O O . LEU A 1 338 ? 19.517 11.068 3.564 1.00 90.75 338 LEU A O 1
ATOM 2679 N N . PRO A 1 339 ? 18.413 10.740 5.499 1.00 91.62 339 PRO A N 1
ATOM 2680 C CA . PRO A 1 339 ? 19.340 9.735 6.006 1.00 91.62 339 PRO A CA 1
ATOM 2681 C C . PRO A 1 339 ? 19.307 8.450 5.176 1.00 91.62 339 PRO A C 1
ATOM 2683 O O . PRO A 1 339 ? 18.265 8.053 4.654 1.00 91.62 339 PRO A O 1
ATOM 2686 N N . SER A 1 340 ? 20.430 7.732 5.119 1.00 88.50 340 SER A N 1
ATOM 2687 C CA . SER A 1 340 ? 20.540 6.487 4.342 1.00 88.50 340 SER A CA 1
ATOM 2688 C C . SER A 1 340 ? 19.601 5.371 4.818 1.00 88.50 340 SER A C 1
ATOM 2690 O O . SER A 1 340 ? 19.190 4.545 4.007 1.00 88.50 340 SER A O 1
ATOM 2692 N N . THR A 1 341 ? 19.219 5.359 6.099 1.00 90.94 341 THR A N 1
ATOM 2693 C CA . THR A 1 341 ? 18.233 4.418 6.660 1.00 90.94 341 THR A CA 1
ATOM 2694 C C . THR A 1 341 ? 16.825 4.655 6.111 1.00 90.94 341 THR A C 1
ATOM 2696 O O . THR A 1 341 ? 16.092 3.701 5.868 1.00 90.94 341 THR A O 1
ATOM 2699 N N . LEU A 1 342 ? 16.472 5.914 5.828 1.00 94.75 342 LEU A N 1
ATOM 2700 C CA . LEU A 1 342 ? 15.165 6.304 5.296 1.00 94.75 342 LEU A CA 1
ATOM 2701 C C . LEU A 1 342 ? 15.098 6.281 3.763 1.00 94.75 342 LEU A C 1
ATOM 2703 O O . LEU A 1 342 ? 14.012 6.443 3.212 1.00 94.75 342 LEU A O 1
ATOM 2707 N N . TYR A 1 343 ? 16.216 6.047 3.066 1.00 95.69 343 TYR A N 1
ATOM 2708 C CA . TYR A 1 343 ? 16.268 6.062 1.600 1.00 95.69 343 TYR A CA 1
ATOM 2709 C C . TYR A 1 343 ? 15.252 5.106 0.960 1.00 95.69 343 TYR A C 1
ATOM 2711 O O . TYR A 1 343 ? 14.408 5.526 0.170 1.00 95.69 343 TYR A O 1
ATOM 2719 N N . ILE A 1 344 ? 15.281 3.827 1.344 1.00 97.12 344 ILE A N 1
ATOM 2720 C CA . ILE A 1 344 ? 14.372 2.811 0.794 1.00 97.12 344 ILE A CA 1
ATOM 2721 C C . ILE A 1 344 ? 12.913 3.059 1.225 1.00 97.12 344 ILE A C 1
ATOM 2723 O O . ILE A 1 344 ? 12.048 3.045 0.345 1.00 97.12 344 ILE A O 1
ATOM 2727 N N . PRO A 1 345 ? 12.599 3.314 2.516 1.00 97.88 345 PRO A N 1
ATOM 2728 C CA . PRO A 1 345 ? 11.241 3.669 2.932 1.00 97.88 345 PRO A CA 1
ATOM 2729 C C . PRO A 1 345 ? 10.658 4.858 2.167 1.00 97.88 345 PRO A C 1
ATOM 2731 O O . PRO A 1 345 ? 9.525 4.785 1.698 1.00 97.88 345 PRO A O 1
ATOM 2734 N N . TYR A 1 346 ? 11.445 5.915 1.963 1.00 98.25 346 TYR A N 1
ATOM 2735 C CA . TYR A 1 346 ? 11.007 7.093 1.226 1.00 98.25 346 TYR A CA 1
ATOM 2736 C C . TYR A 1 346 ? 10.730 6.786 -0.254 1.00 98.25 346 TYR A C 1
ATOM 2738 O O . TYR A 1 346 ? 9.702 7.203 -0.784 1.00 98.25 346 TYR A O 1
ATOM 2746 N N . LEU A 1 347 ? 11.580 5.997 -0.924 1.00 98.38 347 LEU A N 1
ATOM 2747 C CA . LEU A 1 347 ? 11.328 5.570 -2.307 1.00 98.38 347 LEU A CA 1
ATOM 2748 C C . LEU A 1 347 ? 10.069 4.703 -2.435 1.00 98.38 347 LEU A C 1
ATOM 2750 O O . LEU A 1 347 ? 9.300 4.877 -3.380 1.00 98.38 347 LEU A O 1
ATOM 2754 N N . LYS A 1 348 ? 9.827 3.797 -1.480 1.00 98.38 348 LYS A N 1
ATOM 2755 C CA . LYS A 1 348 ? 8.602 2.983 -1.439 1.00 98.38 348 LYS A CA 1
ATOM 2756 C C . LYS A 1 348 ? 7.356 3.836 -1.198 1.00 98.38 348 LYS A C 1
ATOM 2758 O O . LYS A 1 348 ? 6.347 3.623 -1.865 1.00 98.38 348 LYS A O 1
ATOM 2763 N N . MET A 1 349 ? 7.448 4.841 -0.326 1.00 98.56 349 MET A N 1
ATOM 2764 C CA . MET A 1 349 ? 6.389 5.830 -0.126 1.00 98.56 349 MET A CA 1
ATOM 2765 C C . MET A 1 349 ? 6.074 6.572 -1.431 1.00 98.56 349 MET A C 1
ATOM 2767 O O . MET A 1 349 ? 4.923 6.605 -1.858 1.00 98.56 349 MET A O 1
ATOM 2771 N N . LEU A 1 350 ? 7.096 7.110 -2.108 1.00 98.44 350 LEU A N 1
ATOM 2772 C CA . LEU A 1 350 ? 6.922 7.792 -3.394 1.00 98.44 350 LEU A CA 1
ATOM 2773 C C . LEU A 1 350 ? 6.336 6.872 -4.468 1.00 98.44 350 LEU A C 1
ATOM 2775 O O . LEU A 1 350 ? 5.525 7.326 -5.266 1.00 98.44 350 LEU A O 1
ATOM 2779 N N . LYS A 1 351 ? 6.713 5.587 -4.483 1.00 98.44 351 LYS A N 1
ATOM 2780 C CA . LYS A 1 351 ? 6.179 4.599 -5.430 1.00 98.44 351 LYS A CA 1
ATOM 2781 C C . LYS A 1 351 ? 4.671 4.433 -5.253 1.00 98.44 351 LYS A C 1
ATOM 2783 O O . LYS A 1 351 ? 3.955 4.470 -6.249 1.00 98.44 351 LYS A O 1
ATOM 2788 N N . GLY A 1 352 ? 4.196 4.301 -4.012 1.00 97.62 352 GLY A N 1
ATOM 2789 C CA . GLY A 1 352 ? 2.762 4.260 -3.711 1.00 97.62 352 GLY A CA 1
ATOM 2790 C C . GLY A 1 352 ? 2.048 5.549 -4.110 1.00 97.62 352 GLY A C 1
ATOM 2791 O O . GLY A 1 352 ? 1.032 5.517 -4.795 1.00 97.62 352 GLY A O 1
ATOM 2792 N N . LEU A 1 353 ? 2.636 6.699 -3.775 1.00 97.88 353 LEU A N 1
ATOM 2793 C CA . LEU A 1 353 ? 2.080 8.015 -4.106 1.00 97.88 353 LEU A CA 1
ATOM 2794 C C . LEU A 1 353 ? 2.165 8.381 -5.596 1.00 97.88 353 LEU A C 1
ATOM 2796 O O . LEU A 1 353 ? 1.563 9.371 -5.999 1.00 97.88 353 LEU A O 1
ATOM 2800 N N . ALA A 1 354 ? 2.898 7.623 -6.414 1.00 97.12 354 ALA A N 1
ATOM 2801 C CA . ALA A 1 354 ? 2.994 7.792 -7.866 1.00 97.12 354 ALA A CA 1
ATOM 2802 C C . ALA A 1 354 ? 1.973 6.933 -8.637 1.00 97.12 354 ALA A C 1
ATOM 2804 O O . ALA A 1 354 ? 2.063 6.820 -9.861 1.00 97.12 354 ALA A O 1
ATOM 2805 N N . ASN A 1 355 ? 1.024 6.303 -7.942 1.00 93.31 355 ASN A N 1
ATOM 2806 C CA . ASN A 1 355 ? -0.016 5.500 -8.563 1.00 93.31 355 ASN A CA 1
ATOM 2807 C C . ASN A 1 355 ? -1.092 6.400 -9.198 1.00 93.31 355 ASN A C 1
ATOM 2809 O O . ASN A 1 355 ? -1.733 7.193 -8.512 1.00 93.31 355 ASN A O 1
ATOM 2813 N N . GLY A 1 356 ? -1.258 6.297 -10.518 1.00 92.06 356 GLY A N 1
ATOM 2814 C CA . GLY A 1 356 ? -2.193 7.099 -11.310 1.00 92.06 356 GLY A CA 1
ATOM 2815 C C . GLY A 1 356 ? -1.508 8.161 -12.191 1.00 92.06 356 GLY A C 1
ATOM 2816 O O . GLY A 1 356 ? -0.385 8.585 -11.897 1.00 92.06 356 GLY A O 1
ATOM 2817 N N . PRO A 1 357 ? -2.152 8.616 -13.287 1.00 92.19 357 PRO A N 1
ATOM 2818 C CA . PRO A 1 357 ? -1.519 9.494 -14.280 1.00 92.19 357 PRO A CA 1
ATOM 2819 C C . PRO A 1 357 ? -1.019 10.831 -13.714 1.00 92.19 357 PRO A C 1
ATOM 2821 O O . PRO A 1 357 ? 0.124 11.218 -13.961 1.00 92.19 357 PRO A O 1
ATOM 2824 N N . GLN A 1 358 ? -1.849 11.528 -12.930 1.00 91.81 358 GLN A N 1
ATOM 2825 C CA . GLN A 1 358 ? -1.502 12.833 -12.349 1.00 91.81 358 GLN A CA 1
ATOM 2826 C C . GLN A 1 358 ? -0.461 12.691 -11.226 1.00 91.81 358 GLN A C 1
ATOM 2828 O O . GLN A 1 358 ? 0.565 13.370 -11.239 1.00 91.81 358 GLN A O 1
ATOM 2833 N N . CYS A 1 359 ? -0.666 11.741 -10.309 1.00 95.25 359 CYS A N 1
ATOM 2834 C CA . CYS A 1 359 ? 0.288 11.366 -9.262 1.00 95.25 359 CYS A CA 1
ATOM 2835 C C . CYS A 1 359 ? 1.696 11.100 -9.818 1.00 95.25 359 CYS A C 1
ATOM 2837 O O . CYS A 1 359 ? 2.685 11.654 -9.332 1.00 95.25 359 CYS A O 1
ATOM 2839 N N . ALA A 1 360 ? 1.796 10.305 -10.886 1.00 96.00 360 ALA A N 1
ATOM 2840 C CA . ALA A 1 360 ? 3.062 10.007 -11.547 1.00 96.00 360 ALA A CA 1
ATOM 2841 C C . ALA A 1 360 ? 3.731 11.256 -12.145 1.00 96.00 360 ALA A C 1
ATOM 2843 O O . ALA A 1 360 ? 4.951 11.410 -12.054 1.00 96.00 360 ALA A O 1
ATOM 2844 N N . GLN A 1 361 ? 2.957 12.172 -12.735 1.00 94.25 361 GLN A N 1
ATOM 2845 C CA . GLN A 1 361 ? 3.476 13.445 -13.248 1.00 94.25 361 GLN A CA 1
ATOM 2846 C C . GLN A 1 361 ? 4.013 14.349 -12.129 1.00 94.25 361 GLN A C 1
ATOM 2848 O O . GLN A 1 361 ? 5.102 14.918 -12.274 1.00 94.25 361 GLN A O 1
ATOM 2853 N N . TYR A 1 362 ? 3.304 14.448 -11.001 1.00 94.62 362 TYR A N 1
ATOM 2854 C CA . TYR A 1 362 ? 3.757 15.225 -9.844 1.00 94.62 362 TYR A CA 1
ATOM 2855 C C . TYR A 1 362 ? 5.003 14.618 -9.197 1.00 94.62 362 TYR A C 1
ATOM 2857 O O . TYR A 1 362 ? 5.963 15.341 -8.923 1.00 94.62 362 TYR A O 1
ATOM 2865 N N . CYS A 1 363 ? 5.044 13.293 -9.044 1.00 96.44 363 CYS A N 1
ATOM 2866 C CA . CYS A 1 363 ? 6.216 12.590 -8.532 1.00 96.44 363 CYS A CA 1
ATOM 2867 C C . CYS A 1 363 ? 7.435 12.763 -9.460 1.00 96.44 363 CYS A C 1
ATOM 2869 O O . CYS A 1 363 ? 8.526 13.100 -9.000 1.00 96.44 363 CYS A O 1
ATOM 2871 N N . SER A 1 364 ? 7.249 12.645 -10.780 1.00 95.56 364 SER A N 1
ATOM 2872 C CA . SER A 1 364 ? 8.310 12.915 -11.763 1.00 95.56 364 SER A CA 1
ATOM 2873 C C . SER A 1 364 ? 8.841 14.349 -11.661 1.00 95.56 364 SER A C 1
ATOM 2875 O O . SER A 1 364 ? 10.054 14.573 -11.676 1.00 95.56 364 SER A O 1
ATOM 2877 N N . SER A 1 365 ? 7.940 15.322 -11.501 1.00 93.62 365 SER A N 1
ATOM 2878 C CA . SER A 1 365 ? 8.297 16.732 -11.323 1.00 93.62 365 SER A CA 1
ATOM 2879 C C . SER A 1 365 ? 9.087 16.969 -10.033 1.00 93.62 365 SER A C 1
ATOM 2881 O O . SER A 1 365 ? 10.071 17.706 -10.055 1.00 93.62 365 SER A O 1
ATOM 2883 N N . LEU A 1 366 ? 8.721 16.309 -8.927 1.00 94.12 366 LEU A N 1
ATOM 2884 C CA . LEU A 1 366 ? 9.479 16.347 -7.672 1.00 94.12 366 LEU A CA 1
ATOM 2885 C C . LEU A 1 366 ? 10.924 15.860 -7.876 1.00 94.12 366 LEU A C 1
ATOM 2887 O O . LEU A 1 366 ? 11.865 16.565 -7.518 1.00 94.12 366 LEU A O 1
ATOM 2891 N N . LEU A 1 367 ? 11.106 14.693 -8.505 1.00 94.62 367 LEU A N 1
ATOM 2892 C CA . LEU A 1 367 ? 12.431 14.117 -8.775 1.00 94.62 367 LEU A CA 1
ATOM 2893 C C . LEU A 1 367 ? 13.275 14.976 -9.729 1.00 94.62 367 LEU A C 1
ATOM 2895 O O . LEU A 1 367 ? 14.504 14.994 -9.619 1.00 94.62 367 LEU A O 1
ATOM 2899 N N . LYS A 1 368 ? 12.627 15.702 -10.648 1.00 92.31 368 LYS A N 1
ATOM 2900 C CA . LYS A 1 368 ? 13.279 16.672 -11.536 1.00 92.31 368 LYS A CA 1
ATOM 2901 C C . LYS A 1 368 ? 13.773 17.894 -10.761 1.00 92.31 368 LYS A C 1
ATOM 2903 O O . LYS A 1 368 ? 14.936 18.257 -10.900 1.00 92.31 368 LYS A O 1
ATOM 2908 N N . VAL A 1 369 ? 12.923 18.499 -9.927 1.00 89.56 369 VAL A N 1
ATOM 2909 C CA . VAL A 1 369 ? 13.281 19.677 -9.113 1.00 89.56 369 VAL A CA 1
ATOM 2910 C C . VAL A 1 369 ? 14.424 19.354 -8.152 1.00 89.56 369 VAL A C 1
ATOM 2912 O O . VAL A 1 369 ? 15.392 20.107 -8.086 1.00 89.56 369 VAL A O 1
ATOM 2915 N N . ASN A 1 370 ? 14.383 18.190 -7.500 1.00 87.62 370 ASN A N 1
ATOM 2916 C CA . ASN A 1 370 ? 15.435 17.732 -6.588 1.00 87.62 370 ASN A CA 1
ATOM 2917 C C . ASN A 1 370 ? 16.824 17.598 -7.246 1.00 87.62 370 ASN A C 1
ATOM 2919 O O . ASN A 1 370 ? 17.838 17.613 -6.547 1.00 87.62 370 ASN A O 1
ATOM 2923 N N . GLY A 1 371 ? 16.874 17.419 -8.572 1.00 79.31 371 GLY A N 1
ATOM 2924 C CA . GLY A 1 371 ? 18.115 17.330 -9.345 1.00 79.31 371 GLY A CA 1
ATOM 2925 C C . GLY A 1 371 ? 18.654 18.682 -9.817 1.00 79.31 371 GLY A C 1
ATOM 2926 O O . GLY A 1 371 ? 19.806 18.759 -10.237 1.00 79.31 371 GLY A O 1
ATOM 2927 N N . THR A 1 372 ? 17.855 19.753 -9.755 1.00 77.94 372 THR A N 1
ATOM 2928 C CA . THR A 1 372 ? 18.320 21.084 -10.163 1.00 77.94 372 THR A CA 1
ATOM 2929 C C . THR A 1 372 ? 19.219 21.689 -9.081 1.00 77.94 372 THR A C 1
ATOM 2931 O O . THR A 1 372 ? 18.828 21.721 -7.913 1.00 77.94 372 THR A O 1
ATOM 2934 N N . PRO A 1 373 ? 20.429 22.172 -9.417 1.00 61.06 373 PRO A N 1
ATOM 2935 C CA . PRO A 1 373 ? 21.276 22.838 -8.439 1.00 61.06 373 PRO A CA 1
ATOM 2936 C C . PRO A 1 373 ? 20.611 24.155 -8.022 1.00 61.06 373 PRO A C 1
ATOM 2938 O O . PRO A 1 373 ? 20.540 25.103 -8.804 1.00 61.06 373 PRO A O 1
ATOM 2941 N N . HIS A 1 374 ? 20.109 24.227 -6.788 1.00 57.44 374 HIS A N 1
ATOM 2942 C CA . HIS A 1 374 ? 19.619 25.482 -6.227 1.00 57.44 374 HIS A CA 1
ATOM 2943 C C . HIS A 1 374 ? 20.789 26.468 -6.105 1.00 57.44 374 HIS A C 1
ATOM 2945 O O . HIS A 1 374 ? 21.713 26.269 -5.319 1.00 57.44 374 HIS A O 1
ATOM 2951 N N . MET A 1 375 ? 20.737 27.551 -6.884 1.00 47.81 375 MET A N 1
ATOM 2952 C CA . MET A 1 375 ? 21.791 28.570 -6.967 1.00 47.81 375 MET A CA 1
ATOM 2953 C C . MET A 1 375 ? 21.970 29.390 -5.670 1.00 47.81 375 MET A C 1
ATOM 2955 O O . MET A 1 375 ? 22.902 30.182 -5.572 1.00 47.81 375 MET A O 1
ATOM 2959 N N . GLU A 1 376 ? 21.112 29.198 -4.663 1.00 46.75 376 GLU A N 1
ATOM 2960 C CA . GLU A 1 376 ? 21.076 30.038 -3.458 1.00 46.75 376 GLU A CA 1
ATOM 2961 C C . GLU A 1 376 ? 21.916 29.523 -2.278 1.00 46.75 376 GLU A C 1
ATOM 2963 O O . GLU A 1 376 ? 22.217 30.310 -1.387 1.00 46.75 376 GLU A O 1
ATOM 2968 N N . ASN A 1 377 ? 22.383 28.266 -2.268 1.00 41.31 377 ASN A N 1
ATOM 2969 C CA . ASN A 1 377 ? 23.166 27.728 -1.144 1.00 41.31 377 ASN A CA 1
ATOM 2970 C C . ASN A 1 377 ? 24.442 27.010 -1.606 1.00 41.31 377 ASN A C 1
ATOM 2972 O O . ASN A 1 377 ? 24.524 25.786 -1.639 1.00 41.31 377 ASN A O 1
ATOM 2976 N N . ILE A 1 378 ? 25.492 27.794 -1.861 1.00 43.03 378 ILE A N 1
ATOM 2977 C CA . ILE A 1 378 ? 26.856 27.362 -2.244 1.00 43.03 378 ILE A CA 1
ATOM 2978 C C . ILE A 1 378 ? 27.541 26.464 -1.174 1.00 43.03 378 ILE A C 1
ATOM 2980 O O . ILE A 1 378 ? 28.668 26.013 -1.353 1.00 43.03 378 ILE A O 1
ATOM 2984 N N . GLN A 1 379 ? 26.867 26.145 -0.063 1.00 41.12 379 GLN A N 1
ATOM 2985 C CA . GLN A 1 379 ? 27.396 25.310 1.020 1.00 41.12 379 GLN A CA 1
ATOM 2986 C C . GLN A 1 379 ? 26.727 23.929 1.158 1.00 41.12 379 GLN A C 1
ATOM 2988 O O . GLN A 1 379 ? 27.211 23.127 1.956 1.00 41.12 379 GLN A O 1
ATOM 2993 N N . SER A 1 380 ? 25.679 23.589 0.387 1.00 42.47 380 SER A N 1
ATOM 2994 C CA . SER A 1 380 ? 25.167 22.206 0.369 1.00 42.47 380 SER A CA 1
ATOM 2995 C C . SER A 1 380 ? 25.941 21.370 -0.651 1.00 42.47 380 SER A C 1
ATOM 2997 O O . SER A 1 380 ? 25.629 21.336 -1.841 1.00 42.47 380 SER A O 1
ATOM 2999 N N . VAL A 1 381 ? 26.993 20.706 -0.182 1.00 39.81 381 VAL A N 1
ATOM 3000 C CA . VAL A 1 381 ? 27.764 19.736 -0.964 1.00 39.81 381 VAL A CA 1
ATOM 3001 C C . VAL A 1 381 ? 26.879 18.511 -1.240 1.00 39.81 381 VAL A C 1
ATOM 3003 O O . VAL A 1 381 ? 26.781 17.617 -0.405 1.00 39.81 381 VAL A O 1
ATOM 3006 N N . GLY A 1 382 ? 26.221 18.489 -2.402 1.00 52.75 382 GLY A N 1
ATOM 3007 C CA . GLY A 1 382 ? 25.529 17.319 -2.956 1.00 52.75 382 GLY A CA 1
ATOM 3008 C C . GLY A 1 382 ? 24.134 17.624 -3.510 1.00 52.75 382 GLY A C 1
ATOM 3009 O O . GLY A 1 382 ? 23.286 18.168 -2.810 1.00 52.75 382 GLY A O 1
ATOM 3010 N N . SER A 1 383 ? 23.885 17.234 -4.764 1.00 65.25 383 SER A N 1
ATOM 3011 C CA . SER A 1 383 ? 22.531 17.066 -5.311 1.00 65.25 383 SER A CA 1
ATOM 3012 C C . SER A 1 383 ? 21.748 16.054 -4.468 1.00 65.25 383 SER A C 1
ATOM 3014 O O . SER A 1 383 ? 22.343 15.090 -3.980 1.00 65.25 383 SER A O 1
ATOM 3016 N N . SER A 1 384 ? 20.429 16.221 -4.326 1.00 82.69 384 SER A N 1
ATOM 3017 C CA . SER A 1 384 ? 19.606 15.262 -3.575 1.00 82.69 384 SER A CA 1
ATOM 3018 C C . SER A 1 384 ? 19.780 13.836 -4.131 1.00 82.69 384 SER A C 1
ATOM 3020 O O . SER A 1 384 ? 19.661 13.649 -5.351 1.00 82.69 384 SER A O 1
ATOM 3022 N N . PRO A 1 385 ? 20.026 12.819 -3.275 1.00 86.00 385 PRO A N 1
ATOM 3023 C CA . PRO A 1 385 ? 20.182 11.430 -3.715 1.00 86.00 385 PRO A CA 1
ATOM 3024 C C . PRO A 1 385 ? 18.880 10.851 -4.291 1.00 86.00 385 PRO A C 1
ATOM 3026 O O . PRO A 1 385 ? 18.889 9.803 -4.933 1.00 86.00 385 PRO A O 1
ATOM 3029 N N . VAL A 1 386 ? 17.748 11.529 -4.075 1.00 93.62 386 VAL A N 1
ATOM 3030 C CA . VAL A 1 386 ? 16.447 11.170 -4.641 1.00 93.62 386 VAL A CA 1
ATOM 3031 C C . VAL A 1 386 ? 16.094 12.167 -5.744 1.00 93.62 386 VAL A C 1
ATOM 3033 O O . VAL A 1 386 ? 15.282 13.078 -5.565 1.00 93.62 386 VAL A O 1
ATOM 3036 N N . SER A 1 387 ? 16.763 12.011 -6.886 1.00 94.88 387 SER A N 1
ATOM 3037 C CA . SER A 1 387 ? 16.580 12.825 -8.089 1.00 94.88 387 SER A CA 1
ATOM 3038 C C . SER A 1 387 ? 16.850 12.010 -9.355 1.00 94.88 387 SER A C 1
ATOM 3040 O O . SER A 1 387 ? 17.571 11.010 -9.312 1.00 94.88 387 SER A O 1
ATOM 3042 N N . TRP A 1 388 ? 16.293 12.447 -10.491 1.00 95.25 388 TRP A N 1
ATOM 3043 C CA . TRP A 1 388 ? 16.568 11.803 -11.783 1.00 95.25 388 TRP A CA 1
ATOM 3044 C C . TRP A 1 388 ? 18.051 11.865 -12.152 1.00 95.25 388 TRP A C 1
ATOM 3046 O O . TRP A 1 388 ? 18.623 10.853 -12.553 1.00 95.25 388 TRP A O 1
ATOM 3056 N N . GLU A 1 389 ? 18.676 13.027 -11.945 1.00 92.81 389 GLU A N 1
ATOM 3057 C CA . GLU A 1 389 ? 20.089 13.254 -12.259 1.00 92.81 389 GLU A CA 1
ATOM 3058 C C . GLU A 1 389 ? 20.994 12.286 -11.491 1.00 92.81 389 GLU A C 1
ATOM 3060 O O . GLU A 1 389 ? 21.798 11.575 -12.094 1.00 92.81 389 GLU A O 1
ATOM 3065 N N . HIS A 1 390 ? 20.813 12.179 -10.169 1.00 92.44 390 HIS A N 1
ATOM 3066 C CA . HIS A 1 390 ? 21.610 11.268 -9.353 1.00 92.44 390 HIS A CA 1
ATOM 3067 C C . HIS A 1 390 ? 21.419 9.804 -9.767 1.00 92.44 390 HIS A C 1
ATOM 3069 O O . HIS A 1 390 ? 22.395 9.058 -9.867 1.00 92.44 390 HIS A O 1
ATOM 3075 N N . PHE A 1 391 ? 20.178 9.385 -10.027 1.00 95.50 391 PHE A N 1
ATOM 3076 C CA . PHE A 1 391 ? 19.874 7.999 -10.365 1.00 95.50 391 PHE A CA 1
ATOM 3077 C C . PHE A 1 391 ? 20.467 7.576 -11.713 1.00 95.50 391 PHE A C 1
ATOM 3079 O O . PHE A 1 391 ? 21.193 6.582 -11.777 1.00 95.50 391 PHE A O 1
ATOM 3086 N N . PHE A 1 392 ? 20.213 8.335 -12.784 1.00 94.88 392 PHE A N 1
ATOM 3087 C CA . PHE A 1 392 ? 20.730 7.978 -14.107 1.00 94.88 392 PHE A CA 1
ATOM 3088 C C . PHE A 1 392 ? 22.251 8.105 -14.181 1.00 94.88 392 PHE A C 1
ATOM 3090 O O . PHE A 1 392 ? 22.898 7.246 -14.781 1.00 94.88 392 PHE A O 1
ATOM 3097 N N . HIS A 1 393 ? 22.843 9.096 -13.506 1.00 92.94 393 HIS A N 1
ATOM 3098 C CA . HIS A 1 393 ? 24.296 9.173 -13.372 1.00 92.94 393 HIS A CA 1
ATOM 3099 C C . HIS A 1 393 ? 24.871 7.951 -12.643 1.00 92.94 393 HIS A C 1
ATOM 3101 O O . HIS A 1 393 ? 25.846 7.360 -13.104 1.00 92.94 393 HIS A O 1
ATOM 3107 N N . SER A 1 394 ? 24.232 7.508 -11.557 1.00 92.38 394 SER A N 1
ATOM 3108 C CA . SER A 1 394 ? 24.655 6.307 -10.829 1.00 92.38 394 SER A CA 1
ATOM 3109 C C . SER A 1 394 ? 24.569 5.050 -11.697 1.00 92.38 394 SER A C 1
ATOM 3111 O O . SER A 1 394 ? 25.515 4.265 -11.716 1.00 92.38 394 SER A O 1
ATOM 3113 N N . LEU A 1 395 ? 23.493 4.869 -12.475 1.00 93.62 395 LEU A N 1
ATOM 3114 C CA . LEU A 1 395 ? 23.379 3.743 -13.414 1.00 93.62 395 LEU A CA 1
ATOM 3115 C C . LEU A 1 395 ? 24.487 3.752 -14.474 1.00 93.62 395 LEU A C 1
ATOM 3117 O O . LEU A 1 395 ? 25.058 2.699 -14.760 1.00 93.62 395 LEU A O 1
ATOM 3121 N N . MET A 1 396 ? 24.821 4.922 -15.029 1.00 92.81 396 MET A N 1
ATOM 3122 C CA . MET A 1 396 ? 25.935 5.058 -15.974 1.00 92.81 396 MET A CA 1
ATOM 3123 C C . MET A 1 396 ? 27.270 4.671 -15.330 1.00 92.81 396 MET A C 1
ATOM 3125 O O . MET A 1 396 ? 28.017 3.888 -15.913 1.00 92.81 396 MET A O 1
ATOM 3129 N N . LEU A 1 397 ? 27.541 5.133 -14.105 1.00 90.88 397 LEU A N 1
ATOM 3130 C CA . LEU A 1 397 ? 28.753 4.768 -13.366 1.00 90.88 397 LEU A CA 1
ATOM 3131 C C . LEU A 1 397 ? 28.830 3.262 -13.080 1.00 90.88 397 LEU A C 1
ATOM 3133 O O . LEU A 1 397 ? 29.895 2.665 -13.247 1.00 90.88 397 LEU A O 1
ATOM 3137 N N . TYR A 1 398 ? 27.724 2.627 -12.677 1.00 91.31 398 TYR A N 1
ATOM 3138 C CA . TYR A 1 398 ? 27.688 1.172 -12.500 1.00 91.31 398 TYR A CA 1
ATOM 3139 C C . TYR A 1 398 ? 27.959 0.447 -13.820 1.00 91.31 398 TYR A C 1
ATOM 3141 O O . TYR A 1 398 ? 28.761 -0.484 -13.839 1.00 91.31 398 TYR A O 1
ATOM 3149 N N . HIS A 1 399 ? 27.360 0.892 -14.926 1.00 91.38 399 HIS A N 1
ATOM 3150 C CA . HIS A 1 399 ? 27.587 0.297 -16.242 1.00 91.38 399 HIS A CA 1
ATOM 3151 C C . HIS A 1 399 ? 29.052 0.422 -16.683 1.00 91.38 399 HIS A C 1
ATOM 3153 O O . HIS A 1 399 ? 29.646 -0.560 -17.126 1.00 91.38 399 HIS A O 1
ATOM 3159 N N . GLU A 1 400 ? 29.668 1.596 -16.520 1.00 89.19 400 GLU A N 1
ATOM 3160 C CA . GLU A 1 400 ? 31.075 1.809 -16.867 1.00 89.19 400 GLU A CA 1
ATOM 3161 C C . GLU A 1 400 ? 32.028 0.952 -16.029 1.00 89.19 400 GLU A C 1
ATOM 3163 O O . GLU A 1 400 ? 32.951 0.343 -16.574 1.00 89.19 400 GLU A O 1
ATOM 3168 N N . ASN A 1 401 ? 31.810 0.894 -14.714 1.00 87.75 401 ASN A N 1
ATOM 3169 C CA . ASN A 1 401 ? 32.688 0.164 -13.803 1.00 87.75 401 ASN A CA 1
ATOM 3170 C C . ASN A 1 401 ? 32.566 -1.351 -14.004 1.00 87.75 401 ASN A C 1
ATOM 3172 O O . ASN A 1 401 ? 33.576 -2.021 -14.200 1.00 87.75 401 ASN A O 1
ATOM 3176 N N . LEU A 1 402 ? 31.340 -1.879 -14.068 1.00 86.69 402 LEU A N 1
ATOM 3177 C CA . LEU A 1 402 ? 31.108 -3.317 -14.234 1.00 86.69 402 LEU A CA 1
ATOM 3178 C C . LEU A 1 402 ? 31.558 -3.834 -15.604 1.00 86.69 402 LEU A C 1
ATOM 3180 O O . LEU A 1 402 ? 31.924 -5.000 -15.727 1.00 86.69 402 LEU A O 1
ATOM 3184 N N . ARG A 1 403 ? 31.559 -2.986 -16.640 1.00 81.38 403 ARG A N 1
ATOM 3185 C CA . ARG A 1 403 ? 32.054 -3.363 -17.970 1.00 81.38 403 ARG A CA 1
ATOM 3186 C C . ARG A 1 403 ? 33.579 -3.449 -18.031 1.00 81.38 403 ARG A C 1
ATOM 3188 O O . ARG A 1 403 ? 34.101 -4.304 -18.743 1.00 81.38 403 ARG A O 1
ATOM 3195 N N . ARG A 1 404 ? 34.294 -2.583 -17.302 1.00 65.94 404 ARG A N 1
ATOM 3196 C CA . ARG A 1 404 ? 35.767 -2.631 -17.200 1.00 65.94 404 ARG A CA 1
ATOM 3197 C C . ARG A 1 404 ? 36.263 -3.884 -16.471 1.00 65.94 404 ARG A C 1
ATOM 3199 O O . ARG A 1 404 ? 37.398 -4.287 -16.703 1.00 65.94 404 ARG A O 1
ATOM 3206 N N . ASP A 1 405 ? 35.406 -4.508 -15.667 1.00 57.91 405 ASP A N 1
ATOM 3207 C CA . ASP A 1 405 ? 35.709 -5.718 -14.898 1.00 57.91 405 ASP A CA 1
ATOM 3208 C C . ASP A 1 405 ? 35.496 -7.034 -15.682 1.00 57.91 405 ASP A C 1
ATOM 3210 O O . ASP A 1 405 ? 35.804 -8.109 -15.159 1.00 57.91 405 ASP A O 1
ATOM 3214 N N . LEU A 1 406 ? 35.015 -6.999 -16.938 1.00 56.91 406 LEU A N 1
ATOM 3215 C CA . LEU A 1 406 ? 35.054 -8.194 -17.793 1.00 56.91 406 LEU A CA 1
ATOM 3216 C C . LEU A 1 406 ? 36.517 -8.513 -18.147 1.00 56.91 406 LEU A C 1
ATOM 3218 O O . LEU A 1 406 ? 37.238 -7.614 -18.584 1.00 56.91 406 LEU A O 1
ATOM 3222 N N . PRO A 1 407 ? 36.977 -9.771 -18.000 1.00 49.03 407 PRO A N 1
ATOM 3223 C CA . PRO A 1 407 ? 38.368 -10.117 -18.249 1.00 49.03 407 PRO A CA 1
ATOM 3224 C C . PRO A 1 407 ? 38.713 -9.873 -19.721 1.00 49.03 407 PRO A C 1
ATOM 3226 O O . PRO A 1 407 ? 38.338 -10.643 -20.605 1.00 49.03 407 PRO A O 1
ATOM 3229 N N . SER A 1 408 ? 39.448 -8.792 -19.984 1.00 40.84 408 SER A N 1
ATOM 3230 C CA . SER A 1 408 ? 40.175 -8.633 -21.238 1.00 40.84 408 SER A CA 1
ATOM 3231 C C . SER A 1 408 ? 41.221 -9.745 -21.309 1.00 40.84 408 SER A C 1
ATOM 3233 O O . SER A 1 408 ? 41.958 -9.964 -20.347 1.00 40.84 408 SER A O 1
ATOM 3235 N N . ALA A 1 409 ? 41.282 -10.463 -22.432 1.00 46.41 409 ALA A N 1
ATOM 3236 C CA . ALA A 1 409 ? 42.182 -11.604 -22.625 1.00 46.41 409 ALA A CA 1
ATOM 3237 C C . ALA A 1 409 ? 43.681 -11.240 -22.526 1.00 46.41 409 ALA A C 1
ATOM 3239 O O . ALA A 1 409 ? 44.515 -12.133 -22.401 1.00 46.41 409 ALA A O 1
ATOM 3240 N N . ASP A 1 410 ? 44.016 -9.948 -22.502 1.00 44.28 410 ASP A N 1
ATOM 3241 C CA . ASP A 1 410 ? 45.381 -9.435 -22.465 1.00 44.28 410 ASP A CA 1
ATOM 3242 C C . ASP A 1 410 ? 45.586 -8.474 -21.290 1.00 44.28 410 ASP A C 1
ATOM 3244 O O . ASP A 1 410 ? 45.486 -7.264 -21.467 1.00 44.28 410 ASP A O 1
ATOM 3248 N N . THR A 1 411 ? 45.861 -8.975 -20.079 1.00 39.62 411 THR A N 1
ATOM 3249 C CA . THR A 1 411 ? 46.741 -8.302 -19.090 1.00 39.62 411 THR A CA 1
ATOM 3250 C C . THR A 1 411 ? 46.952 -9.168 -17.846 1.00 39.62 411 THR A C 1
ATOM 3252 O O . THR A 1 411 ? 46.352 -8.991 -16.788 1.00 39.62 411 THR A O 1
ATOM 3255 N N . SER A 1 412 ? 47.892 -10.107 -17.944 1.00 44.56 412 SER A N 1
ATOM 3256 C CA . SER A 1 412 ? 48.623 -10.570 -16.768 1.00 44.56 412 SER A CA 1
ATOM 3257 C C . SER A 1 412 ? 49.508 -9.427 -16.267 1.00 44.56 412 SER A C 1
ATOM 3259 O O . SER A 1 412 ? 50.313 -8.919 -17.043 1.00 44.56 412 SER A O 1
ATOM 3261 N N . GLN A 1 413 ? 49.430 -9.129 -14.968 1.00 44.00 413 GLN A N 1
ATOM 3262 C CA . GLN A 1 413 ? 50.208 -8.122 -14.227 1.00 44.00 413 GLN A CA 1
ATOM 3263 C C . GLN A 1 413 ? 49.565 -6.728 -14.228 1.00 44.00 413 GLN A C 1
ATOM 3265 O O . GLN A 1 413 ? 49.742 -5.961 -15.156 1.00 44.00 413 GLN A O 1
ATOM 3270 N N . TYR A 1 414 ? 48.817 -6.397 -13.170 1.00 36.25 414 TYR A N 1
ATOM 3271 C CA . TYR A 1 414 ? 49.135 -5.329 -12.208 1.00 36.25 414 TYR A CA 1
ATOM 3272 C C . TYR A 1 414 ? 48.000 -5.214 -11.171 1.00 36.25 414 TYR A C 1
ATOM 3274 O O . TYR A 1 414 ? 46.906 -4.771 -11.479 1.00 36.25 414 TYR A O 1
ATOM 3282 N N . ARG A 1 415 ? 48.336 -5.594 -9.929 1.00 33.31 415 ARG A N 1
ATOM 3283 C CA . ARG A 1 415 ? 47.754 -5.194 -8.629 1.00 33.31 415 ARG A CA 1
ATOM 3284 C C . ARG A 1 415 ? 46.234 -5.330 -8.433 1.00 33.31 415 ARG A C 1
ATOM 3286 O O . ARG A 1 415 ? 45.449 -4.585 -8.994 1.00 33.31 415 ARG A O 1
ATOM 3293 N N . HIS A 1 416 ? 45.877 -6.191 -7.476 1.00 37.53 416 HIS A N 1
ATOM 3294 C CA . HIS A 1 416 ? 44.612 -6.204 -6.735 1.00 37.53 416 HIS A CA 1
ATOM 3295 C C . HIS A 1 416 ? 44.015 -4.793 -6.533 1.00 37.53 416 HIS A C 1
ATOM 3297 O O . HIS A 1 416 ? 44.376 -4.096 -5.584 1.00 37.53 416 HIS A O 1
ATOM 3303 N N . LEU A 1 417 ? 43.068 -4.398 -7.385 1.00 37.62 417 LEU A N 1
ATOM 3304 C CA . LEU A 1 417 ? 41.952 -3.568 -6.955 1.00 37.62 417 LEU A CA 1
ATOM 3305 C C . LEU A 1 417 ? 40.864 -4.533 -6.492 1.00 37.62 417 LEU A C 1
ATOM 3307 O O . LEU A 1 417 ? 40.463 -5.432 -7.226 1.00 37.62 417 LEU A O 1
ATOM 3311 N N . SER A 1 418 ? 40.455 -4.403 -5.235 1.00 37.34 418 SER A N 1
ATOM 3312 C CA . SER A 1 418 ? 39.367 -5.183 -4.658 1.00 37.34 418 SER A CA 1
ATOM 3313 C C . SER A 1 418 ? 38.124 -5.090 -5.547 1.00 37.34 418 SER A C 1
ATOM 3315 O O . SER A 1 418 ? 37.694 -3.982 -5.860 1.00 37.34 418 SER A O 1
ATOM 3317 N N . LEU A 1 419 ? 37.555 -6.243 -5.912 1.00 45.03 419 LEU A N 1
ATOM 3318 C CA . LEU A 1 419 ? 36.248 -6.397 -6.560 1.00 45.03 419 LEU A CA 1
ATOM 3319 C C . LEU A 1 419 ? 35.212 -5.487 -5.867 1.00 45.03 419 LEU A C 1
ATOM 3321 O O . LEU A 1 419 ? 34.721 -5.835 -4.793 1.00 45.03 419 LEU A O 1
ATOM 3325 N N . ARG A 1 420 ? 34.878 -4.317 -6.428 1.00 57.69 420 ARG A N 1
ATOM 3326 C CA . ARG A 1 420 ? 33.746 -3.506 -5.943 1.00 57.69 420 ARG A CA 1
ATOM 3327 C C . ARG A 1 420 ? 32.482 -3.954 -6.669 1.00 57.69 420 ARG A C 1
ATOM 3329 O O . ARG A 1 420 ? 31.957 -3.251 -7.524 1.00 57.69 420 ARG A O 1
ATOM 3336 N N . GLY A 1 421 ? 32.013 -5.154 -6.331 1.00 70.94 421 GLY A N 1
ATOM 3337 C CA . GLY A 1 421 ? 30.647 -5.556 -6.660 1.00 70.94 421 GLY A CA 1
ATOM 3338 C C . GLY A 1 421 ? 29.631 -4.628 -5.983 1.00 70.94 421 GLY A C 1
ATOM 3339 O O . GLY A 1 421 ? 29.945 -3.999 -4.971 1.00 70.94 421 GLY A O 1
ATOM 3340 N N . ILE A 1 422 ? 28.421 -4.550 -6.540 1.00 84.38 422 ILE A N 1
ATOM 3341 C CA . ILE A 1 422 ? 27.296 -3.816 -5.942 1.00 84.38 422 ILE A CA 1
ATOM 3342 C C . ILE A 1 422 ? 27.040 -4.392 -4.541 1.00 84.38 422 ILE A C 1
ATOM 3344 O O . ILE A 1 422 ? 26.802 -5.592 -4.395 1.00 84.38 422 ILE A O 1
ATOM 3348 N N . THR A 1 423 ? 27.106 -3.560 -3.502 1.00 88.75 423 THR A N 1
ATOM 3349 C CA . THR A 1 423 ? 26.790 -3.991 -2.133 1.00 88.75 423 THR A CA 1
ATOM 3350 C C . THR A 1 423 ? 25.293 -4.274 -1.988 1.00 88.75 423 THR A C 1
ATOM 3352 O O . THR A 1 423 ? 24.480 -3.714 -2.717 1.00 88.75 423 THR A O 1
ATOM 3355 N N . GLN A 1 424 ? 24.886 -5.087 -1.005 1.00 89.19 424 GLN A N 1
ATOM 3356 C CA . GLN A 1 424 ? 23.460 -5.389 -0.798 1.00 89.19 424 GLN A CA 1
ATOM 3357 C C . GLN A 1 424 ? 22.609 -4.123 -0.593 1.00 89.19 424 GLN A C 1
ATOM 3359 O O . GLN A 1 424 ? 21.517 -4.019 -1.136 1.00 89.19 424 GLN A O 1
ATOM 3364 N N . ARG A 1 425 ? 23.129 -3.122 0.132 1.00 87.75 425 ARG A N 1
ATOM 3365 C CA . ARG A 1 425 ? 22.413 -1.855 0.360 1.00 87.75 425 ARG A CA 1
ATOM 3366 C C . ARG A 1 425 ? 22.238 -1.043 -0.922 1.00 87.75 425 ARG A C 1
ATOM 3368 O O . ARG A 1 425 ? 21.178 -0.463 -1.130 1.00 87.75 425 ARG A O 1
ATOM 3375 N N . GLU A 1 426 ? 23.269 -0.994 -1.765 1.00 91.19 426 GLU A N 1
ATOM 3376 C CA . GLU A 1 426 ? 23.179 -0.346 -3.078 1.00 91.19 426 GLU A CA 1
ATOM 3377 C C . GLU A 1 426 ? 22.204 -1.096 -3.986 1.00 91.19 426 GLU A C 1
ATOM 3379 O O . GLU A 1 426 ? 21.386 -0.465 -4.645 1.00 91.19 426 GLU A O 1
ATOM 3384 N N . LEU A 1 427 ? 22.240 -2.431 -3.975 1.00 93.06 427 LEU A N 1
ATOM 3385 C CA . LEU A 1 427 ? 21.319 -3.279 -4.727 1.00 93.06 427 LEU A CA 1
ATOM 3386 C C . LEU A 1 427 ? 19.861 -3.001 -4.337 1.00 93.06 427 LEU A C 1
ATOM 3388 O O . LEU A 1 427 ? 19.039 -2.737 -5.213 1.00 93.06 427 LEU A O 1
ATOM 3392 N N . ASP A 1 428 ? 19.552 -3.001 -3.039 1.00 94.75 428 ASP A N 1
ATOM 3393 C CA . ASP A 1 428 ? 18.203 -2.731 -2.533 1.00 94.75 428 ASP A CA 1
ATOM 3394 C C . ASP A 1 428 ? 17.739 -1.305 -2.893 1.00 94.75 428 ASP A C 1
ATOM 3396 O O . ASP A 1 428 ? 16.584 -1.096 -3.272 1.00 94.75 428 ASP A O 1
ATOM 3400 N N . GLY A 1 429 ? 18.647 -0.322 -2.830 1.00 95.19 429 GLY A N 1
ATOM 3401 C CA . GLY A 1 429 ? 18.384 1.058 -3.240 1.00 95.19 429 GLY A CA 1
ATOM 3402 C C . GLY A 1 429 ? 18.119 1.208 -4.743 1.00 95.19 429 GLY A C 1
ATOM 3403 O O . GLY A 1 429 ? 17.151 1.864 -5.132 1.00 95.19 429 GLY A O 1
ATOM 3404 N N . LEU A 1 430 ? 18.929 0.559 -5.587 1.00 95.81 430 LEU A N 1
ATOM 3405 C CA . LEU A 1 430 ? 18.751 0.529 -7.042 1.00 95.81 430 LEU A CA 1
ATOM 3406 C C . LEU A 1 430 ? 17.421 -0.121 -7.424 1.00 95.81 430 LEU A C 1
ATOM 3408 O O . LEU A 1 430 ? 16.696 0.424 -8.254 1.00 95.81 430 LEU A O 1
ATOM 3412 N N . ILE A 1 431 ? 17.075 -1.248 -6.794 1.00 97.00 431 ILE A N 1
ATOM 3413 C CA . ILE A 1 431 ? 15.792 -1.931 -6.998 1.00 97.00 431 ILE A CA 1
ATOM 3414 C C . ILE A 1 431 ? 14.632 -1.004 -6.622 1.00 97.00 431 ILE A C 1
ATOM 3416 O O . ILE A 1 431 ? 13.717 -0.817 -7.422 1.00 97.00 431 ILE A O 1
ATOM 3420 N N . ALA A 1 432 ? 14.674 -0.373 -5.444 1.00 97.88 432 ALA A N 1
ATOM 3421 C CA . ALA A 1 432 ? 13.611 0.530 -5.006 1.00 97.88 432 ALA A CA 1
ATOM 3422 C C . ALA A 1 432 ? 13.413 1.709 -5.978 1.00 97.88 432 ALA A C 1
ATOM 3424 O O . ALA A 1 432 ? 12.276 2.056 -6.310 1.00 97.88 432 ALA A O 1
ATOM 3425 N N . PHE A 1 433 ? 14.503 2.292 -6.487 1.00 97.88 433 PHE A N 1
ATOM 3426 C CA . PHE A 1 433 ? 14.425 3.401 -7.438 1.00 97.88 433 PHE A CA 1
ATOM 3427 C C . PHE A 1 433 ? 13.961 2.941 -8.831 1.00 97.88 433 PHE A C 1
ATOM 3429 O O . PHE A 1 433 ? 13.159 3.626 -9.470 1.00 97.88 433 PHE A O 1
ATOM 3436 N N . LEU A 1 434 ? 14.387 1.762 -9.301 1.00 98.06 434 LEU A N 1
ATOM 3437 C CA . LEU A 1 434 ? 13.886 1.163 -10.546 1.00 98.06 434 LEU A CA 1
ATOM 3438 C C . LEU A 1 434 ? 12.383 0.888 -10.473 1.00 98.06 434 LEU A C 1
ATOM 3440 O O . LEU A 1 434 ? 11.665 1.175 -11.430 1.00 98.06 434 LEU A O 1
ATOM 3444 N N . GLN A 1 435 ? 11.884 0.408 -9.334 1.00 98.00 435 GLN A N 1
ATOM 3445 C CA . GLN A 1 435 ? 10.453 0.193 -9.123 1.00 98.00 435 GLN A CA 1
ATOM 3446 C C . GLN A 1 435 ? 9.660 1.509 -9.102 1.00 98.00 435 GLN A C 1
ATOM 3448 O O . GLN A 1 435 ? 8.568 1.575 -9.674 1.00 98.00 435 GLN A O 1
ATOM 3453 N N . LEU A 1 436 ? 10.201 2.564 -8.480 1.00 98.44 436 LEU A N 1
ATOM 3454 C CA . LEU A 1 436 ? 9.627 3.912 -8.538 1.00 98.44 436 LEU A CA 1
ATOM 3455 C C . LEU A 1 436 ? 9.586 4.426 -9.982 1.00 98.44 436 LEU A C 1
ATOM 3457 O O . LEU A 1 436 ? 8.533 4.843 -10.460 1.00 98.44 436 LEU A O 1
ATOM 3461 N N . THR A 1 437 ? 10.708 4.321 -10.698 1.00 98.19 437 THR A N 1
ATOM 3462 C CA . THR A 1 437 ? 10.828 4.728 -12.106 1.00 98.19 437 THR A CA 1
ATOM 3463 C C . THR A 1 437 ? 9.800 4.000 -12.961 1.00 98.19 437 THR A C 1
ATOM 3465 O O . THR A 1 437 ? 9.013 4.650 -13.643 1.00 98.19 437 THR A O 1
ATOM 3468 N N . SER A 1 438 ? 9.737 2.670 -12.848 1.00 97.75 438 SER A N 1
ATOM 3469 C CA . SER A 1 438 ? 8.783 1.814 -13.561 1.00 97.75 438 SER A CA 1
ATOM 3470 C C . SER A 1 438 ? 7.336 2.224 -13.295 1.00 97.75 438 SER A C 1
ATOM 3472 O O . SER A 1 438 ? 6.522 2.249 -14.213 1.00 97.75 438 SER A O 1
ATOM 3474 N N . THR A 1 439 ? 7.006 2.590 -12.054 1.00 97.81 439 THR A N 1
ATOM 3475 C CA . THR A 1 439 ? 5.656 3.046 -11.687 1.00 97.81 439 THR A CA 1
ATOM 3476 C C . THR A 1 439 ? 5.333 4.394 -12.332 1.00 97.81 439 THR A C 1
ATOM 3478 O O . THR A 1 439 ? 4.288 4.533 -12.966 1.00 97.81 439 THR A O 1
ATOM 3481 N N . ILE A 1 440 ? 6.253 5.360 -12.256 1.00 98.00 440 ILE A N 1
ATOM 3482 C CA . ILE A 1 440 ? 6.080 6.687 -12.861 1.00 98.00 440 ILE A CA 1
ATOM 3483 C C . ILE A 1 440 ? 5.911 6.574 -14.380 1.00 98.00 440 ILE A C 1
ATOM 3485 O O . ILE A 1 440 ? 4.970 7.132 -14.943 1.00 98.00 440 ILE A O 1
ATOM 3489 N N . VAL A 1 441 ? 6.793 5.833 -15.054 1.00 97.00 441 VAL A N 1
ATOM 3490 C CA . VAL A 1 441 ? 6.774 5.709 -16.519 1.00 97.00 441 VAL A CA 1
ATOM 3491 C C . VAL A 1 441 ? 5.624 4.834 -17.030 1.00 97.00 441 VAL A C 1
ATOM 3493 O O . VAL A 1 441 ? 5.132 5.031 -18.142 1.00 97.00 441 VAL A O 1
ATOM 3496 N N . LYS A 1 442 ? 5.111 3.912 -16.206 1.00 95.81 442 LYS A N 1
ATOM 3497 C CA . LYS A 1 442 ? 3.890 3.155 -16.511 1.00 95.81 442 LYS A CA 1
ATOM 3498 C C . LYS A 1 442 ? 2.680 4.080 -16.659 1.00 95.81 442 LYS A C 1
ATOM 3500 O O . LYS A 1 442 ? 1.876 3.851 -17.561 1.00 95.81 442 LYS A O 1
ATOM 3505 N N . TRP A 1 443 ? 2.561 5.084 -15.790 1.00 95.00 443 TRP A N 1
ATOM 3506 C CA . TRP A 1 443 ? 1.399 5.974 -15.700 1.00 95.00 443 TRP A CA 1
ATOM 3507 C C . TRP A 1 443 ? 1.549 7.293 -16.469 1.00 95.00 443 TRP A C 1
ATOM 3509 O O . TRP A 1 443 ? 0.552 7.838 -16.933 1.00 95.00 443 TRP A O 1
ATOM 3519 N N . SER A 1 444 ? 2.771 7.808 -16.626 1.00 96.00 444 SER A N 1
ATOM 3520 C CA . SER A 1 444 ? 3.035 9.106 -17.255 1.00 96.00 444 SER A CA 1
ATOM 3521 C C . SER A 1 444 ? 3.813 8.957 -18.561 1.00 96.00 444 SER A C 1
ATOM 3523 O O . SER A 1 444 ? 5.029 8.758 -18.569 1.00 96.00 444 SER A O 1
ATOM 3525 N N . GLU A 1 445 ? 3.113 9.120 -19.685 1.00 93.88 445 GLU A N 1
ATOM 3526 C CA . GLU A 1 445 ? 3.736 9.160 -21.012 1.00 93.88 445 GLU A CA 1
ATOM 3527 C C . GLU A 1 445 ? 4.713 10.332 -21.164 1.00 93.88 445 GLU A C 1
ATOM 3529 O O . GLU A 1 445 ? 5.818 10.158 -21.671 1.00 93.88 445 GLU A O 1
ATOM 3534 N N . ASN A 1 446 ? 4.360 11.507 -20.638 1.00 92.75 446 ASN A N 1
ATOM 3535 C CA . ASN A 1 446 ? 5.253 12.664 -20.653 1.00 92.75 446 ASN A CA 1
ATOM 3536 C C . ASN A 1 446 ? 6.585 12.367 -19.940 1.00 92.75 446 ASN A C 1
ATOM 3538 O O . ASN A 1 446 ? 7.651 12.750 -20.423 1.00 92.75 446 ASN A O 1
ATOM 3542 N N . ALA A 1 447 ? 6.539 11.651 -18.808 1.00 94.94 447 ALA A N 1
ATOM 3543 C CA . ALA A 1 447 ? 7.751 11.217 -18.122 1.00 94.94 447 ALA A CA 1
ATOM 3544 C C . ALA A 1 447 ? 8.539 10.202 -18.965 1.00 94.94 447 ALA A C 1
ATOM 3546 O O . ALA A 1 447 ? 9.752 10.352 -19.074 1.00 94.94 447 ALA A O 1
ATOM 3547 N N . ARG A 1 448 ? 7.881 9.220 -19.607 1.00 95.12 448 ARG A N 1
ATOM 3548 C CA . ARG A 1 448 ? 8.556 8.272 -20.518 1.00 95.12 448 ARG A CA 1
ATOM 3549 C C . ARG A 1 448 ? 9.382 8.985 -21.578 1.00 95.12 448 ARG A C 1
ATOM 3551 O O . ARG A 1 448 ? 10.581 8.738 -21.675 1.00 95.12 448 ARG A O 1
ATOM 3558 N N . LEU A 1 449 ? 8.737 9.867 -22.337 1.00 94.19 449 LEU A N 1
ATOM 3559 C CA . LEU A 1 449 ? 9.362 10.566 -23.458 1.00 94.19 449 LEU A CA 1
ATOM 3560 C C . LEU A 1 449 ? 10.493 11.474 -22.967 1.00 94.19 449 LEU A C 1
ATOM 3562 O O . LEU A 1 449 ? 11.630 11.319 -23.401 1.00 94.19 449 LEU A O 1
ATOM 3566 N N . THR A 1 450 ? 10.225 12.319 -21.964 1.00 94.12 450 THR A N 1
ATOM 3567 C CA . THR A 1 450 ? 11.222 13.262 -21.423 1.00 94.12 450 THR A CA 1
ATOM 3568 C C . THR A 1 450 ? 12.480 12.555 -20.908 1.00 94.12 450 THR A C 1
ATOM 3570 O O . THR A 1 450 ? 13.591 13.043 -21.107 1.00 94.12 450 THR A O 1
ATOM 3573 N N . LEU A 1 451 ? 12.326 11.414 -20.225 1.00 94.62 451 LEU A N 1
ATOM 3574 C CA . LEU A 1 451 ? 13.460 10.662 -19.684 1.00 94.62 451 LEU A CA 1
ATOM 3575 C C . LE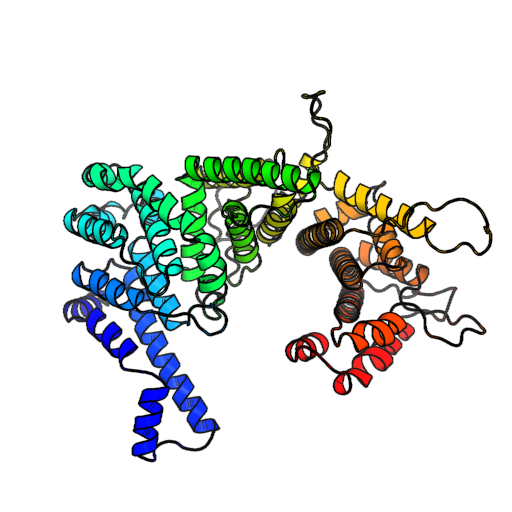U A 1 451 ? 14.264 9.961 -20.790 1.00 94.62 451 LEU A C 1
ATOM 3577 O O . LEU A 1 451 ? 15.494 9.961 -20.737 1.00 94.62 451 LEU A O 1
ATOM 3581 N N . CYS A 1 452 ? 13.599 9.375 -21.792 1.00 92.50 452 CYS A N 1
ATOM 3582 C CA . CYS A 1 452 ? 14.271 8.693 -22.903 1.00 92.50 452 CYS A CA 1
ATOM 3583 C C . CYS A 1 452 ? 14.956 9.650 -23.883 1.00 92.50 452 CYS A C 1
ATOM 3585 O O . CYS A 1 452 ? 16.010 9.309 -24.416 1.00 92.50 452 CYS A O 1
ATOM 3587 N N . GLU A 1 453 ? 14.387 10.834 -24.102 1.00 90.75 453 GLU A N 1
ATOM 3588 C CA . GLU A 1 453 ? 14.941 11.870 -24.979 1.00 90.75 453 GLU A CA 1
ATOM 3589 C C . GLU A 1 453 ? 16.068 12.674 -24.314 1.00 90.75 453 GLU A C 1
ATOM 3591 O O . GLU A 1 453 ? 16.714 13.496 -24.969 1.00 90.75 453 GLU A O 1
ATOM 3596 N N . HIS A 1 454 ? 16.344 12.442 -23.023 1.00 90.56 454 HIS A N 1
ATOM 3597 C CA . HIS A 1 454 ? 17.409 13.150 -22.324 1.00 90.56 454 HIS A CA 1
ATOM 3598 C C . HIS A 1 454 ? 18.779 12.848 -22.964 1.00 90.56 454 HIS A C 1
ATOM 3600 O O . HIS A 1 454 ? 19.214 11.690 -22.974 1.00 90.56 454 HIS A O 1
ATOM 3606 N N . PRO A 1 455 ? 19.516 13.871 -23.443 1.00 87.62 455 PRO A N 1
ATOM 3607 C CA . PRO A 1 455 ? 20.675 13.677 -24.318 1.00 87.62 455 PRO A CA 1
ATOM 3608 C C . PRO A 1 455 ? 21.852 12.968 -23.643 1.00 87.62 455 PRO A C 1
ATOM 3610 O O . PRO A 1 455 ? 22.691 12.391 -24.327 1.00 87.62 455 PRO A O 1
ATOM 3613 N N . GLN A 1 456 ? 21.936 13.025 -22.311 1.00 88.75 456 GLN A N 1
ATOM 3614 C CA . GLN A 1 456 ? 23.059 12.466 -21.555 1.00 88.75 456 GLN A CA 1
ATOM 3615 C C . GLN A 1 456 ? 22.759 11.110 -20.919 1.00 88.75 456 GLN A C 1
ATOM 3617 O O . GLN A 1 456 ? 23.674 10.319 -20.738 1.00 88.75 456 GLN A O 1
ATOM 3622 N N . TRP A 1 457 ? 21.507 10.832 -20.548 1.00 90.50 457 TRP A N 1
ATOM 3623 C CA . TRP A 1 457 ? 21.212 9.667 -19.707 1.00 90.50 457 TRP A CA 1
ATOM 3624 C C . TRP A 1 457 ? 21.101 8.382 -20.522 1.00 90.50 457 TRP A C 1
ATOM 3626 O O . TRP A 1 457 ? 21.486 7.321 -20.040 1.00 90.50 457 TRP A O 1
ATOM 3636 N N . THR A 1 458 ? 20.606 8.463 -21.763 1.00 91.00 458 THR A N 1
ATOM 3637 C CA . THR A 1 458 ? 20.455 7.315 -22.681 1.00 91.00 458 THR A CA 1
ATOM 3638 C C . THR A 1 458 ? 19.939 6.039 -21.984 1.00 91.00 458 THR A C 1
ATOM 3640 O O . THR A 1 458 ? 20.546 4.970 -22.101 1.00 91.00 458 THR A O 1
ATOM 3643 N N . PRO A 1 459 ? 18.832 6.125 -21.219 1.00 92.38 459 PRO A N 1
ATOM 3644 C CA . PRO A 1 459 ? 18.480 5.128 -20.205 1.00 92.38 459 PRO A CA 1
ATOM 3645 C C . PRO A 1 459 ? 18.330 3.714 -20.772 1.00 92.38 459 PRO A C 1
ATOM 3647 O O . PRO A 1 459 ? 18.777 2.754 -20.153 1.00 92.38 459 PRO A O 1
ATOM 3650 N N . ILE A 1 460 ? 17.785 3.588 -21.985 1.00 92.56 460 ILE A N 1
ATOM 3651 C CA . ILE A 1 460 ? 17.626 2.305 -22.681 1.00 92.56 460 ILE A CA 1
ATOM 3652 C C . ILE A 1 460 ? 18.977 1.613 -22.890 1.00 92.56 460 ILE A C 1
ATOM 3654 O O . ILE A 1 460 ? 19.130 0.438 -22.565 1.00 92.56 460 ILE A O 1
ATOM 3658 N N . ILE A 1 461 ? 19.972 2.342 -23.400 1.00 92.44 461 ILE A N 1
ATOM 3659 C CA . ILE A 1 461 ? 21.296 1.794 -23.718 1.00 92.44 461 ILE A CA 1
ATOM 3660 C C . ILE A 1 461 ? 22.011 1.376 -22.433 1.00 92.44 461 ILE A C 1
ATOM 3662 O O . ILE A 1 461 ? 22.590 0.293 -22.375 1.00 92.44 461 ILE A O 1
ATOM 3666 N N . VAL A 1 462 ? 21.948 2.213 -21.395 1.00 93.94 462 VAL A N 1
ATOM 3667 C CA . VAL A 1 462 ? 22.585 1.939 -20.101 1.00 93.94 462 VAL A CA 1
ATOM 3668 C C . VAL A 1 462 ? 21.958 0.716 -19.431 1.00 93.94 462 VAL A C 1
ATOM 3670 O O . VAL A 1 462 ? 22.683 -0.171 -18.988 1.00 93.94 462 VAL A O 1
ATOM 3673 N N . MET A 1 463 ? 20.624 0.623 -19.398 1.00 95.62 463 MET A N 1
ATOM 3674 C CA . MET A 1 463 ? 19.922 -0.517 -18.799 1.00 95.62 463 MET A CA 1
ATOM 3675 C C . MET A 1 463 ? 20.193 -1.819 -19.561 1.00 95.62 463 MET A C 1
ATOM 3677 O O . MET A 1 463 ? 20.489 -2.833 -18.933 1.00 95.62 463 MET A O 1
ATOM 3681 N N . LEU A 1 464 ? 20.166 -1.802 -20.899 1.00 94.38 464 LEU A N 1
ATOM 3682 C CA . LEU A 1 464 ? 20.521 -2.974 -21.707 1.00 94.38 464 LEU A CA 1
ATOM 3683 C C . LEU A 1 464 ? 21.998 -3.368 -21.546 1.00 94.38 464 LEU A C 1
ATOM 3685 O O . LEU A 1 464 ? 22.314 -4.554 -21.492 1.00 94.38 464 LEU A O 1
ATOM 3689 N N . GLY A 1 465 ? 22.903 -2.394 -21.422 1.00 92.69 465 GLY A N 1
ATOM 3690 C CA . GLY A 1 465 ? 24.317 -2.641 -21.134 1.00 92.69 465 GLY A CA 1
ATOM 3691 C C . GLY A 1 465 ? 24.530 -3.308 -19.774 1.00 92.69 465 GLY A C 1
ATOM 3692 O O . GLY A 1 465 ? 25.273 -4.281 -19.671 1.00 92.69 465 GLY A O 1
ATOM 3693 N N . LEU A 1 466 ? 23.807 -2.863 -18.741 1.00 92.81 466 LEU A N 1
ATOM 3694 C CA . LEU A 1 466 ? 23.819 -3.494 -17.417 1.00 92.81 466 LEU A CA 1
ATOM 3695 C C . LEU A 1 466 ? 23.298 -4.938 -17.438 1.00 92.81 466 LEU A C 1
ATOM 3697 O O . LEU A 1 466 ? 23.807 -5.767 -16.687 1.00 92.81 466 LEU A O 1
ATOM 3701 N N . LEU A 1 467 ? 22.337 -5.274 -18.307 1.00 92.38 467 LEU A N 1
ATOM 3702 C CA . LEU A 1 467 ? 21.855 -6.655 -18.465 1.00 92.38 467 LEU A CA 1
ATOM 3703 C C . LEU A 1 467 ? 22.939 -7.611 -18.990 1.00 92.38 467 LEU A C 1
ATOM 3705 O O . LEU A 1 467 ? 22.899 -8.804 -18.678 1.00 92.38 467 LEU A O 1
ATOM 3709 N N . GLN A 1 468 ? 23.921 -7.096 -19.737 1.00 89.31 468 GLN A N 1
ATOM 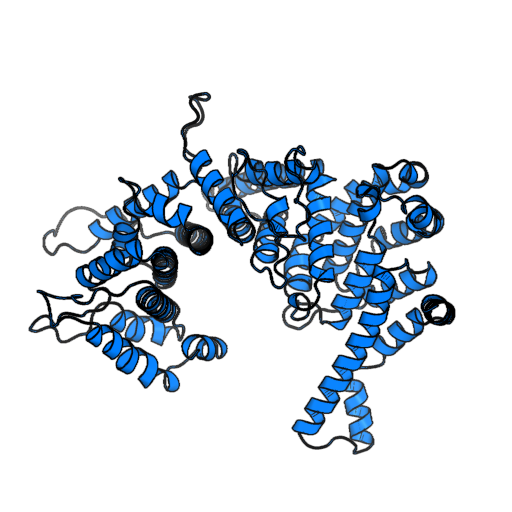3710 C CA . GLN A 1 468 ? 25.087 -7.858 -20.199 1.00 89.31 468 GLN A CA 1
ATOM 3711 C C . GLN A 1 468 ? 26.169 -8.013 -19.116 1.00 89.31 468 GLN A C 1
ATOM 3713 O O . GLN A 1 468 ? 27.047 -8.865 -19.246 1.00 89.31 468 GLN A O 1
ATOM 3718 N N . CYS A 1 469 ? 26.124 -7.215 -18.046 1.00 88.94 469 CYS A N 1
ATOM 3719 C CA . CYS A 1 469 ? 27.040 -7.337 -16.917 1.00 88.94 469 CYS A CA 1
ATOM 3720 C C . CYS A 1 469 ? 26.654 -8.504 -15.987 1.00 88.94 469 CYS A C 1
ATOM 3722 O O . CYS A 1 469 ? 25.505 -8.954 -15.926 1.00 88.94 469 CYS A O 1
ATOM 3724 N N . SER A 1 470 ? 27.626 -8.961 -15.194 1.00 85.31 470 SER A N 1
ATOM 3725 C CA . SER A 1 470 ? 27.438 -9.974 -14.148 1.00 85.31 470 SER A CA 1
ATOM 3726 C C . SER A 1 470 ? 26.770 -9.376 -12.903 1.00 85.31 470 SER A C 1
ATOM 3728 O O . SER A 1 470 ? 27.409 -9.200 -11.867 1.00 85.31 470 SER A O 1
ATOM 3730 N N . ILE A 1 471 ? 25.486 -9.031 -13.013 1.00 89.94 471 ILE A N 1
ATOM 3731 C CA . ILE A 1 471 ? 24.657 -8.510 -11.914 1.00 89.94 471 ILE A CA 1
ATOM 3732 C C . ILE A 1 471 ? 23.616 -9.541 -11.441 1.00 89.94 471 ILE A C 1
ATOM 3734 O O . ILE A 1 471 ? 23.262 -10.439 -12.209 1.00 89.94 471 ILE A O 1
ATOM 3738 N N . PRO A 1 472 ? 23.098 -9.431 -10.199 1.00 89.50 472 PRO A N 1
ATOM 3739 C CA . PRO A 1 472 ? 22.102 -10.365 -9.674 1.00 89.50 472 PRO A CA 1
ATOM 3740 C C . PRO A 1 472 ? 20.831 -10.455 -10.545 1.00 89.50 472 PRO A C 1
ATOM 3742 O O . PRO A 1 472 ? 20.348 -9.414 -11.003 1.00 89.50 472 PRO A O 1
ATOM 3745 N N . PRO A 1 473 ? 20.221 -11.650 -10.708 1.00 88.62 473 PRO A N 1
ATOM 3746 C CA . PRO A 1 473 ? 19.018 -11.838 -11.532 1.00 88.62 473 PRO A CA 1
ATOM 3747 C C . PRO A 1 473 ? 17.844 -10.934 -11.145 1.00 88.62 473 PRO A C 1
ATOM 3749 O O . PRO A 1 473 ? 17.115 -10.461 -12.011 1.00 88.62 473 PRO A O 1
ATOM 3752 N N . ILE A 1 474 ? 17.691 -10.634 -9.852 1.00 91.19 474 ILE A N 1
ATOM 3753 C CA . ILE A 1 474 ? 16.639 -9.736 -9.356 1.00 91.19 474 ILE A CA 1
ATOM 3754 C C . ILE A 1 474 ? 16.819 -8.326 -9.941 1.00 91.19 474 ILE A C 1
ATOM 3756 O O . ILE A 1 474 ? 15.860 -7.753 -10.453 1.00 91.19 474 ILE A O 1
ATOM 3760 N N . LEU A 1 475 ? 18.045 -7.790 -9.966 1.00 94.56 475 LEU A N 1
ATOM 3761 C CA . LEU A 1 475 ? 18.312 -6.484 -10.580 1.00 94.56 475 LEU A CA 1
ATOM 3762 C C . LEU A 1 475 ? 18.050 -6.508 -12.089 1.00 94.56 475 LEU A C 1
ATOM 3764 O O . LEU A 1 475 ? 17.458 -5.570 -12.618 1.00 94.56 475 LEU A O 1
ATOM 3768 N N . LYS A 1 476 ? 18.432 -7.593 -12.777 1.00 95.06 476 LYS A N 1
ATOM 3769 C CA . LYS A 1 476 ? 18.120 -7.771 -14.204 1.00 95.06 476 LYS A CA 1
ATOM 3770 C C . LYS A 1 476 ? 16.612 -7.780 -14.460 1.00 95.06 476 LYS A C 1
ATOM 3772 O O . LYS A 1 476 ? 16.151 -7.138 -15.400 1.00 95.06 476 LYS A O 1
ATOM 3777 N N . SER A 1 477 ? 15.841 -8.450 -13.603 1.00 95.25 477 SER A N 1
ATOM 3778 C CA . SER A 1 477 ? 14.382 -8.489 -13.721 1.00 95.25 477 SER A CA 1
ATOM 3779 C C . SER A 1 477 ? 13.751 -7.097 -13.578 1.00 95.25 477 SER A C 1
ATOM 3781 O O . SER A 1 477 ? 12.904 -6.719 -14.382 1.00 95.25 477 SER A O 1
ATOM 3783 N N . GLU A 1 478 ? 14.227 -6.279 -12.635 1.00 97.62 478 GLU A N 1
ATOM 3784 C CA . GLU A 1 478 ? 13.737 -4.908 -12.445 1.00 97.62 478 GLU A CA 1
ATOM 3785 C C . GLU A 1 478 ? 14.151 -3.970 -13.589 1.00 97.62 478 GLU A C 1
ATOM 3787 O O . GLU A 1 478 ? 13.359 -3.127 -14.013 1.00 97.62 478 GLU A O 1
ATOM 3792 N N . LEU A 1 479 ? 15.351 -4.145 -14.157 1.00 97.88 479 LEU A N 1
ATOM 3793 C CA . LEU A 1 479 ? 15.769 -3.432 -15.369 1.00 97.88 479 LEU A CA 1
ATOM 3794 C C . LEU A 1 479 ? 14.850 -3.760 -16.555 1.00 97.88 479 LEU A C 1
ATOM 3796 O O . LEU A 1 479 ? 14.414 -2.849 -17.257 1.00 97.88 479 LEU A O 1
ATOM 3800 N N . LEU A 1 480 ? 14.511 -5.038 -16.761 1.00 97.69 480 LEU A N 1
ATOM 3801 C CA . LEU A 1 480 ? 13.588 -5.459 -17.820 1.00 97.69 480 LEU A CA 1
ATOM 3802 C C . LEU A 1 480 ? 12.165 -4.931 -17.604 1.00 97.69 480 LEU A C 1
ATOM 3804 O O . LEU A 1 480 ? 11.551 -4.468 -18.562 1.00 97.69 480 LEU A O 1
ATOM 3808 N N . ASN A 1 481 ? 11.652 -4.934 -16.370 1.00 97.88 481 ASN A N 1
ATOM 3809 C CA . ASN A 1 481 ? 10.344 -4.348 -16.054 1.00 97.88 481 ASN A CA 1
ATOM 3810 C C . ASN A 1 481 ? 10.319 -2.833 -16.310 1.00 97.88 481 ASN A C 1
ATOM 3812 O O . ASN A 1 481 ? 9.343 -2.309 -16.849 1.00 97.88 481 ASN A O 1
ATOM 3816 N N . CYS A 1 482 ? 11.404 -2.131 -15.980 1.00 97.81 482 CYS A N 1
ATOM 3817 C CA . CYS A 1 482 ? 11.548 -0.707 -16.267 1.00 97.81 482 CYS A CA 1
ATOM 3818 C C . CYS A 1 482 ? 11.581 -0.442 -17.781 1.00 97.81 482 CYS A C 1
ATOM 3820 O O . CYS A 1 482 ? 10.847 0.412 -18.281 1.00 97.81 482 CYS A O 1
ATOM 3822 N N . LEU A 1 483 ? 12.356 -1.233 -18.534 1.00 97.81 483 LEU A N 1
ATOM 3823 C CA . LEU A 1 483 ? 12.386 -1.192 -19.999 1.00 97.81 483 LEU A CA 1
ATOM 3824 C C . LEU A 1 483 ? 11.012 -1.493 -20.616 1.00 97.81 483 LEU A C 1
ATOM 3826 O O . LEU A 1 483 ? 10.616 -0.815 -21.561 1.00 97.81 483 LEU A O 1
ATOM 3830 N N . ALA A 1 484 ? 10.261 -2.451 -20.066 1.00 97.69 484 ALA A N 1
ATOM 3831 C CA . ALA A 1 484 ? 8.899 -2.756 -20.501 1.00 97.69 484 ALA A CA 1
ATOM 3832 C C . ALA A 1 484 ? 7.975 -1.551 -20.288 1.00 97.69 484 ALA A C 1
ATOM 3834 O O . ALA A 1 484 ? 7.240 -1.162 -21.192 1.00 97.69 484 ALA A O 1
ATOM 3835 N N . ALA A 1 485 ? 8.068 -0.895 -19.128 1.00 97.19 485 ALA A N 1
ATOM 3836 C CA . ALA A 1 485 ? 7.292 0.304 -18.844 1.00 97.19 485 ALA A CA 1
ATOM 3837 C C . ALA A 1 485 ? 7.628 1.462 -19.805 1.00 97.19 485 ALA A C 1
ATOM 3839 O O . ALA A 1 485 ? 6.709 2.136 -20.268 1.00 97.19 485 ALA A O 1
ATOM 3840 N N . PHE A 1 486 ? 8.900 1.657 -20.170 1.00 97.00 486 PHE A N 1
ATOM 3841 C CA . PHE A 1 486 ? 9.308 2.599 -21.224 1.00 97.00 486 PHE A CA 1
ATOM 3842 C C . PHE A 1 486 ? 8.776 2.209 -22.610 1.00 97.00 486 PHE A C 1
ATOM 3844 O O . PHE A 1 486 ? 8.303 3.066 -23.357 1.00 97.00 486 PHE A O 1
ATOM 3851 N N . GLY A 1 487 ? 8.799 0.914 -22.930 1.00 96.12 487 GLY A N 1
ATOM 3852 C CA . GLY A 1 487 ? 8.339 0.341 -24.194 1.00 96.12 487 GLY A CA 1
ATOM 3853 C C . GLY A 1 487 ? 6.838 0.466 -24.462 1.00 96.12 487 GLY A C 1
ATOM 3854 O O . GLY A 1 487 ? 6.401 0.058 -25.528 1.00 96.12 487 GLY A O 1
ATOM 3855 N N . LYS A 1 488 ? 6.048 1.044 -23.549 1.00 95.75 488 LYS A N 1
ATOM 3856 C CA . LYS A 1 488 ? 4.626 1.342 -23.780 1.00 95.75 488 LYS A CA 1
ATOM 3857 C C . LYS A 1 488 ? 4.377 2.452 -24.803 1.00 95.75 488 LYS A C 1
ATOM 3859 O O . LYS A 1 488 ? 3.279 2.529 -25.342 1.00 95.75 488 LYS A O 1
ATOM 3864 N N . SER A 1 489 ? 5.349 3.336 -25.035 1.00 95.25 489 SER A N 1
ATOM 3865 C CA . SER A 1 489 ? 5.248 4.343 -26.100 1.00 95.25 489 SER A CA 1
ATOM 3866 C C . SER A 1 489 ? 5.795 3.761 -27.417 1.00 95.25 489 SER A C 1
ATOM 3868 O O . SER A 1 489 ? 6.931 3.271 -27.417 1.00 95.25 489 SER A O 1
ATOM 3870 N N . PRO A 1 490 ? 5.043 3.797 -28.536 1.00 93.56 490 PRO A N 1
ATOM 3871 C CA . PRO A 1 490 ? 5.423 3.155 -29.804 1.00 93.56 490 PRO A CA 1
ATOM 3872 C C . PRO A 1 490 ? 6.791 3.577 -30.370 1.00 93.56 490 PRO A C 1
ATOM 3874 O O . PRO A 1 490 ? 7.520 2.757 -30.942 1.00 93.56 490 PRO A O 1
ATOM 3877 N N . GLU A 1 491 ? 7.169 4.843 -30.198 1.00 92.12 491 GLU A N 1
ATOM 3878 C CA . GLU A 1 491 ? 8.446 5.404 -30.651 1.00 92.12 491 GLU A CA 1
ATOM 3879 C C . GLU A 1 491 ? 9.613 4.774 -29.882 1.00 92.12 491 GLU A C 1
ATOM 3881 O O . GLU A 1 491 ? 10.599 4.321 -30.473 1.00 92.12 491 GLU A O 1
ATOM 3886 N N . ILE A 1 492 ? 9.457 4.672 -28.559 1.00 94.69 492 ILE A N 1
ATOM 3887 C CA . ILE A 1 492 ? 10.431 4.037 -27.671 1.00 94.69 492 ILE A CA 1
ATOM 3888 C C . ILE A 1 492 ? 10.504 2.535 -27.958 1.00 94.69 492 ILE A C 1
ATOM 3890 O O . ILE A 1 492 ? 11.603 2.002 -28.094 1.00 94.69 492 ILE A O 1
ATOM 3894 N N . ALA A 1 493 ? 9.360 1.862 -28.114 1.00 95.44 493 ALA A N 1
ATOM 3895 C CA . ALA A 1 493 ? 9.285 0.434 -28.425 1.00 95.44 493 ALA A CA 1
ATOM 3896 C C . ALA A 1 493 ? 10.073 0.072 -29.691 1.00 95.44 493 ALA A C 1
ATOM 3898 O O . ALA A 1 493 ? 10.847 -0.885 -29.707 1.00 95.44 493 ALA A O 1
ATOM 3899 N N . SER A 1 494 ? 9.928 0.882 -30.742 1.00 92.19 494 SER A N 1
ATOM 3900 C CA . SER A 1 494 ? 10.604 0.671 -32.025 1.00 92.19 494 SER A CA 1
ATOM 3901 C C . SER A 1 494 ? 12.132 0.757 -31.893 1.00 92.19 494 SER A C 1
ATOM 3903 O O . SER A 1 494 ? 12.851 -0.080 -32.441 1.00 92.19 494 SER A O 1
ATOM 3905 N N . SER A 1 495 ? 12.632 1.732 -31.125 1.00 92.00 495 SER A N 1
ATOM 3906 C CA . SER A 1 495 ? 14.062 1.876 -30.805 1.00 92.00 495 SER A CA 1
ATOM 3907 C C . SER A 1 495 ? 14.566 0.755 -29.884 1.00 92.00 495 SER A C 1
ATOM 3909 O O . SER A 1 495 ? 15.665 0.216 -30.063 1.00 92.00 495 SER A O 1
ATOM 3911 N N . LEU A 1 496 ? 13.736 0.346 -28.922 1.00 95.25 496 LEU A N 1
ATOM 3912 C CA . LEU A 1 496 ? 14.055 -0.706 -27.967 1.00 95.25 496 LEU A CA 1
ATOM 3913 C C . LEU A 1 496 ? 14.198 -2.070 -28.656 1.00 95.25 496 LEU A C 1
ATOM 3915 O O . LEU A 1 496 ? 15.147 -2.788 -28.359 1.00 95.25 496 LEU A O 1
ATOM 3919 N N . TRP A 1 497 ? 13.353 -2.392 -29.640 1.00 94.94 497 TRP A N 1
ATOM 3920 C CA . TRP A 1 497 ? 13.511 -3.586 -30.480 1.00 94.94 497 TRP A CA 1
ATOM 3921 C C . TRP A 1 497 ? 14.862 -3.640 -31.194 1.00 94.94 497 TRP A C 1
ATOM 3923 O O . TRP A 1 497 ? 15.544 -4.663 -31.157 1.00 94.94 497 TRP A O 1
ATOM 3933 N N . GLN A 1 498 ? 15.266 -2.537 -31.828 1.00 92.25 498 GLN A N 1
ATOM 3934 C CA . GLN A 1 498 ? 16.558 -2.462 -32.516 1.00 92.25 498 GLN A CA 1
ATOM 3935 C C . GLN A 1 498 ? 17.719 -2.629 -31.532 1.00 92.25 498 GLN A C 1
ATOM 3937 O O . GLN A 1 498 ? 18.686 -3.332 -31.820 1.00 92.25 498 GLN A O 1
ATOM 3942 N N . SER A 1 499 ? 17.599 -2.028 -30.348 1.00 93.19 499 SER A N 1
ATOM 3943 C CA . SER A 1 499 ? 18.603 -2.130 -29.290 1.00 93.19 499 SER A CA 1
ATOM 3944 C C . SER A 1 499 ? 18.685 -3.545 -28.702 1.00 93.19 499 SER A C 1
ATOM 3946 O O . SER A 1 499 ? 19.782 -4.042 -28.456 1.00 93.19 499 SER A O 1
ATOM 3948 N N . LEU A 1 500 ? 17.555 -4.235 -28.522 1.00 93.06 500 LEU A N 1
ATOM 3949 C CA . LEU A 1 500 ? 17.509 -5.644 -28.110 1.00 93.06 500 LEU A CA 1
ATOM 3950 C C . LEU A 1 500 ? 18.180 -6.559 -29.137 1.00 93.06 500 LEU A C 1
ATOM 3952 O O . LEU A 1 500 ? 18.974 -7.421 -28.767 1.00 93.06 500 LEU A O 1
ATOM 3956 N N . GLU A 1 501 ? 17.903 -6.342 -30.422 1.00 90.94 501 GLU A N 1
ATOM 3957 C CA . GLU A 1 501 ? 18.537 -7.094 -31.503 1.00 90.94 501 GLU A CA 1
ATOM 3958 C C . GLU A 1 501 ? 20.045 -6.816 -31.559 1.00 90.94 501 GLU A C 1
ATOM 3960 O O . GLU A 1 501 ? 20.835 -7.730 -31.749 1.00 90.94 501 GLU A O 1
ATOM 3965 N N . TYR A 1 502 ? 20.487 -5.578 -31.337 1.00 89.75 502 TYR A N 1
ATOM 3966 C CA . TYR A 1 502 ? 21.916 -5.264 -31.306 1.00 89.75 502 TYR A CA 1
ATOM 3967 C C . TYR A 1 502 ? 22.632 -5.875 -30.093 1.00 89.75 502 TYR A C 1
ATOM 3969 O O . TYR A 1 502 ? 23.754 -6.365 -30.205 1.00 89.75 502 TYR A O 1
ATOM 3977 N N . THR A 1 503 ? 21.990 -5.854 -28.923 1.00 90.06 503 THR A N 1
ATOM 3978 C CA . THR A 1 503 ? 22.588 -6.345 -27.673 1.00 90.06 503 THR A CA 1
ATOM 3979 C C . THR A 1 503 ? 22.581 -7.861 -27.537 1.00 90.06 503 THR A C 1
ATOM 3981 O O . THR A 1 503 ? 23.302 -8.370 -26.679 1.00 90.06 503 THR A O 1
ATOM 3984 N N . GLN A 1 504 ? 21.812 -8.582 -28.362 1.00 90.75 504 GLN A N 1
ATOM 3985 C CA . GLN A 1 504 ? 21.759 -10.049 -28.362 1.00 90.75 504 GLN A CA 1
ATOM 3986 C C . GLN A 1 504 ? 21.502 -10.637 -26.956 1.00 90.75 504 GLN A C 1
ATOM 3988 O O . GLN A 1 504 ? 22.028 -11.694 -26.614 1.00 90.75 504 GLN A O 1
ATOM 3993 N N . ILE A 1 505 ? 20.695 -9.951 -26.126 1.00 89.94 505 ILE A N 1
ATOM 3994 C CA . ILE A 1 505 ? 20.287 -10.443 -24.789 1.00 89.94 505 ILE A CA 1
ATOM 3995 C C . ILE A 1 505 ? 19.590 -11.798 -24.917 1.00 89.94 505 ILE A C 1
ATOM 3997 O O . ILE A 1 505 ? 19.887 -12.740 -24.180 1.00 89.94 505 ILE A O 1
ATOM 4001 N N . LEU A 1 506 ? 18.679 -11.885 -25.888 1.00 90.62 506 LEU A N 1
ATOM 4002 C CA . LEU A 1 506 ? 18.338 -13.147 -26.515 1.00 90.62 506 LEU A CA 1
ATOM 4003 C C . LEU A 1 506 ? 19.259 -13.314 -27.720 1.00 90.62 506 LEU A C 1
ATOM 4005 O O . LEU A 1 506 ? 19.328 -12.428 -28.573 1.00 90.62 506 LEU A O 1
ATOM 4009 N N . GLN A 1 507 ? 19.938 -14.451 -27.799 1.00 89.19 507 GLN A N 1
ATOM 4010 C CA . GLN A 1 507 ? 20.782 -14.769 -28.936 1.00 89.19 507 GLN A CA 1
ATOM 4011 C C . GLN A 1 507 ? 19.911 -15.089 -30.159 1.00 89.19 507 GLN A C 1
ATOM 4013 O O . GLN A 1 507 ? 19.373 -16.187 -30.290 1.00 89.19 507 GLN A O 1
ATOM 4018 N N . THR A 1 508 ? 19.770 -14.127 -31.067 1.00 87.69 508 THR A N 1
ATOM 4019 C CA . THR A 1 508 ? 18.988 -14.281 -32.304 1.00 87.69 508 THR A CA 1
ATOM 4020 C C . THR A 1 508 ? 19.865 -14.664 -33.495 1.00 87.69 508 THR A C 1
ATOM 4022 O O . THR A 1 508 ? 19.366 -15.190 -34.494 1.00 87.69 508 THR A O 1
ATOM 4025 N N . VAL A 1 509 ? 21.175 -14.423 -33.393 1.00 84.94 509 VAL A N 1
ATOM 4026 C CA . VAL A 1 509 ? 22.172 -14.765 -34.408 1.00 84.94 509 VAL A CA 1
ATOM 4027 C C . VAL A 1 509 ? 23.049 -15.908 -33.901 1.00 84.94 509 VAL A C 1
ATOM 4029 O O . VAL A 1 509 ? 23.717 -15.813 -32.870 1.00 84.94 509 VAL A O 1
ATOM 4032 N N . GLN A 1 510 ? 23.068 -17.006 -34.654 1.00 76.44 510 GLN A N 1
ATOM 4033 C CA . GLN A 1 510 ? 23.925 -18.153 -34.365 1.00 76.44 510 GLN A CA 1
ATOM 4034 C C . GLN A 1 510 ? 25.365 -17.848 -34.788 1.00 76.44 510 GLN A C 1
ATOM 4036 O O . GLN A 1 510 ? 25.631 -17.598 -35.966 1.00 76.44 510 GLN A O 1
ATOM 4041 N N . VAL A 1 511 ? 26.304 -17.890 -33.840 1.00 75.12 511 VAL A N 1
ATOM 4042 C CA . VAL A 1 511 ? 27.732 -17.730 -34.138 1.00 75.12 511 VAL A CA 1
ATOM 4043 C C . VAL A 1 511 ? 28.305 -19.091 -34.558 1.00 75.12 511 VAL A C 1
ATOM 4045 O O . VAL A 1 511 ? 28.196 -20.060 -33.798 1.00 75.12 511 VAL A O 1
ATOM 4048 N N . PRO A 1 512 ? 28.932 -19.213 -35.745 1.00 68.44 512 PRO A N 1
ATOM 4049 C CA . PRO A 1 512 ? 29.507 -20.476 -36.198 1.00 68.44 512 PRO A CA 1
ATOM 4050 C C . PRO A 1 512 ? 30.517 -21.039 -35.187 1.00 68.44 512 PRO A C 1
ATOM 4052 O O . PRO A 1 512 ? 31.505 -20.389 -34.856 1.00 68.44 512 PRO A O 1
ATOM 4055 N N . GLY A 1 513 ? 30.280 -22.265 -34.707 1.00 68.00 513 GLY A N 1
ATOM 4056 C CA . GLY A 1 513 ? 31.149 -22.951 -33.740 1.00 68.00 513 GLY A CA 1
ATOM 4057 C C . GLY A 1 513 ? 30.739 -22.805 -32.270 1.00 68.00 513 GLY A C 1
ATOM 4058 O O . GLY A 1 513 ? 31.314 -23.486 -31.419 1.00 68.00 513 GLY A O 1
ATOM 4059 N N . GLN A 1 514 ? 29.725 -21.996 -31.960 1.00 71.62 514 GLN A N 1
ATOM 4060 C CA . GLN A 1 514 ? 29.181 -21.887 -30.610 1.00 71.62 514 GLN A CA 1
ATOM 4061 C C . GLN A 1 514 ? 28.308 -23.112 -30.286 1.00 71.62 514 GLN A C 1
ATOM 4063 O O . GLN A 1 514 ? 27.322 -23.386 -30.963 1.00 71.62 514 GLN A O 1
ATOM 4068 N N . ARG A 1 515 ? 28.706 -23.896 -29.273 1.00 59.22 515 ARG A N 1
ATOM 4069 C CA . ARG A 1 515 ? 27.999 -25.128 -28.856 1.00 59.22 515 ARG A CA 1
ATOM 4070 C C . ARG A 1 515 ? 27.042 -24.931 -27.680 1.00 59.22 515 ARG A C 1
ATOM 4072 O O . ARG A 1 515 ? 26.229 -25.811 -27.426 1.00 59.22 515 ARG A O 1
ATOM 4079 N N . GLN A 1 516 ? 27.179 -23.831 -26.945 1.00 64.19 516 GLN A N 1
ATOM 4080 C CA . GLN A 1 516 ? 26.373 -23.521 -25.766 1.00 64.19 516 GLN A CA 1
ATOM 4081 C C . GLN A 1 516 ? 25.540 -22.272 -26.033 1.00 64.19 516 GLN A C 1
ATOM 4083 O O . GLN A 1 516 ? 26.054 -21.295 -26.590 1.00 64.19 516 GLN A O 1
ATOM 4088 N N . ALA A 1 517 ? 24.271 -22.321 -25.622 1.00 68.50 517 ALA A N 1
ATOM 4089 C CA . ALA A 1 517 ? 23.417 -21.143 -25.564 1.00 68.50 517 ALA A CA 1
ATOM 4090 C C . ALA A 1 517 ? 24.107 -20.053 -24.729 1.00 68.50 517 ALA A C 1
ATOM 4092 O O . ALA A 1 517 ? 24.918 -20.358 -23.855 1.00 68.50 517 ALA A O 1
ATOM 4093 N N . THR A 1 518 ? 23.818 -18.788 -25.016 1.00 78.19 518 THR A N 1
ATOM 4094 C CA . THR A 1 518 ? 24.270 -17.638 -24.220 1.00 78.19 518 THR A CA 1
ATOM 4095 C C . THR A 1 518 ? 23.109 -16.682 -23.979 1.00 78.19 518 THR A C 1
ATOM 4097 O O . THR A 1 518 ? 22.054 -16.806 -24.600 1.00 78.19 518 THR A O 1
ATOM 4100 N N . GLY A 1 519 ? 23.291 -15.738 -23.056 1.00 83.94 519 GLY A N 1
ATOM 4101 C CA . GLY A 1 519 ? 22.257 -14.767 -22.713 1.00 83.94 519 GLY A CA 1
ATOM 4102 C C . GLY A 1 519 ? 21.155 -15.374 -21.849 1.00 83.94 519 GLY A C 1
ATOM 4103 O O . GLY A 1 519 ? 21.404 -16.272 -21.040 1.00 83.94 519 GLY A O 1
ATOM 4104 N N . ILE A 1 520 ? 19.932 -14.876 -22.021 1.00 87.88 520 ILE A N 1
ATOM 4105 C CA . ILE A 1 520 ? 18.824 -15.152 -21.098 1.00 87.88 520 ILE A CA 1
ATOM 4106 C C . ILE A 1 520 ? 18.439 -16.637 -21.000 1.00 87.88 520 ILE A C 1
ATOM 4108 O O . ILE A 1 520 ? 17.979 -17.091 -19.955 1.00 87.88 520 ILE A O 1
ATOM 4112 N N . GLU A 1 521 ? 18.677 -17.429 -22.048 1.00 89.44 521 GLU A N 1
ATOM 4113 C CA . GLU A 1 521 ? 18.405 -18.870 -22.023 1.00 89.44 521 GLU A CA 1
ATOM 4114 C C . GLU A 1 521 ? 19.307 -19.625 -21.032 1.00 89.44 521 GLU A C 1
ATOM 4116 O O . GLU A 1 521 ? 18.856 -20.556 -20.359 1.00 89.44 521 GLU A O 1
ATOM 4121 N N . VAL A 1 522 ? 20.567 -19.205 -20.894 1.00 89.06 522 VAL A N 1
ATOM 4122 C CA . VAL A 1 522 ? 21.480 -19.770 -19.889 1.00 89.06 522 VAL A CA 1
ATOM 4123 C C . VAL A 1 522 ? 21.048 -19.351 -18.497 1.00 89.06 522 VAL A C 1
ATOM 4125 O O . VAL A 1 522 ? 21.025 -20.181 -17.594 1.00 89.06 522 VAL A O 1
ATOM 4128 N N . GLU A 1 523 ? 20.658 -18.089 -18.315 1.00 89.25 523 GLU A N 1
ATOM 4129 C CA . GLU A 1 523 ? 20.198 -17.601 -17.013 1.00 89.25 523 GLU A CA 1
ATOM 4130 C C . GLU A 1 523 ? 18.948 -18.359 -16.546 1.00 89.25 523 GLU A C 1
ATOM 4132 O O . GLU A 1 523 ? 18.892 -18.809 -15.400 1.00 89.25 523 GLU A O 1
ATOM 4137 N N . LEU A 1 524 ? 18.004 -18.617 -17.453 1.00 90.38 524 LEU A N 1
ATOM 4138 C CA . LEU A 1 524 ? 16.827 -19.443 -17.189 1.00 90.38 524 LEU A CA 1
ATOM 4139 C C . LEU A 1 524 ? 17.205 -20.876 -16.770 1.00 90.38 524 LEU A C 1
ATOM 4141 O O . LEU A 1 524 ? 16.709 -21.404 -15.768 1.00 90.38 524 LEU A O 1
ATOM 4145 N N . ASN A 1 525 ? 18.067 -21.540 -17.541 1.00 89.19 525 ASN A N 1
ATOM 4146 C CA . ASN A 1 525 ? 18.349 -22.964 -17.349 1.00 89.19 525 ASN A CA 1
ATOM 4147 C C . ASN A 1 525 ? 19.363 -23.246 -16.229 1.00 89.19 525 ASN A C 1
ATOM 4149 O O . ASN A 1 525 ? 19.246 -24.263 -15.548 1.00 89.19 525 ASN A O 1
ATOM 4153 N N . GLU A 1 526 ? 20.334 -22.362 -16.003 1.00 88.62 526 GLU A N 1
ATOM 4154 C CA . GLU A 1 526 ? 21.418 -22.579 -15.040 1.00 88.62 526 GLU A CA 1
ATOM 4155 C C . GLU A 1 526 ? 21.265 -21.797 -13.736 1.00 88.62 526 GLU A C 1
ATOM 4157 O O . GLU A 1 526 ? 21.763 -22.264 -12.710 1.00 88.62 526 GLU A O 1
ATOM 4162 N N . ILE A 1 527 ? 20.605 -20.635 -13.746 1.00 88.25 527 ILE A N 1
ATOM 4163 C CA . ILE A 1 527 ? 20.476 -19.779 -12.558 1.00 88.25 527 ILE A CA 1
ATOM 4164 C C . ILE A 1 527 ? 19.074 -19.920 -11.964 1.00 88.25 527 ILE A C 1
ATOM 4166 O O . ILE A 1 527 ? 18.926 -20.450 -10.863 1.00 88.25 527 ILE A O 1
ATOM 4170 N N . GLU A 1 528 ? 18.040 -19.521 -12.702 1.00 89.81 528 GLU A N 1
ATOM 4171 C CA . GLU A 1 528 ? 16.652 -19.513 -12.216 1.00 89.81 528 GLU A CA 1
ATOM 4172 C C . GLU A 1 528 ? 16.149 -20.920 -11.878 1.00 89.81 528 GLU A C 1
ATOM 4174 O O . GLU A 1 528 ? 15.598 -21.155 -10.804 1.00 89.81 528 GLU A O 1
ATOM 4179 N N . SER A 1 529 ? 16.444 -21.904 -12.734 1.00 89.38 529 SER A N 1
ATOM 4180 C CA . SER A 1 529 ? 16.021 -23.293 -12.501 1.00 89.38 529 SER A CA 1
ATOM 4181 C C . SER A 1 529 ? 16.670 -23.955 -11.287 1.00 89.38 529 SER A C 1
ATOM 4183 O O . SER A 1 529 ? 16.092 -24.888 -10.741 1.00 89.38 529 SER A O 1
ATOM 4185 N N . ARG A 1 530 ? 17.846 -23.490 -10.842 1.00 88.69 530 ARG A N 1
ATOM 4186 C CA . ARG A 1 530 ? 18.459 -23.967 -9.589 1.00 88.69 530 ARG A CA 1
ATOM 4187 C C . ARG A 1 530 ? 17.803 -23.347 -8.360 1.00 88.69 530 ARG A C 1
ATOM 4189 O O . ARG A 1 530 ? 17.781 -23.972 -7.304 1.00 88.69 530 ARG A O 1
ATOM 4196 N N . CYS A 1 531 ? 17.316 -22.117 -8.493 1.00 86.44 531 CYS A N 1
ATOM 4197 C CA . CYS A 1 531 ? 16.628 -21.396 -7.427 1.00 86.44 531 CYS A CA 1
ATOM 4198 C C . CYS A 1 531 ? 15.140 -21.756 -7.327 1.00 86.44 531 CYS A C 1
ATOM 4200 O O . CYS A 1 531 ? 14.536 -21.463 -6.296 1.00 86.44 531 CYS A O 1
ATOM 4202 N N . GLU A 1 532 ? 14.581 -22.390 -8.367 1.00 88.88 532 GLU A N 1
ATOM 4203 C CA . GLU A 1 532 ? 13.149 -22.692 -8.515 1.00 88.88 532 GLU A CA 1
ATOM 4204 C C . GLU A 1 532 ? 12.271 -21.424 -8.489 1.00 88.88 532 GLU A C 1
ATOM 4206 O O . GLU A 1 532 ? 11.115 -21.461 -8.066 1.00 88.88 532 GLU A O 1
ATOM 4211 N N . GLU A 1 533 ? 12.843 -20.299 -8.927 1.00 87.62 533 GLU A N 1
ATOM 4212 C CA . GLU A 1 533 ? 12.227 -18.971 -9.019 1.00 87.62 533 GLU A CA 1
ATOM 4213 C C . GLU A 1 533 ? 12.631 -18.351 -10.364 1.00 87.62 533 GLU A C 1
ATOM 4215 O O . GLU A 1 533 ? 13.800 -18.431 -10.748 1.00 87.62 533 GLU A O 1
ATOM 4220 N N . TYR A 1 534 ? 11.687 -17.725 -11.073 1.00 91.38 534 TYR A N 1
ATOM 4221 C CA . TYR A 1 534 ? 11.837 -17.294 -12.471 1.00 91.38 534 TYR A CA 1
ATOM 4222 C C . TYR A 1 534 ? 11.544 -15.790 -12.719 1.00 91.38 534 TYR A C 1
ATOM 4224 O O . TYR A 1 534 ? 10.822 -15.447 -13.667 1.00 91.38 534 TYR A O 1
ATOM 4232 N N . PRO A 1 535 ? 12.044 -14.850 -11.887 1.00 90.75 535 PRO A N 1
ATOM 4233 C CA . PRO A 1 535 ? 11.737 -13.423 -12.018 1.00 90.75 535 PRO A CA 1
ATOM 4234 C C . PRO A 1 535 ? 12.277 -12.776 -13.305 1.00 90.75 535 PRO A C 1
ATOM 4236 O O . PRO A 1 535 ? 11.608 -11.920 -13.885 1.00 90.75 535 PRO A O 1
ATOM 4239 N N . LEU A 1 536 ? 13.461 -13.172 -13.773 1.00 92.56 536 LEU A N 1
ATOM 4240 C CA . LEU A 1 536 ? 14.091 -12.651 -14.985 1.00 92.56 536 LEU A CA 1
ATOM 4241 C C . LEU A 1 536 ? 13.328 -13.101 -16.231 1.00 92.56 536 LEU A C 1
ATOM 4243 O O . LEU A 1 536 ? 12.986 -12.269 -17.072 1.00 92.56 536 LEU A O 1
ATOM 4247 N N . THR A 1 537 ? 13.009 -14.395 -16.324 1.00 93.06 537 THR A N 1
ATOM 4248 C CA . THR A 1 537 ? 12.224 -14.931 -17.446 1.00 93.06 537 THR A CA 1
ATOM 4249 C C . THR A 1 537 ? 10.845 -14.279 -17.523 1.00 93.06 537 THR A C 1
ATOM 4251 O O . THR A 1 537 ? 10.398 -13.907 -18.609 1.00 93.06 537 THR A O 1
ATOM 4254 N N . ARG A 1 538 ? 10.192 -14.050 -16.376 1.00 92.19 538 ARG A N 1
ATOM 4255 C CA . ARG A 1 538 ? 8.913 -13.324 -16.302 1.00 92.19 538 ARG A CA 1
ATOM 4256 C C . ARG A 1 538 ? 9.024 -11.889 -16.796 1.00 92.19 538 ARG A C 1
ATOM 4258 O O . ARG A 1 538 ? 8.220 -11.472 -17.627 1.00 92.19 538 ARG A O 1
ATOM 4265 N N . ALA A 1 539 ? 10.024 -11.152 -16.321 1.00 94.94 539 ALA A N 1
ATOM 4266 C CA . ALA A 1 539 ? 10.243 -9.772 -16.737 1.00 94.94 539 ALA A CA 1
ATOM 4267 C C . ALA A 1 539 ? 10.565 -9.670 -18.238 1.00 94.94 539 ALA A C 1
ATOM 4269 O O . ALA A 1 539 ? 10.093 -8.756 -18.912 1.00 94.94 539 ALA A O 1
ATOM 4270 N N . PHE A 1 540 ? 11.297 -10.640 -18.796 1.00 95.69 540 PHE A N 1
ATOM 4271 C CA . PHE A 1 540 ? 11.542 -10.703 -20.236 1.00 95.69 540 PHE A CA 1
ATOM 4272 C C . PHE A 1 540 ? 10.270 -10.995 -21.030 1.00 95.69 540 PHE A C 1
ATOM 4274 O O . PHE A 1 540 ? 10.000 -10.305 -22.008 1.00 95.69 540 PHE A O 1
ATOM 4281 N N . CYS A 1 541 ? 9.446 -11.954 -20.598 1.00 94.88 541 CYS A N 1
ATOM 4282 C CA . CYS A 1 541 ? 8.151 -12.212 -21.235 1.00 94.88 541 CYS A CA 1
ATOM 4283 C C . CYS A 1 541 ? 7.256 -10.963 -21.197 1.00 94.88 541 CYS A C 1
ATOM 4285 O O . CYS A 1 541 ? 6.649 -10.613 -22.209 1.00 94.88 541 CYS A O 1
ATOM 4287 N N . HIS A 1 542 ? 7.235 -10.247 -20.068 1.00 95.56 542 HIS A N 1
ATOM 4288 C CA . HIS A 1 542 ? 6.498 -8.992 -19.929 1.00 95.56 542 HIS A CA 1
ATOM 4289 C C . HIS A 1 542 ? 7.008 -7.899 -20.882 1.00 95.56 542 HIS A C 1
ATOM 4291 O O . HIS A 1 542 ? 6.201 -7.225 -21.529 1.00 95.56 542 HIS A O 1
ATOM 4297 N N . LEU A 1 543 ? 8.331 -7.754 -21.022 1.00 96.75 543 LEU A N 1
ATOM 4298 C CA . LEU A 1 543 ? 8.948 -6.850 -21.993 1.00 96.75 543 LEU A CA 1
ATOM 4299 C C . LEU A 1 543 ? 8.530 -7.199 -23.425 1.00 96.75 543 LEU A C 1
ATOM 4301 O O . LEU A 1 543 ? 8.084 -6.316 -24.153 1.00 96.75 543 LEU A O 1
ATOM 4305 N N . ILE A 1 544 ? 8.635 -8.471 -23.819 1.00 96.06 544 ILE A N 1
ATOM 4306 C CA . ILE A 1 544 ? 8.271 -8.915 -25.169 1.00 96.06 544 ILE A CA 1
ATOM 4307 C C . ILE A 1 544 ? 6.781 -8.686 -25.447 1.00 96.06 544 ILE A C 1
ATOM 4309 O O . ILE A 1 544 ? 6.461 -8.132 -26.495 1.00 96.06 544 ILE A O 1
ATOM 4313 N N . SER A 1 545 ? 5.883 -9.030 -24.514 1.00 95.19 545 SER A N 1
ATOM 4314 C CA . SER A 1 545 ? 4.439 -8.769 -24.664 1.00 95.19 545 SER A CA 1
ATOM 4315 C C . SER A 1 545 ? 4.170 -7.281 -24.873 1.00 95.19 545 SER A C 1
ATOM 4317 O O . SER A 1 545 ? 3.560 -6.892 -25.866 1.00 95.19 545 SER A O 1
ATOM 4319 N N . THR A 1 546 ? 4.726 -6.437 -23.997 1.00 96.38 546 THR A N 1
ATOM 4320 C CA . THR A 1 546 ? 4.526 -4.982 -24.054 1.00 96.38 546 THR A CA 1
ATOM 4321 C C . THR A 1 546 ? 5.031 -4.394 -25.369 1.00 96.38 546 THR A C 1
ATOM 4323 O O . THR A 1 546 ? 4.373 -3.548 -25.974 1.00 96.38 546 THR A O 1
ATOM 4326 N N . LEU A 1 547 ? 6.193 -4.849 -25.836 1.00 96.31 547 LEU A N 1
ATOM 4327 C CA . LEU A 1 547 ? 6.782 -4.388 -27.084 1.00 96.31 547 LEU A CA 1
ATOM 4328 C C . LEU A 1 547 ? 5.971 -4.809 -28.312 1.00 96.31 547 LEU A C 1
ATOM 4330 O O . LEU A 1 547 ? 5.772 -3.989 -29.205 1.00 96.31 547 LEU A O 1
ATOM 4334 N N . VAL A 1 548 ? 5.491 -6.055 -28.361 1.00 94.50 548 VAL A N 1
ATOM 4335 C CA . VAL A 1 548 ? 4.638 -6.541 -29.458 1.00 94.50 548 VAL A CA 1
ATOM 4336 C C . VAL A 1 548 ? 3.312 -5.778 -29.500 1.00 94.50 548 VAL A C 1
ATOM 4338 O O . VAL A 1 548 ? 2.864 -5.411 -30.584 1.00 94.50 548 VAL A O 1
ATOM 4341 N N . GLU A 1 549 ? 2.709 -5.506 -28.341 1.00 94.69 549 GLU A N 1
ATOM 4342 C CA . GLU A 1 549 ? 1.463 -4.736 -28.228 1.00 94.69 549 GLU A CA 1
ATOM 4343 C C . GLU A 1 549 ? 1.632 -3.265 -28.634 1.00 94.69 549 GLU A C 1
ATOM 4345 O O . GLU A 1 549 ? 0.718 -2.681 -29.213 1.00 94.69 549 GLU A O 1
ATOM 4350 N N . SER A 1 550 ? 2.794 -2.667 -28.347 1.00 93.50 550 SER A N 1
ATOM 4351 C CA . SER A 1 550 ? 3.025 -1.230 -28.551 1.00 93.50 550 SER A CA 1
ATOM 4352 C C . SER A 1 550 ? 3.501 -0.891 -29.966 1.00 93.50 550 SER A C 1
ATOM 4354 O O . SER A 1 550 ? 2.952 0.004 -30.606 1.00 93.50 550 SER A O 1
ATOM 4356 N N . SER A 1 551 ? 4.544 -1.565 -30.467 1.00 92.38 551 SER A N 1
ATOM 4357 C CA . SER A 1 551 ? 5.051 -1.392 -31.837 1.00 92.38 551 SER A CA 1
ATOM 4358 C C . SER A 1 551 ? 6.045 -2.493 -32.199 1.00 92.38 551 SER A C 1
ATOM 4360 O O . SER A 1 551 ? 6.991 -2.745 -31.454 1.00 92.38 551 SER A O 1
ATOM 4362 N N . PHE A 1 552 ? 5.903 -3.093 -33.386 1.00 91.69 552 PHE A N 1
ATOM 4363 C CA . PHE A 1 552 ? 6.831 -4.102 -33.902 1.00 91.69 552 PHE A CA 1
ATOM 4364 C C . PHE A 1 552 ? 7.440 -3.691 -35.258 1.00 91.69 552 PHE A C 1
ATOM 4366 O O . PHE A 1 552 ? 6.705 -3.525 -36.237 1.00 91.69 552 PHE A O 1
ATOM 4373 N N . PRO A 1 553 ? 8.779 -3.565 -35.373 1.00 89.56 553 PRO A N 1
ATOM 4374 C CA . PRO A 1 553 ? 9.425 -3.226 -36.636 1.00 89.56 553 PRO A CA 1
ATOM 4375 C C . PRO A 1 553 ? 9.459 -4.427 -37.594 1.00 89.56 553 PRO A C 1
ATOM 4377 O O . PRO A 1 553 ? 10.084 -5.449 -37.321 1.00 89.56 553 PRO A O 1
ATOM 4380 N N . THR A 1 554 ? 8.861 -4.281 -38.780 1.00 85.94 554 THR A N 1
ATOM 4381 C CA . THR A 1 554 ? 8.735 -5.362 -39.784 1.00 85.94 554 THR A CA 1
ATOM 4382 C C . THR A 1 554 ? 10.073 -5.920 -40.276 1.00 85.94 554 THR A C 1
ATOM 4384 O O . THR A 1 554 ? 10.154 -7.085 -40.653 1.00 85.94 554 THR A O 1
ATOM 4387 N N . ASN A 1 555 ? 11.130 -5.104 -40.249 1.00 90.38 555 ASN A N 1
ATOM 4388 C CA . ASN A 1 555 ? 12.479 -5.470 -40.687 1.00 90.38 555 ASN A CA 1
ATOM 4389 C C . ASN A 1 555 ? 13.420 -5.789 -39.509 1.00 90.38 555 ASN A C 1
ATOM 4391 O O . ASN A 1 555 ? 14.636 -5.664 -39.648 1.00 90.38 555 ASN A O 1
ATOM 4395 N N . LEU A 1 556 ? 12.888 -6.166 -38.340 1.00 92.00 556 LEU A N 1
ATOM 4396 C CA . LEU A 1 556 ? 13.703 -6.513 -37.172 1.00 92.00 556 LEU A CA 1
ATOM 4397 C C . LEU A 1 556 ? 14.718 -7.613 -37.504 1.00 92.00 556 LEU A C 1
ATOM 4399 O O . LEU A 1 556 ? 14.329 -8.682 -37.969 1.00 92.00 556 LEU A O 1
ATOM 4403 N N . GLY A 1 557 ? 16.002 -7.363 -37.247 1.00 89.75 557 GLY A N 1
ATOM 4404 C CA . GLY A 1 557 ? 17.088 -8.305 -37.541 1.00 89.75 557 GLY A CA 1
ATOM 4405 C C . GLY A 1 557 ? 17.576 -8.297 -38.993 1.00 89.75 557 GLY A C 1
ATOM 4406 O O . GLY A 1 557 ? 18.531 -9.010 -39.305 1.00 89.75 557 GLY A O 1
ATOM 4407 N N . ALA A 1 558 ? 16.979 -7.485 -39.878 1.00 90.50 558 ALA A N 1
ATOM 4408 C CA . ALA A 1 558 ? 17.425 -7.363 -41.264 1.00 90.50 558 ALA A CA 1
ATOM 4409 C C . ALA A 1 558 ? 18.913 -6.981 -41.339 1.00 90.50 558 ALA A C 1
ATOM 4411 O O . ALA A 1 558 ? 19.364 -6.035 -40.697 1.00 90.50 558 ALA A O 1
ATOM 4412 N N . GLY A 1 559 ? 19.672 -7.731 -42.139 1.00 86.69 559 GLY A N 1
ATOM 4413 C CA . GLY A 1 559 ? 21.124 -7.579 -42.282 1.00 86.69 559 GLY A CA 1
ATOM 4414 C C . GLY A 1 559 ? 21.952 -8.503 -41.382 1.00 86.69 559 GLY A C 1
ATOM 4415 O O . GLY A 1 559 ? 23.086 -8.804 -41.739 1.00 86.69 559 GLY A O 1
ATOM 4416 N N . LEU A 1 560 ? 21.387 -9.012 -40.281 1.00 86.06 560 LEU A N 1
ATOM 4417 C CA . LEU A 1 560 ? 22.043 -9.983 -39.391 1.00 86.06 560 LEU A CA 1
ATOM 4418 C C . LEU A 1 560 ? 21.447 -11.391 -39.522 1.00 86.06 560 LEU A C 1
ATOM 4420 O O . LEU A 1 560 ? 22.169 -12.385 -39.487 1.00 86.06 560 LEU A O 1
ATOM 4424 N N . ARG A 1 561 ? 20.126 -11.477 -39.700 1.00 89.88 561 ARG A N 1
ATOM 4425 C CA . ARG A 1 561 ? 19.350 -12.718 -39.826 1.00 89.88 561 ARG A CA 1
ATOM 4426 C C . ARG A 1 561 ? 18.106 -12.484 -40.700 1.00 89.88 561 ARG A C 1
ATOM 4428 O O . ARG A 1 561 ? 17.819 -11.335 -41.047 1.00 89.88 561 ARG A O 1
ATOM 4435 N N . PRO A 1 562 ? 17.341 -13.532 -41.065 1.00 89.75 562 PRO A N 1
ATOM 4436 C CA . PRO A 1 562 ? 16.029 -13.341 -41.673 1.00 89.75 562 PRO A CA 1
ATOM 4437 C C . PRO A 1 562 ? 15.154 -12.432 -40.792 1.00 89.75 562 PRO A C 1
ATOM 4439 O O . PRO A 1 562 ? 15.079 -12.667 -39.577 1.00 89.75 562 PRO A O 1
ATOM 4442 N N . PRO A 1 563 ? 14.539 -11.383 -41.369 1.00 91.25 563 PRO A N 1
ATOM 4443 C CA . PRO A 1 563 ? 13.791 -10.413 -40.591 1.00 91.25 563 PRO A CA 1
ATOM 4444 C C . PRO A 1 563 ? 12.549 -11.040 -39.956 1.00 91.25 563 PRO A C 1
ATOM 4446 O O . PRO A 1 563 ? 11.942 -11.947 -40.525 1.00 91.25 563 PRO A O 1
ATOM 4449 N N . GLY A 1 564 ? 12.158 -10.533 -38.787 1.00 90.56 564 GLY A N 1
ATOM 4450 C CA . GLY A 1 564 ? 10.913 -10.911 -38.114 1.00 90.56 564 GLY A CA 1
ATOM 4451 C C . GLY A 1 564 ? 11.089 -11.382 -36.670 1.00 90.56 564 GLY A C 1
ATOM 4452 O O . GLY A 1 564 ? 12.175 -11.307 -36.092 1.00 90.56 564 GLY A O 1
ATOM 4453 N N . PHE A 1 565 ? 9.989 -11.860 -36.086 1.00 92.50 565 PHE A N 1
ATOM 4454 C CA . PHE A 1 565 ? 9.862 -12.204 -34.661 1.00 92.50 565 PHE A CA 1
ATOM 4455 C C . PHE A 1 565 ? 10.263 -13.653 -34.319 1.00 92.50 565 PHE A C 1
ATOM 4457 O O . PHE A 1 565 ? 10.336 -14.021 -33.151 1.00 92.50 565 PHE A O 1
ATOM 4464 N N . GLU A 1 566 ? 10.549 -14.476 -35.329 1.00 92.31 566 GLU A N 1
ATOM 4465 C CA . GLU A 1 566 ? 10.711 -15.930 -35.186 1.00 92.31 566 GLU A CA 1
ATOM 4466 C C . GLU A 1 566 ? 11.656 -16.378 -34.046 1.00 92.31 566 GLU A C 1
ATOM 4468 O O . GLU A 1 566 ? 11.241 -17.240 -33.275 1.00 92.31 566 GLU A O 1
ATOM 4473 N N . PRO A 1 567 ? 12.858 -15.797 -33.831 1.00 92.12 567 PRO A N 1
ATOM 4474 C CA . PRO A 1 567 ? 13.743 -16.245 -32.746 1.00 92.12 567 PRO A CA 1
ATOM 4475 C C . PRO A 1 567 ? 13.160 -16.043 -31.343 1.00 92.12 567 PRO A C 1
ATOM 4477 O O . PRO A 1 567 ? 13.356 -16.870 -30.455 1.00 92.12 567 PRO A O 1
ATOM 4480 N N . TYR A 1 568 ? 12.408 -14.959 -31.143 1.00 93.50 568 TYR A N 1
ATOM 4481 C CA . TYR A 1 568 ? 11.738 -14.682 -29.874 1.00 93.50 568 TYR A CA 1
ATOM 4482 C C . TYR A 1 568 ? 10.583 -15.658 -29.647 1.00 93.50 568 TYR A C 1
ATOM 4484 O O . TYR A 1 568 ? 10.426 -16.175 -28.543 1.00 93.50 568 TYR A O 1
ATOM 4492 N N . LEU A 1 569 ? 9.811 -15.965 -30.696 1.00 93.31 569 LEU A N 1
ATOM 4493 C CA . LEU A 1 569 ? 8.748 -16.967 -30.627 1.00 93.31 569 LEU A CA 1
ATOM 4494 C C . LEU A 1 569 ? 9.302 -18.364 -30.320 1.00 93.31 569 LEU A C 1
ATOM 4496 O O . LEU A 1 569 ? 8.728 -19.076 -29.499 1.00 93.31 569 LEU A O 1
ATOM 4500 N N . GLN A 1 570 ? 10.416 -18.744 -30.948 1.00 93.06 570 GLN A N 1
ATOM 4501 C CA . GLN A 1 570 ? 11.092 -20.015 -30.685 1.00 93.06 570 GLN A CA 1
ATOM 4502 C C . GLN A 1 570 ? 11.555 -20.106 -29.234 1.00 93.06 570 GLN A C 1
ATOM 4504 O O . GLN A 1 570 ? 11.238 -21.087 -28.573 1.00 93.06 570 GLN A O 1
ATOM 4509 N N . PHE A 1 571 ? 12.200 -19.066 -28.701 1.00 92.69 571 PHE A N 1
ATOM 4510 C CA . PHE A 1 571 ? 12.588 -19.025 -27.289 1.00 92.69 571 PHE A CA 1
ATOM 4511 C C . PHE A 1 571 ? 11.383 -19.160 -26.343 1.00 92.69 571 PHE A C 1
ATOM 4513 O O . PHE A 1 571 ? 11.394 -19.992 -25.434 1.00 92.69 571 PHE A O 1
ATOM 4520 N N . LEU A 1 572 ? 10.319 -18.379 -26.571 1.00 93.56 572 LEU A N 1
ATOM 4521 C CA . LEU A 1 572 ? 9.109 -18.434 -25.746 1.00 93.56 572 LEU A CA 1
ATOM 4522 C C . LEU A 1 572 ? 8.465 -19.824 -25.796 1.00 93.56 572 LEU A C 1
ATOM 4524 O O . LEU A 1 572 ? 8.117 -20.385 -24.761 1.00 93.56 572 LEU A O 1
ATOM 4528 N N . ARG A 1 573 ? 8.332 -20.412 -26.987 1.00 93.50 573 ARG A N 1
ATOM 4529 C CA . ARG A 1 573 ? 7.748 -21.744 -27.160 1.00 93.50 573 ARG A CA 1
ATOM 4530 C C . ARG A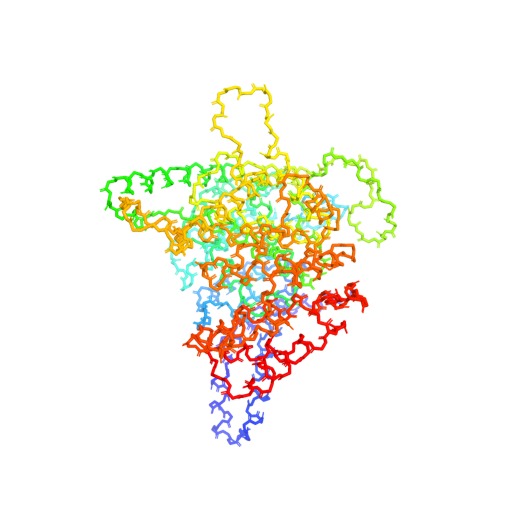 1 573 ? 8.633 -22.825 -26.541 1.00 93.50 573 ARG A C 1
ATOM 4532 O O . ARG A 1 573 ? 8.165 -23.566 -25.683 1.00 93.50 573 ARG A O 1
ATOM 4539 N N . ASP A 1 574 ? 9.883 -22.920 -26.974 1.00 92.31 574 ASP A N 1
ATOM 4540 C CA . ASP A 1 574 ? 10.742 -24.085 -26.748 1.00 92.31 574 ASP A CA 1
ATOM 4541 C C . ASP A 1 574 ? 11.456 -24.050 -25.398 1.00 92.31 574 ASP A C 1
ATOM 4543 O O . ASP A 1 574 ? 11.584 -25.092 -24.753 1.00 92.31 574 ASP A O 1
ATOM 4547 N N . SER A 1 575 ? 11.872 -22.869 -24.940 1.00 90.38 575 SER A N 1
ATOM 4548 C CA . SER A 1 575 ? 12.665 -22.723 -23.715 1.00 90.38 575 SER A CA 1
ATOM 4549 C C . SER A 1 575 ? 11.804 -22.305 -22.517 1.00 90.38 575 SER A C 1
ATOM 4551 O O . SER A 1 575 ? 12.075 -22.744 -21.394 1.00 90.38 575 SER A O 1
ATOM 4553 N N . VAL A 1 576 ? 10.738 -21.519 -22.728 1.00 91.06 576 VAL A N 1
ATOM 4554 C CA . VAL A 1 576 ? 9.857 -21.039 -21.644 1.00 91.06 576 VAL A CA 1
ATOM 4555 C C . VAL A 1 576 ? 8.630 -21.938 -21.459 1.00 91.06 576 VAL A C 1
ATOM 4557 O O . VAL A 1 576 ? 8.553 -22.639 -20.450 1.00 91.06 576 VAL A O 1
ATOM 4560 N N . PHE A 1 577 ? 7.692 -21.960 -22.414 1.00 90.75 577 PHE A N 1
ATOM 4561 C CA . PHE A 1 577 ? 6.350 -22.535 -22.228 1.00 90.75 577 PHE A CA 1
ATOM 4562 C C . PHE A 1 577 ? 6.256 -24.056 -22.416 1.00 90.75 577 PHE A C 1
ATOM 4564 O O . PHE A 1 577 ? 5.476 -24.696 -21.716 1.00 90.75 577 PHE A O 1
ATOM 4571 N N . LEU A 1 578 ? 7.032 -24.678 -23.310 1.00 89.94 578 LEU A N 1
ATOM 4572 C CA . LEU A 1 578 ? 7.030 -26.144 -23.439 1.00 89.94 578 LEU A CA 1
ATOM 4573 C C . LEU A 1 578 ? 7.619 -26.849 -22.198 1.00 89.94 578 LEU A C 1
ATOM 4575 O O . LEU A 1 578 ? 7.008 -27.810 -21.725 1.00 89.94 578 LEU A O 1
ATOM 4579 N N . PRO A 1 579 ? 8.746 -26.394 -21.609 1.00 88.88 579 PRO A N 1
ATOM 4580 C CA . PRO A 1 579 ? 9.288 -26.989 -20.386 1.00 88.88 579 PRO A CA 1
ATOM 4581 C C . PRO A 1 579 ? 8.526 -26.575 -19.124 1.00 88.88 579 PRO A C 1
ATOM 4583 O O . PRO A 1 579 ? 8.676 -27.224 -18.090 1.00 88.88 579 PRO A O 1
ATOM 4586 N N . PHE A 1 580 ? 7.714 -25.515 -19.199 1.00 84.31 580 PHE A N 1
ATOM 4587 C CA . PHE A 1 580 ? 7.003 -24.903 -18.076 1.00 84.31 580 PHE A CA 1
ATOM 4588 C C . PHE A 1 580 ? 6.292 -25.904 -17.139 1.00 84.31 580 PHE A C 1
ATOM 4590 O O . PHE A 1 580 ? 6.514 -25.832 -15.931 1.00 84.31 580 PHE A O 1
ATOM 4597 N N . PRO A 1 581 ? 5.509 -26.898 -17.619 1.00 84.94 581 PRO A N 1
ATOM 4598 C CA . PRO A 1 581 ? 4.836 -27.844 -16.724 1.00 84.94 581 PRO A CA 1
ATOM 4599 C C . PRO A 1 581 ? 5.793 -28.744 -15.932 1.00 84.94 581 PRO A C 1
ATOM 4601 O O . PRO A 1 581 ? 5.403 -29.254 -14.882 1.00 84.94 581 PRO A O 1
ATOM 4604 N N . ASN A 1 582 ? 7.015 -28.938 -16.439 1.00 86.19 582 ASN A N 1
ATOM 4605 C CA . ASN A 1 582 ? 8.022 -29.851 -15.901 1.00 86.19 582 ASN A CA 1
ATOM 4606 C C . ASN A 1 582 ? 9.074 -29.144 -15.026 1.00 86.19 582 ASN A C 1
ATOM 4608 O O . ASN A 1 582 ? 9.911 -29.821 -14.429 1.00 86.19 582 ASN A O 1
ATOM 4612 N N . ARG A 1 583 ? 9.069 -27.805 -14.958 1.00 87.19 583 ARG A N 1
ATOM 4613 C CA . ARG A 1 583 ? 9.969 -27.029 -14.092 1.00 87.19 583 ARG A CA 1
ATOM 4614 C C . ARG A 1 583 ? 9.511 -27.102 -12.628 1.00 87.19 583 ARG A C 1
ATOM 4616 O O . ARG A 1 583 ? 8.318 -27.213 -12.339 1.00 87.19 583 ARG A O 1
ATOM 4623 N N . ALA A 1 584 ? 10.470 -27.058 -11.705 1.00 87.00 584 ALA A N 1
ATOM 4624 C CA . ALA A 1 584 ? 10.205 -26.976 -10.272 1.00 87.00 584 ALA A CA 1
ATOM 4625 C C . ALA A 1 584 ? 9.972 -25.515 -9.870 1.00 87.00 584 ALA A C 1
ATOM 4627 O O . ALA A 1 584 ? 10.662 -24.624 -10.357 1.00 87.00 584 ALA A O 1
ATOM 4628 N N . TYR A 1 585 ? 9.005 -25.280 -8.985 1.00 85.12 585 TYR A N 1
ATOM 4629 C CA . TYR A 1 585 ? 8.647 -23.946 -8.509 1.00 85.12 585 TYR A CA 1
ATOM 4630 C C . TYR A 1 585 ? 8.640 -23.949 -6.991 1.00 85.12 585 TYR A C 1
ATOM 4632 O O . TYR A 1 585 ? 7.857 -24.684 -6.383 1.00 85.12 585 TYR A O 1
ATOM 4640 N N . ARG A 1 586 ? 9.436 -23.069 -6.381 1.00 85.25 586 ARG A N 1
ATOM 4641 C CA . ARG A 1 586 ? 9.429 -22.886 -4.928 1.00 85.25 586 ARG A CA 1
ATOM 4642 C C . ARG A 1 586 ? 8.061 -22.411 -4.440 1.00 85.25 586 ARG A C 1
ATOM 4644 O O . ARG A 1 586 ? 7.626 -22.768 -3.347 1.00 85.25 586 ARG A O 1
ATOM 4651 N N . ARG A 1 587 ? 7.370 -21.598 -5.248 1.00 76.81 587 ARG A N 1
ATOM 4652 C CA . ARG A 1 587 ? 6.034 -21.065 -4.954 1.00 76.81 587 ARG A CA 1
ATOM 4653 C C . ARG A 1 587 ? 5.045 -21.481 -6.035 1.00 76.81 587 ARG A C 1
ATOM 4655 O O . ARG A 1 587 ? 5.158 -21.059 -7.180 1.00 76.81 587 ARG A O 1
ATOM 4662 N N . ALA A 1 588 ? 4.007 -22.226 -5.658 1.00 74.06 588 ALA A N 1
ATOM 4663 C CA . ALA A 1 588 ? 2.965 -22.653 -6.597 1.00 74.06 588 ALA A CA 1
ATOM 4664 C C . ALA A 1 588 ? 2.250 -21.473 -7.290 1.00 74.06 588 ALA A C 1
ATOM 4666 O O . ALA A 1 588 ? 1.856 -21.593 -8.446 1.00 74.06 588 ALA A O 1
ATOM 4667 N N . ALA A 1 589 ? 2.132 -20.319 -6.622 1.00 71.56 589 ALA A N 1
ATOM 4668 C CA . ALA A 1 589 ? 1.551 -19.104 -7.199 1.00 71.56 589 ALA A CA 1
ATOM 4669 C C . ALA A 1 589 ? 2.352 -18.557 -8.395 1.00 71.56 589 ALA A C 1
ATOM 4671 O O . ALA A 1 589 ? 1.766 -18.028 -9.335 1.00 71.56 589 ALA A O 1
ATOM 4672 N N . GLU A 1 590 ? 3.677 -18.735 -8.405 1.00 65.19 590 GLU A N 1
ATOM 4673 C CA . GLU A 1 590 ? 4.534 -18.282 -9.507 1.00 65.19 590 GLU A CA 1
ATOM 4674 C C . GLU A 1 590 ? 4.249 -19.044 -10.804 1.00 65.19 590 GLU A C 1
ATOM 4676 O O . GLU A 1 590 ? 4.316 -18.470 -11.890 1.00 65.19 590 GLU A O 1
ATOM 4681 N N . LYS A 1 591 ? 3.827 -20.308 -10.682 1.00 69.31 591 LYS A N 1
ATOM 4682 C CA . LYS A 1 591 ? 3.319 -21.092 -11.807 1.00 69.31 591 LYS A CA 1
ATOM 4683 C C . LYS A 1 591 ? 2.110 -20.393 -12.443 1.00 69.31 591 LYS A C 1
ATOM 4685 O O . LYS A 1 591 ? 2.028 -20.258 -13.655 1.00 69.31 591 LYS A O 1
ATOM 4690 N N . VAL A 1 592 ? 1.177 -19.889 -11.643 1.00 62.84 592 VAL A N 1
ATOM 4691 C CA . VAL A 1 592 ? -0.014 -19.223 -12.187 1.00 62.84 592 VAL A CA 1
ATOM 4692 C C . VAL A 1 592 ? 0.369 -17.935 -12.924 1.00 62.84 592 VAL A C 1
ATOM 4694 O O . VAL A 1 592 ? -0.095 -17.727 -14.034 1.00 62.84 592 VAL A O 1
ATOM 4697 N N . THR A 1 593 ? 1.276 -17.119 -12.377 1.00 64.44 593 THR A N 1
ATOM 4698 C CA . THR A 1 593 ? 1.661 -15.828 -12.991 1.00 64.44 593 THR A CA 1
ATOM 4699 C C . THR A 1 593 ? 2.566 -15.933 -14.225 1.00 64.44 593 THR A C 1
ATOM 4701 O O . THR A 1 593 ? 2.837 -14.929 -14.871 1.00 64.44 593 THR A O 1
ATOM 4704 N N . LEU A 1 594 ? 3.134 -17.104 -14.506 1.00 62.22 594 LEU A N 1
ATOM 4705 C CA . LEU A 1 594 ? 3.860 -17.361 -15.757 1.00 62.22 594 LEU A CA 1
ATOM 4706 C C . LEU A 1 594 ? 2.940 -17.896 -16.852 1.00 62.22 594 LEU A C 1
ATOM 4708 O O . LEU A 1 594 ? 3.234 -17.713 -18.028 1.00 62.22 594 LEU A O 1
ATOM 4712 N N . ALA A 1 595 ? 1.879 -18.606 -16.469 1.00 58.84 595 ALA A N 1
ATOM 4713 C CA . ALA A 1 595 ? 0.956 -19.245 -17.399 1.00 58.84 595 ALA A CA 1
ATOM 4714 C C . ALA A 1 595 ? -0.118 -18.289 -17.946 1.00 58.84 595 ALA A C 1
ATOM 4716 O O . ALA A 1 595 ? -0.635 -18.537 -19.036 1.00 58.84 595 ALA A O 1
ATOM 4717 N N . PHE A 1 596 ? -0.453 -17.245 -17.184 1.00 43.97 596 PHE A N 1
ATOM 4718 C CA . PHE A 1 596 ? -1.444 -16.207 -17.479 1.00 43.97 596 PHE A CA 1
ATOM 4719 C C . PHE A 1 596 ? -0.790 -14.835 -17.357 1.00 43.97 596 PHE A C 1
ATOM 4721 O O . PHE A 1 596 ? -1.227 -13.927 -18.097 1.00 43.97 596 PHE A O 1
#

Secondary structure (DSSP, 8-state):
--HHHHHHHHHTTHHHHHHHHHHH--HHHHHHHHHHTT---SHHHHHHHHHHHHHHHHHHHHHHHHHHTTSPPPHHHHHHHHHHHTT----TTSPPPHHHHHHHHHHHHHT--THHHH--TTHHHHHHH-HHHH-HHHHHHHHHHHH--PPPSSHHHHHHHHHHHHHHHHHHHTSGGGGGGHHHHTTHHHHHHHHHHTTHHHHIIIIIITSTTGGG-HHHHHHHHHHHHHHHHH-HHHHHHHHHHHHHHHHHHHHHHHTTPPPPTT---HHHHHHHHHHHHHT--TT---GGGGG---SS--------TT-TT--TTPPPPHHHHHHHHHHHHHHTT--TTTHHHHHHHHHHHT-SHHHHHHHHHHHHHTTS--TT-TT--S--SSSHHHHHHHHHHHHHHHHHTS--SS----------PPPHHHHHHHHHHHHHHHHHHHH-HHHHHHHHT-TTT-HHHHHHHHHHSS--HHHHHHHHHHHHHHTTSHHHHHHHHHHHHHHTSB--SPPTT--S--BHHHIIIIIIHHHT--HHHHHHHHHHHHHHHH---TTTTTTTSSSSSHHHHHIIIIIIITTGGGS--SSHHHHHHHH-

Radius of gyration: 28.45 Å; chains: 1; bounding box: 90×67×74 Å

Foldseek 3Di:
DPVVVVVVCVVVVLLLVLLVCLVCQDLVNVVVVCVVVVNQDDPVSSVVVNVVSLVVLLVSLLSLLVCLLPAAHDLVNLVSLVVSLLADDADPQLARENNSLSSLNSLLSNLDPCVVVVPDPCVVVVQVRRCCLVPQVSLVVLLVSLVDPDARPQNLSSLLSLLSNLLSLLVLVVDPSSVVVCVRSVCSVVSNVSSLQSPNLLCCQRHRLVYPCQLVDPSSLVSVLCSLLSCLQRPVVVVVVLVVLVVVLLVQCVVCVVVVHHRDPPRRCSVLSSLLSLLSSLLDDSPPLLSLCLLFDDPDPPPDDDPDPPDPPPDPPDDRPSSSVSSVVSLLVCQPPHRLVCLLSNLSSLLSSCAAQVSLVRSLVSQAVQQDPDPPDPPPPDRRCSHPVNLLVVLQVCLVVLVVPDDDPDDDDDDDDDPPDQDPSNLSSNLSNLSSLLSSLLRYVVSLCVSCPPPPRVPLLSLLSVLVGPDDLSSLLSSLSSLLSSLLALVSLAVSLQSCLVSPLPPPADDPPDPDGDHPLCCVPPPCLVVLHDSNVLSNVSSVVSSVVRYDDQQRCPPRDRGDDVSVVCCCPPRNPVCLVVGHHPDPVNSVSSVD